Protein AF-A0A1V6DDC6-F1 (afdb_monomer_lite)

Sequence (654 aa):
MRRQYVVGLVVLAVAAALGADTIYTSDGVFEGTCTEQGDTVRIQTTGGQTVEMPKSKVLHVVRSSPAEPAKPEPPQKPATLPNRPTIFDHPTKPTTPTPQTAPATPATPSTPVVPATPATPAAPATPPKPAPATPAASAPLPQVELPLTIVPRAFTIESADVPEAVVFFLMRGISGQSADLVSMRQQLQVFLGYCHDQKRRSGTQWIGPADFVRHRQKFTEMLDEAKRAEQEARQLLTMPQYETRRVRDPRTGRYYNQRVQVTRRPSKQEEERLPAAAAAKLQQAAKTWPDPTLRSFLMGLSEYKAHNWGTAEECLRRACTDAPRVAGFWQAYGLVLLETKGYERAMQAFMQALRLQPDSTDAAAVFDDAYKKIPGSLVTQPTFEPARQMRQQYANVPKGYAGSGRNTSTTWLMPGRSWRVQDNTLPVPSFDRLTFRQAVGVPVGQHTLLVDESILKDAAEIFVKVGENVYLPAVGRPSTSYGGKSLGLAPIAVQEALFKPVVPDEPQAAGYYGQPKPQAAKELVKGAGVTVLAANFLEIMGSQVREVRGYVDSVDASGVPALNVNLMPGESASPVLDDKGQLAGFLAGRTNVTLENGGPGGFIPMRDLSSFLDQARRSAGSVSVYSRVKRDVPPVAAPATHFIVVATIPETFK

Radius of gyration: 36.91 Å; chains: 1; bounding box: 121×92×127 Å

pLDDT: mean 76.49, std 22.46, range [21.91, 97.75]

Foldseek 3Di:
DDDDDDDDDDDDDDPPDFFWKWWQFQVGIATADWDDDPQKIWGQGPVRDIDIDGPVGTPDIHGDDDDDDDDDDDDDDDDDDDDDDDDDDDDDDDDDDDDDDDDDDDDDDDDDDDDDDDDDDDDDDDDDDDDDDDPDDDDDDPDDDQPLFQDWDAFDPLLAFQLLLVLLVLLLCCVVPHPCNPVSVVVNVVSLVLVVQRWTDFNHDTDGLVLLVVLLVLLVVLQVVLVVLLVVLVVVQQDWDWDWDWDQDPPPRDTDTDIDTDNDHDDPVSVLVSLQSSLVSQCVSLCSQRAQLSSLQSNLLSCVSNVVLVSNLVSLSVSCNVPVLWLLSLLSNLVSCLVVVVLLSSLVSLVSSCQSVVLDLLSLLSLVVSVVSHDPVVCPDPSNPVSVVVNVLQVQWPNPPPDPPPAQWDWGRGFQDTFIDGSSGGTSDPFRYKFKFKWKWFALDQFKTKTQLVQVVQFRWKWWCLDSSDTGTKDWDHPVVVVDDDPRMTMIGGPQEGEDHQAPDQPPPDDPPDDDDGDPDDAFAFFFKKWKFKAFGGCSNPGDTDIDIWGFHHADPVRFTDIPDFDAQRIAWIFMAGPVLHTQWIFHDLRQSVDNRSDDRGTGGVVNCVVNSVVRVVCVVVSVPPRPTDGDHHHDYRYDRIIMMMTIHRHHRD

Secondary structure (DSSP, 8-state):
------------------PPEEEEETTEEEEEEEEEETTEEEEEETTS-EEEEEGGGEEEEEPPPPPPPPPPPPPPPPP----------------------------------------------PPPPPPPPPPPPPPPPP------S---PPP-TTT--SHHHHHHHHHHHHHTT-TTHHHHHHHHHHHHHHHHTT-EEETTEEE-HHHHHHHHHHHHHHHHHHHHHHHHHHHHHHSPEEEEEEEE-TTT--EEEEEEEE-PPPPHHHHHHHHHHHHHHHHHHHHH-SSHHHHHHHHHHHHHHTT-HHHHHHHHHHHHHH-TT-HHHHHHHHHHHHHTT-HHHHHHHHHHHHHHSTT-HHHHHHHHHHHHTS-HHHHTSGGGHHHHHHHHHTTTS-------SS--EEEE--SSS-EEEETTS----SSSEEEEEEEEEEEEETTEEEEEGGGTTT-SEEEEEEETTEEEEEEE--GGGGTSPP-SEEEEE-TTEEE---SPPPP----TTS---PPPP-PPPTT-EEEEEE-BSBGGG----EEEEEEEEEE-TTSPEEES--PPTTBPPEEEEETTS-EEEEEPP---TTSGGGS---EEEHHHHHHHHHHHHHHHT-GGGT-SS----PPEEE--S-EEEEEEEEE---

Structure (mmCIF, N/CA/C/O backbone):
data_AF-A0A1V6DDC6-F1
#
_entry.id   AF-A0A1V6DDC6-F1
#
loop_
_atom_site.group_PDB
_atom_site.id
_atom_site.type_symbol
_atom_site.label_atom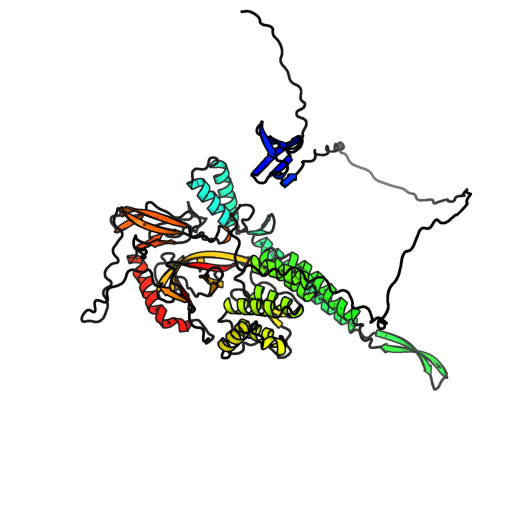_id
_atom_site.label_alt_id
_atom_site.label_comp_id
_atom_site.label_asym_id
_atom_site.label_entity_id
_atom_site.label_seq_id
_atom_site.pdbx_PDB_ins_code
_atom_site.Cartn_x
_atom_site.Cartn_y
_atom_site.Cartn_z
_atom_site.occupancy
_atom_site.B_iso_or_equiv
_atom_site.auth_seq_id
_atom_site.auth_comp_id
_atom_site.auth_asym_id
_atom_site.auth_atom_id
_atom_site.pdbx_PDB_model_num
ATOM 1 N N . MET A 1 1 ? -72.620 34.929 -12.656 1.00 33.84 1 MET A N 1
ATOM 2 C CA . MET A 1 1 ? -73.272 35.184 -13.966 1.00 33.84 1 MET A CA 1
ATOM 3 C C . MET A 1 1 ? -72.995 34.003 -14.903 1.00 33.84 1 MET A C 1
ATOM 5 O O . MET A 1 1 ? -72.013 33.312 -14.679 1.00 33.84 1 MET A O 1
ATOM 9 N N . ARG A 1 2 ? -73.867 33.740 -15.894 1.00 28.34 2 ARG A N 1
ATOM 10 C CA . ARG A 1 2 ? -73.693 32.718 -16.968 1.00 28.34 2 ARG A CA 1
ATOM 11 C C . ARG A 1 2 ? -72.508 33.120 -17.889 1.00 28.34 2 ARG A C 1
ATOM 13 O O . ARG A 1 2 ? -72.160 34.293 -17.858 1.00 28.34 2 ARG A O 1
ATOM 20 N N . ARG A 1 3 ? -71.864 32.308 -18.747 1.00 28.36 3 ARG A N 1
ATOM 21 C CA . ARG A 1 3 ? -72.104 31.002 -19.432 1.00 28.36 3 ARG A CA 1
ATOM 22 C C . ARG A 1 3 ? -70.728 30.274 -19.535 1.00 28.36 3 ARG A C 1
ATOM 24 O O . ARG A 1 3 ? -69.728 30.977 -19.532 1.00 28.36 3 ARG A O 1
ATOM 31 N N . GLN A 1 4 ? -70.524 28.949 -19.522 1.00 32.56 4 GLN A N 1
ATOM 32 C CA . GLN A 1 4 ? -71.002 27.845 -20.386 1.00 32.56 4 GLN A CA 1
ATOM 33 C C . GLN A 1 4 ? -70.753 28.002 -21.906 1.00 32.56 4 GLN A C 1
ATOM 35 O O . GLN A 1 4 ? -71.508 28.697 -22.575 1.00 32.56 4 GLN A O 1
ATOM 40 N N . TYR A 1 5 ? -69.758 27.285 -22.449 1.00 27.83 5 TYR A N 1
ATOM 41 C CA . TYR A 1 5 ? -69.939 26.303 -23.539 1.00 27.83 5 TYR A CA 1
ATOM 42 C C . TYR A 1 5 ? -68.770 25.286 -23.553 1.00 27.83 5 TYR A C 1
ATOM 44 O O . TYR A 1 5 ? -67.988 25.280 -22.604 1.00 27.83 5 TYR A O 1
ATOM 52 N N . VAL A 1 6 ? -68.782 24.303 -24.467 1.00 26.25 6 VAL A N 1
ATOM 53 C CA . VAL A 1 6 ? -68.498 22.889 -24.122 1.00 26.25 6 VAL A CA 1
ATOM 54 C C . VAL A 1 6 ? -68.025 22.042 -25.334 1.00 26.25 6 VAL A C 1
ATOM 56 O O . VAL A 1 6 ? -68.401 22.362 -26.456 1.00 26.25 6 VAL A O 1
ATOM 59 N N . VAL A 1 7 ? -67.293 20.932 -25.076 1.00 24.16 7 VAL A N 1
ATOM 60 C CA . VAL A 1 7 ? -66.665 19.944 -26.020 1.00 24.16 7 VAL A CA 1
ATOM 61 C C . VAL A 1 7 ? -65.301 20.397 -26.613 1.00 24.16 7 VAL A C 1
ATOM 63 O O . VAL A 1 7 ? -65.138 21.568 -26.922 1.00 24.16 7 VAL A O 1
ATOM 66 N N . GLY A 1 8 ? -64.265 19.549 -26.771 1.00 22.67 8 GLY A N 1
ATOM 67 C CA . GLY A 1 8 ? -64.208 18.080 -26.641 1.00 22.67 8 GLY A CA 1
ATOM 68 C C . GLY A 1 8 ? -62.820 17.461 -26.405 1.00 22.67 8 GLY A C 1
ATOM 69 O O . GLY A 1 8 ? -61.838 18.150 -26.152 1.00 22.67 8 GLY A O 1
ATOM 70 N N . LEU A 1 9 ? -62.793 16.125 -26.445 1.00 26.50 9 LEU A N 1
ATOM 71 C CA . LEU A 1 9 ? -61.711 15.227 -26.012 1.00 26.50 9 LEU A CA 1
ATOM 72 C C . LEU A 1 9 ? -60.993 14.595 -27.233 1.00 26.50 9 LEU A C 1
ATOM 74 O O . LEU A 1 9 ? -61.535 14.626 -28.332 1.00 26.50 9 LEU A O 1
ATOM 78 N N . VAL A 1 10 ? -59.851 13.932 -26.989 1.00 21.98 10 VAL A N 1
ATOM 79 C CA . VAL A 1 10 ? -59.063 13.050 -27.897 1.00 21.98 10 VAL A CA 1
ATOM 80 C C . VAL A 1 10 ? -57.868 13.699 -28.630 1.00 21.98 10 VAL A C 1
ATOM 82 O O . VAL A 1 10 ? -57.966 14.179 -29.750 1.00 21.98 10 VAL A O 1
ATOM 85 N N . VAL A 1 11 ? -56.709 13.622 -27.961 1.00 27.62 11 VAL A N 1
ATOM 86 C CA . VAL A 1 11 ? -55.426 13.044 -28.438 1.00 27.62 11 VAL A CA 1
ATOM 87 C C . VAL A 1 11 ? -55.069 13.172 -29.935 1.00 27.62 11 VAL A C 1
ATOM 89 O O . VAL A 1 11 ? -55.633 12.454 -30.752 1.00 27.62 11 VAL A O 1
ATOM 92 N N . LEU A 1 12 ? -53.962 13.869 -30.251 1.00 21.91 12 LEU A N 1
ATOM 93 C CA . LEU A 1 12 ? -52.799 13.223 -30.895 1.00 21.91 12 LEU A CA 1
ATOM 94 C C . LEU A 1 12 ? -51.481 14.009 -30.721 1.00 21.91 12 LEU A C 1
ATOM 96 O O . LEU A 1 12 ? -51.457 15.224 -30.566 1.00 21.91 12 LEU A O 1
ATOM 100 N N . ALA A 1 13 ? -50.386 13.256 -30.717 1.00 27.78 13 ALA A N 1
ATOM 101 C CA . ALA A 1 13 ? -49.034 13.621 -30.314 1.00 27.78 13 ALA A CA 1
ATOM 102 C C . ALA A 1 13 ? -48.294 14.674 -31.167 1.00 27.78 13 ALA A C 1
ATOM 104 O O . ALA A 1 13 ? -48.241 14.548 -32.385 1.00 27.78 13 ALA A O 1
ATOM 105 N N . VAL A 1 14 ? -47.528 15.547 -30.490 1.00 28.31 14 VAL A N 1
ATOM 106 C CA . VAL A 1 14 ? -46.114 15.835 -30.838 1.00 28.31 14 VAL A CA 1
ATOM 107 C C . VAL A 1 14 ? -45.264 15.919 -29.556 1.00 28.31 14 VAL A C 1
ATOM 109 O O . VAL A 1 14 ? -44.591 16.907 -29.284 1.00 28.31 14 VAL A O 1
ATOM 112 N N . ALA A 1 15 ? -45.262 14.849 -28.756 1.00 31.17 15 ALA A N 1
ATOM 113 C CA . ALA A 1 15 ? -44.123 14.551 -27.881 1.00 31.17 15 ALA A CA 1
ATOM 114 C C . ALA A 1 15 ? -43.091 13.762 -28.707 1.00 31.17 15 ALA A C 1
ATOM 116 O O . ALA A 1 15 ? -42.852 12.578 -28.476 1.00 31.17 15 ALA A O 1
ATOM 117 N N . ALA A 1 16 ? -42.574 14.396 -29.764 1.00 27.59 16 ALA A N 1
ATOM 118 C CA . ALA A 1 16 ? -41.524 13.813 -30.588 1.00 27.59 16 ALA A CA 1
ATOM 119 C C . ALA A 1 16 ? -40.220 13.794 -29.782 1.00 27.59 16 ALA A C 1
ATOM 121 O O . ALA A 1 16 ? -39.897 14.774 -29.114 1.00 27.59 16 ALA A O 1
ATOM 122 N N . ALA A 1 17 ? -39.498 12.674 -29.837 1.00 36.59 17 ALA A N 1
ATOM 123 C CA . ALA A 1 17 ? -38.305 12.436 -29.035 1.00 36.59 17 ALA A CA 1
ATOM 124 C C . ALA A 1 17 ? -37.215 13.496 -29.282 1.00 36.59 17 ALA A C 1
ATOM 126 O O . ALA A 1 17 ? -36.451 13.419 -30.243 1.00 36.59 17 ALA A O 1
ATOM 127 N N . LEU A 1 18 ? -37.130 14.456 -28.366 1.00 42.66 18 LEU A N 1
ATOM 128 C CA . LEU A 1 18 ? -35.963 15.291 -28.130 1.00 42.66 18 LEU A CA 1
ATOM 129 C C . LEU A 1 18 ? -35.374 14.798 -26.812 1.00 42.66 18 LEU A C 1
ATOM 131 O O . LEU A 1 18 ? -36.077 14.766 -25.801 1.00 42.66 18 LEU A O 1
ATOM 135 N N . GLY A 1 19 ? -34.125 14.336 -26.836 1.00 54.91 19 GLY A N 1
ATOM 136 C CA . GLY A 1 19 ? -33.462 13.944 -25.600 1.00 54.91 19 GLY A CA 1
ATOM 137 C C . GLY A 1 19 ? -33.263 15.166 -24.701 1.00 54.91 19 GLY A C 1
ATOM 138 O O . GLY A 1 19 ? -33.161 16.299 -25.175 1.00 54.91 19 GLY A O 1
ATOM 139 N N . ALA A 1 20 ? -33.234 14.938 -23.391 1.00 62.16 20 ALA A N 1
ATOM 140 C CA . ALA A 1 20 ? -32.824 15.972 -22.455 1.00 62.16 20 ALA A CA 1
ATOM 141 C C . ALA A 1 20 ? -31.316 16.217 -22.615 1.00 62.16 20 ALA A C 1
ATOM 143 O O . ALA A 1 20 ? -30.533 15.265 -22.654 1.00 62.16 20 ALA A O 1
ATOM 144 N N . ASP A 1 21 ? -30.907 17.481 -22.693 1.00 78.56 21 ASP A N 1
ATOM 145 C CA . ASP A 1 21 ? -29.495 17.843 -22.644 1.00 78.56 21 ASP A CA 1
ATOM 146 C C . ASP A 1 21 ? -29.019 17.807 -21.185 1.00 78.56 21 ASP A C 1
ATOM 148 O O . ASP A 1 21 ? -29.758 18.169 -20.263 1.00 78.56 21 ASP A O 1
ATOM 152 N N . THR A 1 22 ? -27.767 17.404 -20.964 1.00 79.25 22 THR A N 1
ATOM 153 C CA . THR A 1 22 ? -27.135 17.472 -19.638 1.00 79.25 22 THR A CA 1
ATOM 154 C C . THR A 1 22 ? -26.325 18.759 -19.536 1.00 79.25 22 THR A C 1
ATOM 156 O O . THR A 1 22 ? -25.344 18.965 -20.259 1.00 79.25 22 THR A O 1
ATOM 159 N N . ILE A 1 23 ? -26.744 19.648 -18.642 1.00 82.25 23 ILE A N 1
ATOM 160 C CA . ILE A 1 23 ? -26.258 21.023 -18.529 1.00 82.25 23 ILE A CA 1
ATOM 161 C C . ILE A 1 23 ? -25.473 21.154 -17.224 1.00 82.25 23 ILE A C 1
ATOM 163 O O . ILE A 1 23 ? -26.035 21.098 -16.131 1.00 82.25 23 ILE A O 1
ATOM 167 N N . TYR A 1 24 ? -24.161 21.326 -17.348 1.00 76.56 24 TYR A N 1
ATOM 168 C CA . TYR A 1 24 ? -23.231 21.480 -16.235 1.00 76.56 24 TYR A CA 1
ATOM 169 C C . TYR A 1 24 ? -23.043 22.962 -15.929 1.00 76.56 24 TYR A C 1
ATOM 171 O O . TYR A 1 24 ? -22.653 23.740 -16.806 1.00 76.56 24 TYR A O 1
ATOM 179 N N . THR A 1 25 ? -23.283 23.354 -14.682 1.00 81.62 25 THR A N 1
ATOM 180 C CA . THR A 1 25 ? -23.147 24.737 -14.216 1.00 81.62 25 THR A CA 1
ATOM 181 C C . THR A 1 25 ? -22.265 24.791 -12.969 1.00 81.62 25 THR A C 1
ATOM 183 O O . THR A 1 25 ? -21.962 23.760 -12.368 1.00 81.62 25 THR A O 1
ATOM 186 N N . SER A 1 26 ? -21.838 25.987 -12.556 1.00 74.00 26 SER A N 1
ATOM 187 C CA . SER A 1 26 ? -21.094 26.167 -11.297 1.00 74.00 26 SER A CA 1
ATOM 188 C C . SER A 1 26 ? -21.877 25.740 -10.051 1.00 74.00 26 SER A C 1
ATOM 190 O O . SER A 1 26 ? -21.277 25.509 -9.005 1.00 74.00 26 SER A O 1
ATOM 192 N N . ASP A 1 27 ? -23.206 25.665 -10.160 1.00 72.00 27 ASP A N 1
ATOM 193 C CA . ASP A 1 27 ? -24.126 25.493 -9.035 1.00 72.00 27 ASP A CA 1
ATOM 194 C C . ASP A 1 27 ? -24.753 24.082 -9.007 1.00 72.00 27 ASP A C 1
ATOM 196 O O . ASP A 1 27 ? -25.433 23.732 -8.044 1.00 72.00 27 ASP A O 1
ATOM 200 N N . GLY A 1 28 ? -24.541 23.264 -10.048 1.00 72.56 28 GLY A N 1
ATOM 201 C CA . GLY A 1 28 ? -25.071 21.903 -10.140 1.00 72.56 28 GLY A CA 1
ATOM 202 C C . GLY A 1 28 ? -25.127 21.348 -11.567 1.00 72.56 28 GLY A C 1
ATOM 203 O O . GLY A 1 28 ? -24.602 21.935 -12.514 1.00 72.56 28 GLY A O 1
ATOM 204 N N . VAL A 1 29 ? -25.786 20.199 -11.720 1.00 82.31 29 VAL A N 1
ATOM 205 C CA . VAL A 1 29 ? -26.083 19.585 -13.024 1.00 82.31 29 VAL A CA 1
ATOM 206 C C . VAL A 1 29 ? -27.594 19.544 -13.208 1.00 82.31 29 VAL A C 1
ATOM 208 O O . VAL A 1 29 ? -28.315 19.115 -12.309 1.00 82.31 29 VAL A O 1
ATOM 211 N N . PHE A 1 30 ? -28.065 19.983 -14.372 1.00 79.56 30 PHE A N 1
ATOM 212 C CA . PHE A 1 30 ? -29.478 19.988 -14.740 1.00 79.56 30 PHE A CA 1
ATOM 213 C C . PHE A 1 30 ? -29.698 19.116 -15.977 1.00 79.56 30 PHE A C 1
ATOM 215 O O . PHE A 1 30 ? -28.930 19.193 -16.933 1.00 79.56 30 PHE A O 1
ATOM 222 N N . GLU A 1 31 ? -30.768 18.325 -15.981 1.00 78.94 31 GLU A N 1
ATOM 223 C CA . GLU A 1 31 ? -31.239 17.610 -17.170 1.00 78.94 31 GLU A CA 1
ATOM 224 C C . GLU A 1 31 ? -32.480 18.305 -17.720 1.00 78.94 31 GLU A C 1
ATOM 226 O O . GLU A 1 31 ? -33.442 18.526 -16.976 1.00 78.94 31 GLU A O 1
ATOM 231 N N . GLY A 1 32 ? -32.460 18.665 -19.002 1.00 81.12 32 GLY A N 1
ATOM 232 C CA . GLY A 1 32 ? -33.574 19.352 -19.650 1.00 81.12 32 GLY A CA 1
ATOM 233 C C . GLY A 1 32 ? -33.171 20.107 -20.912 1.00 81.12 32 GLY A C 1
ATOM 234 O O . GLY A 1 32 ? -32.123 19.846 -21.493 1.00 81.12 32 GLY A O 1
ATOM 235 N N . THR A 1 33 ? -33.993 21.057 -21.355 1.00 80.00 33 THR A N 1
ATOM 236 C CA . THR A 1 33 ? -33.693 21.886 -22.531 1.00 80.00 33 THR A CA 1
ATOM 237 C C . THR A 1 33 ? -33.053 23.213 -22.126 1.00 80.00 33 THR A C 1
ATOM 239 O O . THR A 1 33 ? -33.523 23.919 -21.232 1.00 80.00 33 THR A O 1
ATOM 242 N N . CYS A 1 34 ? -31.954 23.560 -22.798 1.00 79.56 34 CYS A N 1
ATOM 243 C CA . CYS A 1 34 ? -31.195 24.786 -22.569 1.00 79.56 34 CYS A CA 1
ATOM 244 C C . CYS A 1 34 ? -31.519 25.833 -23.644 1.00 79.56 34 CYS A C 1
ATOM 246 O O . CYS A 1 34 ? -31.346 25.574 -24.835 1.00 79.56 34 CYS A O 1
ATOM 248 N N . THR A 1 35 ? -31.949 27.027 -23.234 1.00 82.38 35 THR A N 1
ATOM 249 C CA . THR A 1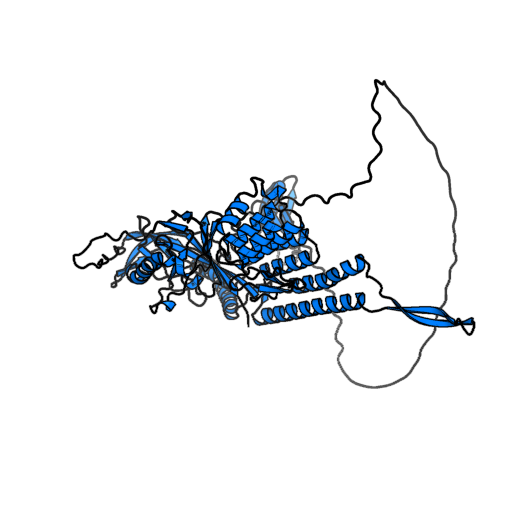 35 ? -32.231 28.157 -24.136 1.00 82.38 35 THR A CA 1
ATOM 250 C C . THR A 1 35 ? -31.491 29.412 -23.691 1.00 82.38 35 THR A C 1
ATOM 252 O O . THR A 1 35 ? -31.659 29.879 -22.567 1.00 82.38 35 THR A O 1
ATOM 255 N N . GLU A 1 36 ? -30.668 29.975 -24.574 1.00 81.88 36 GLU A N 1
ATOM 256 C CA . GLU A 1 36 ? -29.960 31.235 -24.321 1.00 81.88 36 GLU A CA 1
ATOM 257 C C . GLU A 1 36 ? -30.862 32.437 -24.647 1.00 81.88 36 GLU A C 1
ATOM 259 O O . GLU A 1 36 ? -31.522 32.458 -25.687 1.00 81.88 36 GLU A O 1
ATOM 264 N N . GLN A 1 37 ? -30.880 33.447 -23.774 1.00 74.69 37 GLN A N 1
ATOM 265 C CA . GLN A 1 37 ? -31.618 34.700 -23.954 1.00 74.69 37 GLN A CA 1
ATOM 266 C C . GLN A 1 37 ? -30.714 35.888 -23.597 1.00 74.69 37 GLN A C 1
ATOM 268 O O . GLN A 1 37 ? -30.747 36.428 -22.494 1.00 74.69 37 GLN A O 1
ATOM 273 N N . GLY A 1 38 ? -29.873 36.301 -24.548 1.00 76.75 38 GLY A N 1
ATOM 274 C CA . GLY A 1 38 ? -28.871 37.341 -24.312 1.00 76.75 38 GLY A CA 1
ATOM 275 C C . GLY A 1 38 ? -27.748 36.832 -23.407 1.00 76.75 38 GLY A C 1
ATOM 276 O O . GLY A 1 38 ? -27.081 35.860 -23.756 1.00 76.75 38 GLY A O 1
ATOM 277 N N . ASP A 1 39 ? -27.537 37.491 -22.266 1.00 78.25 39 ASP A N 1
ATOM 278 C CA . ASP A 1 39 ? -26.483 37.138 -21.297 1.00 78.25 39 ASP A CA 1
ATOM 279 C C . ASP A 1 39 ? -26.967 36.180 -20.185 1.00 78.25 39 ASP A C 1
ATOM 281 O O . ASP A 1 39 ? -26.204 35.778 -19.303 1.00 78.25 39 ASP A O 1
ATOM 285 N N . THR A 1 40 ? -28.240 35.768 -20.229 1.00 77.62 40 THR A N 1
ATOM 286 C CA . THR A 1 40 ? -28.803 34.733 -19.354 1.00 77.62 40 THR A CA 1
ATOM 287 C C . THR A 1 40 ? -29.168 33.469 -20.128 1.00 77.62 40 THR A C 1
ATOM 289 O O . THR A 1 40 ? -29.396 33.464 -21.339 1.00 77.62 40 THR A O 1
ATOM 292 N N . VAL A 1 41 ? -29.200 32.358 -19.401 1.00 84.19 41 VAL A N 1
ATOM 293 C CA . VAL A 1 41 ? -29.555 31.029 -19.886 1.00 84.19 41 VAL A CA 1
ATOM 294 C C . VAL A 1 41 ? -30.731 30.526 -19.063 1.00 84.19 41 VAL A C 1
ATOM 296 O O . VAL A 1 41 ? -30.666 30.487 -17.832 1.00 84.19 41 VAL A O 1
ATOM 299 N N . ARG A 1 42 ? -31.802 30.135 -19.754 1.00 84.00 42 ARG A N 1
ATOM 300 C CA . ARG A 1 42 ? -32.989 29.502 -19.185 1.00 84.00 42 ARG A CA 1
ATOM 301 C C . ARG A 1 42 ? -32.928 28.000 -19.450 1.00 84.00 42 ARG A C 1
ATOM 303 O O . ARG A 1 42 ? -32.927 27.565 -20.603 1.00 84.00 42 ARG A O 1
ATOM 310 N N . ILE A 1 43 ? -32.917 27.225 -18.373 1.00 86.12 43 ILE A N 1
ATOM 311 C CA . ILE A 1 43 ? -32.961 25.764 -18.366 1.00 86.12 43 ILE A CA 1
ATOM 312 C C . ILE A 1 43 ? -34.376 25.333 -17.975 1.00 86.12 43 ILE A C 1
ATOM 314 O O . ILE A 1 43 ? -34.835 25.667 -16.884 1.00 86.12 43 ILE A O 1
ATOM 318 N N . GLN A 1 44 ? -35.065 24.582 -18.832 1.00 83.00 44 GLN A N 1
ATOM 319 C CA . GLN A 1 44 ? -36.310 23.898 -18.469 1.00 83.00 44 GLN A CA 1
ATOM 320 C C . GLN A 1 44 ? -35.995 22.439 -18.167 1.00 83.00 44 GLN A C 1
ATOM 322 O O . GLN A 1 44 ? -35.659 21.682 -19.074 1.00 83.00 44 GLN A O 1
ATOM 327 N N . THR A 1 45 ? -36.062 22.048 -16.895 1.00 78.62 45 THR A N 1
ATOM 328 C CA . THR A 1 45 ? -35.706 20.692 -16.471 1.00 78.62 45 THR A CA 1
ATOM 329 C C . THR A 1 45 ? -36.753 19.669 -16.901 1.00 78.62 45 THR A C 1
ATOM 331 O O . THR A 1 45 ? -37.936 19.988 -17.036 1.00 78.62 45 THR A O 1
ATOM 334 N N . THR A 1 46 ? -36.349 18.405 -17.031 1.00 69.38 46 THR A N 1
ATOM 335 C CA . THR A 1 46 ? -37.256 17.277 -17.318 1.00 69.38 46 THR A CA 1
ATOM 336 C C . THR A 1 46 ? -38.369 17.130 -16.261 1.00 69.38 46 THR A C 1
ATOM 338 O O . THR A 1 46 ? -39.440 16.607 -16.554 1.00 69.38 46 THR A O 1
ATOM 341 N N . GLY A 1 47 ? -38.154 17.647 -15.043 1.00 67.69 47 GLY A N 1
ATOM 342 C CA . GLY A 1 47 ? -39.157 17.742 -13.974 1.00 67.69 47 GLY A CA 1
ATOM 343 C C . GLY A 1 47 ? -40.108 18.949 -14.069 1.00 67.69 47 GLY A C 1
ATOM 344 O O . GLY A 1 47 ? -40.867 19.193 -13.134 1.00 67.69 47 GLY A O 1
ATOM 345 N N . GLY A 1 48 ? -40.059 19.731 -15.152 1.00 70.62 48 GLY A N 1
ATOM 346 C CA . GLY A 1 48 ? -40.941 20.878 -15.400 1.00 70.62 48 GLY A CA 1
ATOM 347 C C . GLY A 1 48 ? -40.560 22.174 -14.673 1.00 70.62 48 GLY A C 1
ATOM 348 O O . GLY A 1 48 ? -41.296 23.157 -14.761 1.00 70.62 48 GLY A O 1
ATOM 349 N N . GLN A 1 49 ? -39.427 22.216 -13.965 1.00 72.81 49 GLN A N 1
ATOM 350 C CA . GLN A 1 49 ? -38.947 23.438 -13.313 1.00 72.81 49 GLN A CA 1
ATOM 351 C C . GLN A 1 49 ? -38.145 24.293 -14.298 1.00 72.81 49 GLN A C 1
ATOM 353 O O . GLN A 1 49 ? -37.354 23.777 -15.081 1.00 72.81 49 GLN A O 1
ATOM 358 N N . THR A 1 50 ? -38.325 25.613 -14.250 1.00 83.56 50 THR A N 1
ATOM 359 C CA . THR A 1 50 ? -37.536 26.559 -15.054 1.00 83.56 50 THR A CA 1
ATOM 360 C C . THR A 1 50 ? -36.519 27.261 -14.160 1.00 83.56 50 THR A C 1
ATOM 362 O O . THR A 1 50 ? -36.902 27.859 -13.157 1.00 83.56 50 THR A O 1
ATOM 365 N N . VAL A 1 51 ? -35.239 27.191 -14.523 1.00 79.44 51 VAL A N 1
ATOM 366 C CA . VAL A 1 51 ? -34.117 27.803 -13.797 1.00 79.44 51 VAL A CA 1
ATOM 367 C C . VAL A 1 51 ? -33.417 28.793 -14.723 1.00 79.44 51 VAL A C 1
ATOM 369 O O . VAL A 1 51 ? -33.056 28.443 -15.844 1.00 79.44 51 VAL A O 1
ATOM 372 N N . GLU A 1 52 ? -33.219 30.026 -14.265 1.00 87.31 52 GLU A N 1
ATOM 373 C CA . GLU A 1 52 ? -32.517 31.077 -15.009 1.00 87.31 52 GLU A CA 1
ATOM 374 C C . GLU A 1 52 ? -31.211 31.445 -14.310 1.00 87.31 52 GLU A C 1
ATOM 376 O O . GLU A 1 52 ? -31.171 31.585 -13.088 1.00 87.31 52 GLU A O 1
ATOM 381 N N . MET A 1 53 ? -30.135 31.602 -15.081 1.00 83.25 53 MET A N 1
ATOM 382 C CA . MET A 1 53 ? -28.816 31.970 -14.558 1.00 83.25 53 MET A CA 1
ATOM 383 C C . MET A 1 53 ? -27.965 32.713 -15.600 1.00 83.25 53 MET A C 1
ATOM 385 O O . MET A 1 53 ? -28.246 32.612 -16.794 1.00 83.25 53 MET A O 1
ATOM 389 N N . PRO A 1 54 ? -26.914 33.452 -15.195 1.00 83.62 54 PRO A N 1
ATOM 390 C CA . PRO A 1 54 ? -25.993 34.096 -16.133 1.00 83.62 54 PRO A CA 1
ATOM 391 C C . PRO A 1 54 ? -25.256 33.070 -16.998 1.00 83.62 54 PRO A C 1
ATOM 393 O O . PRO A 1 54 ? -24.864 32.009 -16.504 1.00 83.62 54 PRO A O 1
ATOM 396 N N . LYS A 1 55 ? -24.985 33.399 -18.265 1.00 82.56 55 LYS A N 1
ATOM 397 C CA . LYS A 1 55 ? -24.283 32.500 -19.196 1.00 82.56 55 LYS A CA 1
ATOM 398 C C . LYS A 1 55 ? -22.886 32.101 -18.704 1.00 82.56 55 LYS A C 1
ATOM 400 O O . LYS A 1 55 ? -22.466 30.969 -18.916 1.00 82.56 55 LYS A O 1
ATOM 405 N N . SER A 1 56 ? -22.214 32.979 -17.959 1.00 80.69 56 SER A N 1
ATOM 406 C CA . SER A 1 56 ? -20.921 32.715 -17.309 1.00 80.69 56 SER A CA 1
ATOM 407 C C . SER A 1 56 ? -20.936 31.586 -16.268 1.00 80.69 56 SER A C 1
ATOM 409 O O . SER A 1 56 ? -19.872 31.066 -15.938 1.00 80.69 56 SER A O 1
ATOM 411 N N . LYS A 1 57 ? -22.110 31.178 -15.761 1.00 77.94 57 LYS A N 1
ATOM 412 C CA . LYS A 1 57 ? -22.250 30.018 -14.865 1.00 77.94 57 LYS A CA 1
ATOM 413 C C . LYS A 1 57 ? -22.393 28.684 -15.594 1.00 77.94 57 LYS A C 1
ATOM 415 O O . LYS A 1 57 ? -22.258 27.646 -14.949 1.00 77.94 57 LYS A O 1
ATOM 420 N N . VAL A 1 58 ? -22.670 28.677 -16.899 1.00 78.12 58 VAL A N 1
ATOM 421 C CA . VAL A 1 58 ? -22.824 27.445 -17.684 1.00 78.12 58 VAL A CA 1
ATOM 422 C C . VAL A 1 58 ? -21.449 26.992 -18.166 1.00 78.12 58 VAL A C 1
ATOM 424 O O . VAL A 1 58 ? -20.828 27.633 -19.008 1.00 78.12 58 VAL A O 1
ATOM 427 N N . LEU A 1 59 ? -20.967 25.881 -17.611 1.00 76.75 59 LEU A N 1
ATOM 428 C CA . LEU A 1 59 ? -19.627 25.352 -17.868 1.00 76.75 59 LEU A CA 1
ATOM 429 C C . LEU A 1 59 ? -19.596 24.482 -19.128 1.00 76.75 59 LEU A C 1
ATOM 431 O O . LEU A 1 59 ? -18.637 24.533 -19.895 1.00 76.75 59 LEU A O 1
ATOM 435 N N . HIS A 1 60 ? -20.633 23.664 -19.336 1.00 72.38 60 HIS A N 1
ATOM 436 C CA . HIS A 1 60 ? -20.730 22.766 -20.485 1.00 72.38 60 HIS A CA 1
ATOM 437 C C . HIS A 1 60 ? -22.180 22.323 -20.731 1.00 72.38 60 HIS A C 1
ATOM 439 O O . HIS A 1 60 ? -22.912 22.048 -19.783 1.00 72.38 60 HIS A O 1
ATOM 445 N N . VAL A 1 61 ? -22.584 22.178 -21.996 1.00 79.69 61 VAL A N 1
ATOM 446 C CA . VAL A 1 61 ? -23.877 21.581 -22.378 1.00 79.69 61 VAL A CA 1
ATOM 447 C C . VAL A 1 61 ? -23.607 20.355 -23.242 1.00 79.69 61 VAL A C 1
ATOM 449 O O . VAL A 1 61 ? -23.124 20.477 -24.367 1.00 79.69 61 VAL A O 1
ATOM 452 N N . VAL A 1 62 ? -23.912 19.167 -22.721 1.00 76.06 62 VAL A N 1
ATOM 453 C CA . VAL A 1 62 ? -23.892 17.923 -23.497 1.00 76.06 62 VAL A CA 1
ATOM 454 C C . VAL A 1 62 ? -25.233 17.813 -24.208 1.00 76.06 62 VAL A C 1
ATOM 456 O O . VAL A 1 62 ? -26.238 17.476 -23.583 1.00 76.06 62 VAL A O 1
ATOM 459 N N . ARG A 1 63 ? -25.248 18.125 -25.507 1.00 75.94 63 ARG A N 1
ATOM 460 C CA . ARG A 1 63 ? -26.460 17.993 -26.316 1.00 75.94 63 ARG A CA 1
ATOM 461 C C . ARG A 1 63 ? -26.720 16.547 -26.698 1.00 75.94 63 ARG A C 1
ATOM 463 O O . ARG A 1 63 ? -25.812 15.858 -27.166 1.00 75.94 63 ARG A O 1
ATOM 470 N N . SER A 1 64 ? -27.960 16.110 -26.541 1.00 56.41 64 SER A N 1
ATOM 471 C CA . SER A 1 64 ? -28.389 14.788 -26.988 1.00 56.41 64 SER A CA 1
ATOM 472 C C . SER A 1 64 ? -28.759 14.816 -28.479 1.00 56.41 64 SER A C 1
ATOM 474 O O . SER A 1 64 ? -29.551 15.642 -28.934 1.00 56.41 64 SER A O 1
ATOM 476 N N . SER A 1 65 ? -28.171 13.920 -29.275 1.00 40.56 65 SER A N 1
ATOM 477 C CA . SER A 1 65 ? -28.574 13.741 -30.677 1.00 40.56 65 SER A CA 1
ATOM 478 C C . SER A 1 65 ? -29.789 12.810 -30.762 1.00 40.56 65 SER A C 1
ATOM 480 O O . SER A 1 65 ? -29.788 11.773 -30.093 1.00 40.56 65 SER A O 1
ATOM 482 N N . PRO A 1 66 ? -30.804 13.112 -31.594 1.00 40.41 66 PRO A N 1
ATOM 483 C CA . PRO A 1 66 ? -31.918 12.197 -31.816 1.00 40.41 66 PRO A CA 1
ATOM 484 C C . PRO A 1 66 ? -31.433 10.909 -32.497 1.00 40.41 66 PRO A C 1
ATOM 486 O O . PRO A 1 66 ? -30.560 10.941 -33.366 1.00 40.41 66 PRO A O 1
ATOM 489 N N . ALA A 1 67 ? -32.006 9.773 -32.099 1.00 31.33 67 ALA A N 1
ATOM 490 C CA . ALA A 1 67 ? -31.639 8.466 -32.635 1.00 31.33 67 ALA A CA 1
ATOM 491 C C . ALA A 1 67 ? -32.047 8.319 -34.113 1.00 31.33 67 ALA A C 1
ATOM 493 O O . ALA A 1 67 ? -33.178 8.629 -34.493 1.00 31.33 67 ALA A O 1
ATOM 494 N N . GLU A 1 68 ? -31.134 7.802 -34.936 1.00 28.91 68 GLU A N 1
ATOM 495 C CA . GLU A 1 68 ? -31.398 7.480 -36.340 1.00 28.91 68 GLU A CA 1
ATOM 496 C C . GLU A 1 68 ? -32.357 6.268 -36.432 1.00 28.91 68 GLU A C 1
ATOM 498 O O . GLU A 1 68 ? -32.127 5.258 -35.759 1.00 28.91 68 GLU A O 1
ATOM 503 N N . PRO A 1 69 ? -33.455 6.337 -37.212 1.00 31.83 69 PRO A N 1
ATOM 504 C CA . PRO A 1 69 ? -34.467 5.284 -37.225 1.00 31.83 69 PRO A CA 1
ATOM 505 C C . PRO A 1 69 ? -33.959 3.995 -37.889 1.00 31.83 69 PRO A C 1
ATOM 507 O O . PRO A 1 69 ? -33.395 4.008 -38.984 1.00 31.83 69 PRO A O 1
ATOM 510 N N . ALA A 1 70 ? -34.208 2.860 -37.231 1.00 30.88 70 ALA A N 1
ATOM 511 C CA . ALA A 1 70 ? -33.750 1.548 -37.675 1.00 30.88 70 ALA A CA 1
ATOM 512 C C . ALA A 1 70 ? -34.332 1.136 -39.043 1.00 30.88 70 ALA A C 1
ATOM 514 O O . ALA A 1 70 ? -35.527 1.284 -39.311 1.00 30.88 70 ALA A O 1
ATOM 515 N N . LYS A 1 71 ? -33.481 0.556 -39.898 1.00 27.06 71 LYS A N 1
ATOM 516 C CA . LYS A 1 71 ? -33.879 -0.025 -41.190 1.00 27.06 71 LYS A CA 1
ATOM 517 C C . LYS A 1 71 ? -34.705 -1.308 -40.981 1.00 27.06 71 LYS A C 1
ATOM 519 O O . LYS A 1 71 ? -34.299 -2.133 -40.165 1.00 27.06 71 LYS A O 1
ATOM 524 N N . PRO A 1 72 ? -35.807 -1.519 -41.727 1.00 29.70 72 PRO A N 1
ATOM 525 C CA . PRO A 1 72 ? -36.628 -2.718 -41.591 1.00 29.70 72 PRO A CA 1
ATOM 526 C C . PRO A 1 72 ? -35.928 -3.976 -42.128 1.00 29.70 72 PRO A C 1
ATOM 528 O O . PRO A 1 72 ? -35.221 -3.943 -43.137 1.00 29.70 72 PRO A O 1
ATOM 531 N N . GLU A 1 73 ? -36.163 -5.087 -41.438 1.00 30.48 73 GLU A N 1
ATOM 532 C CA . GLU A 1 73 ? -35.599 -6.414 -41.699 1.00 30.48 73 GLU A CA 1
ATOM 533 C C . GLU A 1 73 ? -36.331 -7.123 -42.867 1.00 30.48 73 GLU A C 1
ATOM 535 O O . GLU A 1 73 ? -37.552 -6.986 -42.994 1.00 30.48 73 GLU A O 1
ATOM 540 N N . PRO 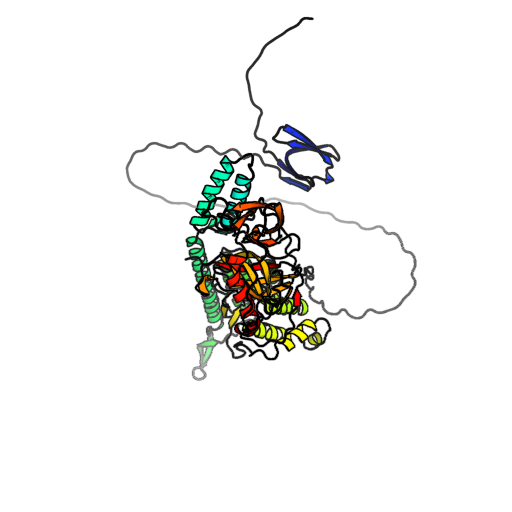A 1 74 ? -35.636 -7.862 -43.758 1.00 29.36 74 PRO A N 1
ATOM 541 C CA . PRO A 1 74 ? -36.273 -8.533 -44.893 1.00 29.36 74 PRO A CA 1
ATOM 542 C C . PRO A 1 74 ? -37.006 -9.830 -44.479 1.00 29.36 74 PRO A C 1
ATOM 544 O O . PRO A 1 74 ? -36.566 -10.527 -43.564 1.00 29.36 74 PRO A O 1
ATOM 547 N N . PRO A 1 75 ? -38.104 -10.207 -45.165 1.00 30.42 75 PRO A N 1
ATOM 548 C CA . PRO A 1 75 ? -38.981 -11.292 -44.725 1.00 30.42 75 PRO A CA 1
ATOM 549 C C . PRO A 1 75 ? -38.392 -12.696 -44.937 1.00 30.42 75 PRO A C 1
ATOM 551 O O . PRO A 1 75 ? -37.767 -12.992 -45.958 1.00 30.42 75 PRO A O 1
ATOM 554 N N . GLN A 1 76 ? -38.678 -13.595 -43.992 1.00 31.53 76 GLN A N 1
ATOM 555 C CA . GLN A 1 76 ? -38.328 -15.016 -44.064 1.00 31.53 76 GLN A CA 1
ATOM 556 C C . GLN A 1 76 ? -39.106 -15.748 -45.177 1.00 31.53 76 GLN A C 1
ATOM 558 O O . GLN A 1 76 ? -40.293 -15.500 -45.390 1.00 31.53 76 GLN A O 1
ATOM 563 N N . LYS A 1 77 ? -38.452 -16.705 -45.853 1.00 27.69 77 LYS A N 1
ATOM 564 C CA . LYS A 1 77 ? -39.089 -17.653 -46.788 1.00 27.69 77 LYS A CA 1
ATOM 565 C C . LYS A 1 77 ? -39.272 -19.038 -46.140 1.00 27.69 77 LYS A C 1
ATOM 567 O O . LYS A 1 77 ? -38.361 -19.483 -45.444 1.00 27.69 77 LYS A O 1
ATOM 572 N N . PRO A 1 78 ? -40.391 -19.743 -46.400 1.00 30.23 78 PRO A N 1
ATOM 573 C CA . PRO A 1 78 ? -40.625 -21.100 -45.907 1.00 30.23 78 PRO A CA 1
ATOM 574 C C . PRO A 1 78 ? -39.866 -22.171 -46.715 1.00 30.23 78 PRO A C 1
ATOM 576 O O . PRO A 1 78 ? -39.358 -21.918 -47.807 1.00 30.23 78 PRO A O 1
ATOM 579 N N . ALA A 1 79 ? -39.778 -23.377 -46.149 1.00 29.38 79 ALA A N 1
ATOM 580 C CA . ALA A 1 79 ? -38.871 -24.445 -46.574 1.00 29.38 79 ALA A CA 1
ATOM 581 C C . ALA A 1 79 ? -39.408 -25.361 -47.690 1.00 29.38 79 ALA A C 1
ATOM 583 O O . ALA A 1 79 ? -40.600 -25.651 -47.715 1.00 29.38 79 ALA A O 1
ATOM 584 N N . THR A 1 80 ? -38.513 -25.924 -48.522 1.00 27.56 80 THR A N 1
ATOM 585 C CA . THR A 1 80 ? -38.330 -27.389 -48.744 1.00 27.56 80 THR A CA 1
ATOM 586 C C . THR A 1 80 ? -37.170 -27.710 -49.720 1.00 27.56 80 THR A C 1
ATOM 588 O O . THR A 1 80 ? -36.710 -26.852 -50.468 1.00 27.56 80 THR A O 1
ATOM 591 N N . LEU A 1 81 ? -36.658 -28.948 -49.643 1.00 26.48 81 LEU A N 1
ATOM 592 C CA . LEU A 1 81 ? -35.572 -29.579 -50.434 1.00 26.48 81 LEU A CA 1
ATOM 593 C C . LEU A 1 81 ? -36.112 -30.217 -51.751 1.00 26.48 81 LEU A C 1
ATOM 595 O O . LEU A 1 81 ? -37.329 -30.250 -51.917 1.00 26.48 81 LEU A O 1
ATOM 599 N N . PRO A 1 82 ? -35.311 -30.934 -52.579 1.00 49.94 82 PRO A N 1
ATOM 600 C CA . PRO A 1 82 ? -33.966 -30.656 -53.128 1.00 49.94 82 PRO A CA 1
ATOM 601 C C . PRO A 1 82 ? -33.871 -30.917 -54.664 1.00 49.94 82 PRO A C 1
ATOM 603 O O . PRO A 1 82 ? -34.650 -31.706 -55.189 1.00 49.94 82 PRO A O 1
ATOM 606 N N . ASN A 1 83 ? -32.846 -30.400 -55.371 1.00 30.52 83 ASN A N 1
ATOM 607 C CA . ASN A 1 83 ? -32.084 -31.197 -56.367 1.00 30.52 83 ASN A CA 1
ATOM 608 C C . ASN A 1 83 ? -30.842 -30.504 -56.980 1.00 30.52 83 ASN A C 1
ATOM 610 O O . ASN A 1 83 ? -30.737 -29.284 -57.045 1.00 30.52 83 ASN A O 1
ATOM 614 N N . ARG A 1 84 ? -29.904 -31.350 -57.431 1.00 23.47 84 ARG A N 1
ATOM 615 C CA . ARG A 1 84 ? -28.689 -31.092 -58.250 1.00 23.47 84 ARG A CA 1
ATOM 616 C C . ARG A 1 84 ? -29.051 -31.207 -59.762 1.00 23.47 84 ARG A C 1
ATOM 618 O O . ARG A 1 84 ? -30.169 -31.642 -60.028 1.00 23.47 84 ARG A O 1
ATOM 625 N N . PRO A 1 85 ? -28.131 -31.043 -60.750 1.00 44.09 85 PRO A N 1
ATOM 626 C CA . PRO A 1 85 ? -26.793 -30.415 -60.772 1.00 44.09 85 PRO A CA 1
ATOM 627 C C . PRO A 1 85 ? -26.563 -29.486 -62.014 1.00 44.09 85 PRO A C 1
ATOM 629 O O . PRO A 1 85 ? -27.488 -29.254 -62.784 1.00 44.09 85 PRO A O 1
ATOM 632 N N . THR A 1 86 ? -25.292 -29.109 -62.289 1.00 28.27 86 THR A N 1
ATOM 633 C CA . THR A 1 86 ? -24.709 -28.782 -63.635 1.00 28.27 86 THR A CA 1
ATOM 634 C C . THR A 1 86 ? -25.192 -27.494 -64.362 1.00 28.27 86 THR A C 1
ATOM 636 O O . THR A 1 86 ? -26.287 -27.033 -64.093 1.00 28.27 86 THR A O 1
ATOM 639 N N . ILE A 1 87 ? -24.464 -26.817 -65.277 1.00 28.06 87 ILE A N 1
ATOM 640 C CA . ILE A 1 87 ? -23.129 -26.956 -65.928 1.00 28.06 87 ILE A CA 1
ATOM 641 C C . ILE A 1 87 ? -22.724 -25.553 -66.484 1.00 28.06 87 ILE A C 1
ATOM 643 O O . ILE A 1 87 ? -23.609 -24.915 -67.037 1.00 28.06 87 ILE A O 1
ATOM 647 N N . PHE A 1 88 ? -21.442 -25.131 -66.378 1.00 28.50 88 PHE A N 1
ATOM 648 C CA . PHE A 1 88 ? -20.688 -24.151 -67.226 1.00 28.50 88 PHE A CA 1
ATOM 649 C C . PHE A 1 88 ? -21.321 -22.727 -67.454 1.00 28.50 88 PHE A C 1
ATOM 651 O O . PHE A 1 88 ? -22.472 -22.487 -67.130 1.00 28.50 88 PHE A O 1
ATOM 658 N N . ASP A 1 89 ? -20.653 -21.655 -67.905 1.00 28.05 89 ASP A N 1
ATOM 659 C CA . ASP A 1 89 ? -19.295 -21.451 -68.433 1.00 28.05 89 ASP A CA 1
ATOM 660 C C . ASP A 1 89 ? -18.758 -20.020 -68.141 1.00 28.05 89 ASP A C 1
ATOM 662 O O . ASP A 1 89 ? -19.510 -19.099 -67.814 1.00 28.05 89 ASP A O 1
ATOM 666 N N . HIS A 1 90 ? -17.449 -19.822 -68.308 1.00 30.80 90 HIS A N 1
ATOM 667 C CA . HIS A 1 90 ? -16.768 -18.512 -68.429 1.00 30.80 90 HIS A CA 1
ATOM 668 C C . HIS A 1 90 ? -16.503 -18.216 -69.936 1.00 30.80 90 HIS A C 1
ATOM 670 O O . HIS A 1 90 ? -16.822 -19.063 -70.764 1.00 30.80 90 HIS A O 1
ATOM 676 N N . PRO A 1 91 ? -15.783 -17.149 -70.361 1.00 55.97 91 PRO A N 1
ATOM 677 C CA . PRO A 1 91 ? -15.657 -15.750 -69.908 1.00 55.97 91 PRO A CA 1
ATOM 678 C C . PRO A 1 91 ? -15.920 -14.756 -71.085 1.00 55.97 91 PRO A C 1
ATOM 680 O O . PRO A 1 91 ? -16.302 -15.175 -72.171 1.00 55.97 91 PRO A O 1
ATOM 683 N N . THR A 1 92 ? -15.626 -13.449 -70.945 1.00 27.73 92 THR A N 1
ATOM 684 C CA . THR A 1 92 ? -14.755 -12.674 -71.887 1.00 27.73 92 THR A CA 1
ATOM 685 C C . THR A 1 92 ? -14.496 -11.227 -71.413 1.00 27.73 92 THR A C 1
ATOM 687 O O . THR A 1 92 ? -15.015 -10.803 -70.384 1.00 27.73 92 THR A O 1
ATOM 690 N N . LYS A 1 93 ? -13.565 -10.525 -72.085 1.00 29.16 93 LYS A N 1
ATOM 691 C CA . LYS A 1 93 ? -12.805 -9.344 -71.604 1.00 29.16 93 LYS A CA 1
ATOM 692 C C . LYS A 1 93 ? -12.959 -8.133 -72.598 1.00 29.16 93 LYS A C 1
ATOM 694 O O . LYS A 1 93 ? -14.006 -8.072 -73.228 1.00 29.16 93 LYS A O 1
ATOM 699 N N . PRO A 1 94 ? -12.064 -7.119 -72.714 1.00 51.41 94 PRO A N 1
ATOM 700 C CA . PRO A 1 94 ? -12.382 -5.697 -72.464 1.00 51.41 94 PRO A CA 1
ATOM 701 C C . PRO A 1 94 ? -12.216 -4.745 -73.680 1.00 51.41 94 PRO A C 1
ATOM 703 O O . PRO A 1 94 ? -11.631 -5.142 -74.681 1.00 51.41 94 PRO A O 1
ATOM 706 N N . THR A 1 95 ? -12.529 -3.444 -73.526 1.00 28.27 95 THR A N 1
ATOM 707 C CA . THR A 1 95 ? -11.949 -2.357 -74.365 1.00 28.27 95 THR A CA 1
ATOM 708 C C . THR A 1 95 ? -11.958 -0.960 -73.705 1.00 28.27 95 THR A C 1
ATOM 710 O O . THR A 1 95 ? -12.864 -0.620 -72.951 1.00 28.27 95 THR A O 1
ATOM 713 N N . THR A 1 96 ? -10.958 -0.151 -74.074 1.00 32.44 96 THR A N 1
ATOM 714 C CA . THR A 1 96 ? -10.695 1.303 -73.850 1.00 32.44 96 THR A CA 1
ATOM 715 C C . THR A 1 96 ? -10.163 1.864 -75.211 1.00 32.44 96 THR A C 1
ATOM 717 O O . THR A 1 96 ? -9.930 1.009 -76.073 1.00 32.44 96 THR A O 1
ATOM 720 N N . PRO A 1 97 ? -9.882 3.175 -75.493 1.00 50.56 97 PRO A N 1
ATOM 721 C CA . PRO A 1 97 ? -9.868 4.409 -74.675 1.00 50.56 97 PRO A CA 1
ATOM 722 C C . PRO A 1 97 ? -10.462 5.706 -75.354 1.00 50.56 97 PRO A C 1
ATOM 724 O O . PRO A 1 97 ? -11.315 5.633 -76.230 1.00 50.56 97 PRO A O 1
ATOM 727 N N . THR A 1 98 ? -10.007 6.882 -74.876 1.00 36.03 98 THR A N 1
ATOM 728 C CA . THR A 1 98 ? -10.377 8.324 -75.033 1.00 36.03 98 THR A CA 1
ATOM 729 C C . THR A 1 98 ? -10.199 9.000 -76.423 1.00 36.03 98 THR A C 1
ATOM 731 O O . THR A 1 98 ? -9.606 8.387 -77.309 1.00 36.03 98 THR A O 1
ATOM 734 N N . PRO A 1 99 ? -10.646 10.277 -76.630 1.00 46.44 99 PRO A N 1
ATOM 735 C CA . PRO A 1 99 ? -9.714 11.442 -76.580 1.00 46.44 99 PRO A CA 1
ATOM 736 C C . PRO A 1 99 ? -10.285 12.803 -76.043 1.00 46.44 99 PRO A C 1
ATOM 738 O O . PRO A 1 99 ? -11.346 12.849 -75.430 1.00 46.44 99 PRO A O 1
ATOM 741 N N . GLN A 1 100 ? -9.508 13.895 -76.193 1.00 33.78 100 GLN A N 1
ATOM 742 C CA . GLN A 1 100 ? -9.504 15.173 -75.429 1.00 33.78 100 GLN A CA 1
ATOM 743 C C . GLN A 1 100 ? -10.122 16.400 -76.154 1.00 33.78 100 GLN A C 1
ATOM 745 O O . GLN A 1 100 ? -10.250 16.364 -77.371 1.00 33.78 100 GLN A O 1
ATOM 750 N N . THR A 1 101 ? -10.301 17.542 -75.446 1.00 30.41 101 THR A N 1
ATOM 751 C CA . THR A 1 101 ? -10.037 18.906 -76.002 1.00 30.41 101 THR A CA 1
ATOM 752 C C . THR A 1 101 ? -9.814 20.011 -74.938 1.00 30.41 101 THR A C 1
ATOM 754 O O . THR A 1 101 ? -10.420 19.986 -73.872 1.00 30.41 101 THR A O 1
ATOM 757 N N . ALA A 1 102 ? -8.967 20.993 -75.278 1.00 34.75 102 ALA A N 1
ATOM 758 C CA . ALA A 1 102 ? -8.717 22.336 -74.693 1.00 34.75 102 ALA A CA 1
ATOM 759 C C . ALA A 1 102 ? -8.202 23.239 -75.869 1.00 34.75 102 ALA A C 1
ATOM 761 O O . ALA A 1 102 ? -7.917 22.620 -76.903 1.00 34.75 102 ALA A O 1
ATOM 762 N N . PRO A 1 103 ? -8.057 24.602 -75.837 1.00 52.03 103 PRO A N 1
ATOM 763 C CA . PRO A 1 103 ? -7.297 25.393 -74.829 1.00 52.03 103 PRO A CA 1
ATOM 764 C C . PRO A 1 103 ? -7.724 26.890 -74.615 1.00 52.03 103 PRO A C 1
ATOM 766 O O . PRO A 1 103 ? -8.667 27.353 -75.247 1.00 52.03 103 PRO A O 1
ATOM 769 N N . ALA A 1 104 ? -6.998 27.658 -73.765 1.00 29.17 104 ALA A N 1
ATOM 770 C CA . ALA A 1 104 ? -6.398 29.001 -74.047 1.00 29.17 104 ALA A CA 1
ATOM 771 C C . ALA A 1 104 ? -6.086 29.878 -72.789 1.00 29.17 104 ALA A C 1
ATOM 773 O O . ALA A 1 104 ? -6.801 29.844 -71.791 1.00 29.17 104 ALA A O 1
ATOM 774 N N . THR A 1 105 ? -5.029 30.701 -72.884 1.00 33.31 105 THR A N 1
ATOM 775 C CA . THR A 1 105 ? -4.440 31.671 -71.904 1.00 33.31 105 THR A CA 1
ATOM 776 C C . THR A 1 105 ? -3.727 32.790 -72.730 1.00 33.31 105 THR A C 1
ATOM 778 O O . THR A 1 105 ? -3.798 32.675 -73.957 1.00 33.31 105 THR A O 1
ATOM 781 N N . PRO A 1 106 ? -2.942 33.789 -72.223 1.00 55.91 106 PRO A N 1
ATOM 782 C CA . PRO A 1 106 ? -2.779 34.450 -70.898 1.00 55.91 106 PRO A CA 1
ATOM 783 C C . PRO A 1 106 ? -2.659 36.018 -70.960 1.00 55.91 106 PRO A C 1
ATOM 785 O O . PRO A 1 106 ? -2.652 36.584 -72.047 1.00 55.91 106 PRO A O 1
ATOM 788 N N . ALA A 1 107 ? -2.442 36.718 -69.820 1.00 28.05 107 ALA A N 1
ATOM 789 C CA . ALA A 1 107 ? -1.690 38.003 -69.734 1.00 28.05 107 ALA A CA 1
ATOM 790 C C . ALA A 1 107 ? -1.291 38.411 -68.280 1.00 28.05 107 ALA A C 1
ATOM 792 O O . ALA A 1 107 ? -1.979 38.063 -67.323 1.00 28.05 107 ALA A O 1
ATOM 793 N N . THR A 1 108 ? -0.202 39.181 -68.132 1.00 32.84 108 THR A N 1
ATOM 794 C CA . THR A 1 108 ? 0.421 39.763 -66.902 1.00 32.84 108 THR A CA 1
ATOM 795 C C . THR A 1 108 ? 1.067 41.132 -67.266 1.00 32.84 108 THR A C 1
ATOM 797 O O . THR A 1 108 ? 1.012 41.486 -68.443 1.00 32.84 108 THR A O 1
ATOM 800 N N . PRO A 1 109 ? 1.821 41.859 -66.402 1.00 50.88 109 PRO A N 1
ATOM 801 C CA . PRO A 1 109 ? 1.573 42.387 -65.039 1.00 50.88 109 PRO A CA 1
ATOM 802 C C . PRO A 1 109 ? 1.881 43.922 -64.921 1.00 50.88 109 PRO A C 1
ATOM 804 O O . PRO A 1 109 ? 2.337 44.530 -65.885 1.00 50.88 109 PRO A O 1
ATOM 807 N N . SER A 1 110 ? 1.762 44.551 -63.732 1.00 30.70 110 SER A N 1
ATOM 808 C CA . SER A 1 110 ? 2.378 45.883 -63.460 1.00 30.70 110 SER A CA 1
ATOM 809 C C . SER A 1 110 ? 2.570 46.242 -61.965 1.00 30.70 110 SER A C 1
ATOM 811 O O . SER A 1 110 ? 1.692 45.990 -61.143 1.00 30.70 110 SER A O 1
ATOM 813 N N . THR A 1 111 ? 3.692 46.898 -61.643 1.00 32.41 111 THR A N 1
ATOM 814 C CA . THR A 1 111 ? 4.143 47.483 -60.344 1.00 32.41 111 THR A CA 1
ATOM 815 C C . THR A 1 111 ? 4.419 49.000 -60.518 1.00 32.41 111 THR A C 1
ATOM 817 O O . THR A 1 111 ? 4.367 49.457 -61.659 1.00 32.41 111 THR A O 1
ATOM 820 N N . PRO A 1 112 ? 4.889 49.787 -59.515 1.00 47.47 112 PRO A N 1
ATOM 821 C CA . PRO A 1 112 ? 4.535 49.939 -58.086 1.00 47.47 112 PRO A CA 1
ATOM 822 C C . PRO A 1 112 ? 4.246 51.434 -57.711 1.00 47.47 112 PRO A C 1
ATOM 824 O O . PRO A 1 112 ? 4.296 52.303 -58.576 1.00 47.47 112 PRO A O 1
ATOM 827 N N . VAL A 1 113 ? 4.028 51.783 -56.426 1.00 33.84 113 VAL A N 1
ATOM 828 C CA . VAL A 1 113 ? 4.026 53.192 -55.927 1.00 33.84 113 VAL A CA 1
ATOM 829 C C . VAL A 1 113 ? 4.769 53.320 -54.578 1.00 33.84 113 VAL A C 1
ATOM 831 O O . VAL A 1 113 ? 4.742 52.396 -53.770 1.00 33.84 113 VAL A O 1
ATOM 834 N N . VAL A 1 114 ? 5.436 54.464 -54.354 1.00 39.44 114 VAL A N 1
ATOM 835 C CA . VAL A 1 114 ? 6.323 54.810 -53.213 1.00 39.44 114 VAL A CA 1
ATOM 836 C C . VAL A 1 114 ? 5.781 56.044 -52.464 1.00 39.44 114 VAL A C 1
ATOM 838 O O . VAL A 1 114 ? 5.313 56.971 -53.124 1.00 39.44 114 VAL A O 1
ATOM 841 N N . PRO A 1 115 ? 5.787 56.064 -51.114 1.00 40.41 115 PRO A N 1
ATOM 842 C CA . PRO A 1 115 ? 6.535 57.088 -50.335 1.00 40.41 115 PRO A CA 1
ATOM 843 C C . PRO A 1 115 ? 7.054 56.549 -48.968 1.00 40.41 115 PRO A C 1
ATOM 845 O O . PRO A 1 115 ? 6.642 55.476 -48.544 1.00 40.41 115 PRO A O 1
ATOM 848 N N . ALA A 1 116 ? 7.884 57.213 -48.150 1.00 32.31 116 ALA A N 1
ATOM 849 C CA . ALA A 1 116 ? 8.936 58.231 -48.316 1.00 32.31 116 ALA A CA 1
ATOM 850 C C . ALA A 1 116 ? 9.818 58.216 -47.030 1.00 32.31 116 ALA A C 1
ATOM 852 O O . ALA A 1 116 ? 9.348 57.815 -45.966 1.00 32.31 116 ALA A O 1
ATOM 853 N N . THR A 1 117 ? 11.088 58.631 -47.104 1.00 38.03 117 THR A N 1
ATOM 854 C CA . THR A 1 117 ? 12.068 58.575 -45.988 1.00 38.03 117 THR A CA 1
ATOM 855 C C . THR A 1 117 ? 11.919 59.737 -44.990 1.00 38.03 117 THR A C 1
ATOM 857 O O . THR A 1 117 ? 11.543 60.835 -45.403 1.00 38.03 117 THR A O 1
ATOM 860 N N . PRO A 1 118 ? 12.337 59.567 -43.717 1.00 36.09 118 PRO A N 1
ATOM 861 C CA . PRO A 1 118 ? 13.307 60.535 -43.175 1.00 36.09 118 PRO A CA 1
ATOM 862 C C . PRO A 1 118 ? 14.425 59.976 -42.254 1.00 36.09 118 PRO A C 1
ATOM 864 O O . PRO A 1 118 ? 14.179 59.172 -41.365 1.00 36.09 118 PRO A O 1
ATOM 867 N N . ALA A 1 119 ? 15.624 60.547 -42.453 1.00 32.22 119 ALA A N 1
ATOM 868 C CA . ALA A 1 119 ? 16.744 60.806 -41.521 1.00 32.22 119 ALA A CA 1
ATOM 869 C C . ALA A 1 119 ? 17.472 59.680 -40.729 1.00 32.22 119 ALA A C 1
ATOM 871 O O . ALA A 1 119 ? 16.896 58.937 -39.942 1.00 32.22 119 ALA A O 1
ATOM 872 N N . THR A 1 120 ? 18.811 59.703 -40.835 1.00 39.44 120 THR A N 1
ATOM 873 C CA . THR A 1 120 ? 19.810 58.890 -40.101 1.00 39.44 120 THR A CA 1
ATOM 874 C C . THR A 1 120 ? 20.610 59.777 -39.131 1.00 39.44 120 THR A C 1
ATOM 876 O O . THR A 1 120 ? 20.980 60.886 -39.519 1.00 39.44 120 THR A O 1
ATOM 879 N N . PRO A 1 121 ? 20.889 59.337 -37.887 1.00 38.41 121 PRO A N 1
ATOM 880 C CA . PRO A 1 121 ? 22.279 59.045 -37.449 1.00 38.41 121 PRO A CA 1
ATOM 881 C C . PRO A 1 121 ? 22.348 57.840 -36.464 1.00 38.41 121 PRO A C 1
ATOM 883 O O . PRO A 1 121 ? 21.344 57.508 -35.849 1.00 38.41 121 PRO A O 1
ATOM 886 N N . ALA A 1 122 ? 23.450 57.126 -36.192 1.00 29.30 122 ALA A N 1
ATOM 887 C CA . ALA A 1 122 ? 24.813 57.034 -36.738 1.00 29.30 122 ALA A CA 1
ATOM 888 C C . ALA A 1 122 ? 25.362 55.595 -36.478 1.00 29.30 122 ALA A C 1
ATOM 890 O O . ALA A 1 122 ? 24.759 54.824 -35.735 1.00 29.30 122 ALA A O 1
ATOM 891 N N . ALA A 1 123 ? 26.495 55.219 -37.086 1.00 36.28 123 ALA A N 1
ATOM 892 C CA . ALA A 1 123 ? 27.191 53.928 -36.876 1.00 36.28 123 ALA A CA 1
ATOM 893 C C . ALA A 1 123 ? 28.049 53.932 -35.570 1.00 36.28 123 ALA A C 1
ATOM 895 O O . ALA A 1 123 ? 28.186 55.020 -35.006 1.00 36.28 123 ALA A O 1
ATOM 896 N N . PRO A 1 124 ? 28.699 52.824 -35.102 1.00 42.31 124 PRO A N 1
ATOM 897 C CA . PRO A 1 124 ? 28.905 51.510 -35.752 1.00 42.31 124 PRO A CA 1
ATOM 898 C C . PRO A 1 124 ? 28.836 50.240 -34.849 1.00 42.31 124 PRO A C 1
ATOM 900 O O . PRO A 1 124 ? 28.948 50.323 -33.632 1.00 42.31 124 PRO A O 1
ATOM 903 N N . ALA A 1 125 ? 28.796 49.046 -35.467 1.00 29.64 125 ALA A N 1
ATOM 904 C CA . ALA A 1 125 ? 29.586 47.848 -35.089 1.00 29.64 125 ALA A CA 1
ATOM 905 C C . ALA A 1 125 ? 29.317 46.674 -36.059 1.00 29.64 125 ALA A C 1
ATOM 907 O O . ALA A 1 125 ? 28.168 46.371 -36.373 1.00 29.64 125 ALA A O 1
ATOM 908 N N . THR A 1 126 ? 30.363 45.985 -36.524 1.00 39.56 126 THR A N 1
ATOM 909 C CA . THR A 1 126 ? 30.253 44.785 -37.376 1.00 39.56 126 THR A CA 1
ATOM 910 C C . THR A 1 126 ? 29.828 43.550 -36.563 1.00 39.56 126 THR A C 1
ATOM 912 O O . THR A 1 126 ? 30.520 43.203 -35.605 1.00 39.56 126 THR A O 1
ATOM 915 N N . PRO A 1 127 ? 28.749 42.831 -36.936 1.00 35.25 127 PRO A N 1
ATOM 916 C CA . PRO A 1 127 ? 28.368 41.592 -36.260 1.00 35.25 127 PRO A CA 1
ATOM 917 C C . PRO A 1 127 ? 29.267 40.410 -36.684 1.00 35.25 127 PRO A C 1
ATOM 919 O O . PRO A 1 127 ? 29.668 40.326 -37.850 1.00 35.25 127 PRO A O 1
ATOM 922 N N . PRO A 1 128 ? 29.581 39.469 -35.774 1.00 36.19 128 PRO A N 1
ATOM 923 C CA . PRO A 1 128 ? 30.387 38.296 -36.093 1.00 36.19 128 PRO A CA 1
ATOM 924 C C . PRO A 1 128 ? 29.612 37.235 -36.894 1.00 36.19 128 PRO A C 1
ATOM 926 O O . PRO A 1 128 ? 28.386 37.149 -36.871 1.00 36.19 128 PRO A O 1
ATOM 929 N N . LYS A 1 129 ? 30.383 36.396 -37.595 1.00 34.97 129 LYS A N 1
ATOM 930 C CA . LYS A 1 129 ? 29.949 35.280 -38.453 1.00 34.97 129 LYS A CA 1
ATOM 931 C C . LYS A 1 129 ? 28.957 34.329 -37.744 1.00 34.97 129 LYS A C 1
ATOM 933 O O . LYS A 1 129 ? 29.208 33.974 -36.593 1.00 34.97 129 LYS A O 1
ATOM 938 N N . PRO A 1 130 ? 27.889 33.848 -38.416 1.00 32.56 130 PRO A N 1
ATOM 939 C CA . PRO A 1 130 ? 26.896 32.974 -37.792 1.00 32.56 130 PRO A CA 1
ATOM 940 C C . PRO A 1 130 ? 27.485 31.615 -37.385 1.00 32.56 130 PRO A C 1
ATOM 942 O O . PRO A 1 130 ? 28.178 30.957 -38.166 1.00 32.56 130 PRO A O 1
ATOM 945 N N . ALA A 1 131 ? 27.170 31.194 -36.159 1.00 34.44 131 ALA A N 1
ATOM 946 C CA . ALA A 1 131 ? 27.440 29.855 -35.644 1.00 34.44 131 ALA A CA 1
ATOM 947 C C . ALA A 1 131 ? 26.415 28.834 -36.194 1.00 34.44 131 ALA A C 1
ATOM 949 O O . ALA A 1 131 ? 25.293 29.222 -36.532 1.00 34.44 131 ALA A O 1
ATOM 950 N N . PRO A 1 132 ? 26.766 27.536 -36.303 1.00 31.84 132 PRO A N 1
ATOM 951 C CA . PRO A 1 132 ? 25.848 26.510 -36.796 1.00 31.84 132 PRO A CA 1
ATOM 952 C C . PRO A 1 132 ? 24.645 26.321 -35.861 1.00 31.84 132 PRO A C 1
ATOM 954 O O . PRO A 1 132 ? 24.767 26.425 -34.642 1.00 31.84 132 PRO A O 1
ATOM 957 N N . ALA A 1 133 ? 23.483 26.022 -36.446 1.00 31.05 133 ALA A N 1
ATOM 958 C CA . ALA A 1 133 ? 22.219 25.926 -35.724 1.00 31.05 133 ALA A CA 1
ATOM 959 C C . ALA A 1 133 ? 22.210 24.787 -34.688 1.00 31.05 133 ALA A C 1
ATOM 961 O O . ALA A 1 133 ? 22.328 23.609 -35.030 1.00 31.05 133 ALA A O 1
ATOM 962 N N . THR A 1 134 ? 21.997 25.147 -33.423 1.00 28.77 134 THR A N 1
ATOM 963 C CA . THR A 1 134 ? 21.658 24.209 -32.348 1.00 28.77 134 THR A CA 1
ATOM 964 C C . THR A 1 134 ? 20.284 23.586 -32.632 1.00 28.77 134 THR A C 1
ATOM 966 O O . THR A 1 134 ? 19.349 24.334 -32.930 1.00 28.77 134 THR A O 1
ATOM 969 N N . PRO A 1 135 ? 20.102 22.254 -32.531 1.00 30.78 135 PRO A N 1
ATOM 970 C CA . PRO A 1 135 ? 18.774 21.658 -32.633 1.00 30.78 135 PRO A CA 1
ATOM 971 C C . PRO A 1 135 ? 17.886 22.167 -31.492 1.00 30.78 135 PRO A C 1
ATOM 973 O O . PRO A 1 135 ? 18.336 22.280 -30.351 1.00 30.78 135 PRO A O 1
ATOM 976 N N . ALA A 1 136 ? 16.628 22.484 -31.807 1.00 27.81 136 ALA A N 1
ATOM 977 C CA . ALA A 1 136 ? 15.682 23.027 -30.841 1.00 27.81 136 ALA A CA 1
ATOM 978 C C . ALA A 1 136 ? 15.509 22.070 -29.652 1.00 27.81 136 ALA A C 1
ATOM 980 O O . ALA A 1 136 ? 15.078 20.928 -29.818 1.00 27.81 136 ALA A O 1
ATOM 981 N N . ALA A 1 137 ? 15.835 22.546 -28.450 1.00 29.77 137 ALA A N 1
ATOM 982 C CA . ALA A 1 137 ? 15.502 21.836 -27.228 1.00 29.77 137 ALA A CA 1
ATOM 983 C C . ALA A 1 137 ? 13.976 21.817 -27.077 1.00 29.77 137 ALA A C 1
ATOM 985 O O . ALA A 1 137 ? 13.341 22.874 -27.068 1.00 29.77 137 ALA A O 1
ATOM 986 N N . SER A 1 138 ? 13.392 20.622 -26.956 1.00 36.44 138 SER A N 1
ATOM 987 C CA . SER A 1 138 ? 11.988 20.467 -26.576 1.00 36.44 138 SER A CA 1
ATOM 988 C C . SER A 1 138 ? 11.718 21.262 -25.301 1.00 36.44 138 SER A C 1
ATOM 990 O O . SER A 1 138 ? 12.498 21.176 -24.349 1.00 36.44 138 SER A O 1
ATOM 992 N N . ALA A 1 139 ? 10.628 22.033 -25.283 1.00 29.25 139 ALA A N 1
ATOM 993 C CA . ALA A 1 139 ? 10.258 22.826 -24.118 1.00 29.25 139 ALA A CA 1
ATOM 994 C C . ALA A 1 139 ? 10.184 21.927 -22.866 1.00 29.25 139 ALA A C 1
ATOM 996 O O . ALA A 1 139 ? 9.597 20.841 -22.946 1.00 29.25 139 ALA A O 1
ATOM 997 N N . PRO A 1 140 ? 10.772 22.335 -21.726 1.00 31.06 140 PRO A N 1
ATOM 998 C CA . PRO A 1 140 ? 10.667 21.560 -20.500 1.00 31.06 140 PRO A CA 1
ATOM 999 C C . PRO A 1 140 ? 9.194 21.457 -20.102 1.00 31.06 140 PRO A C 1
ATOM 1001 O O . PRO A 1 140 ? 8.487 22.464 -20.031 1.00 31.06 140 PRO A O 1
ATOM 1004 N N . LEU A 1 141 ? 8.733 20.229 -19.856 1.00 30.73 141 LEU A N 1
ATOM 1005 C CA . LEU A 1 141 ? 7.400 19.982 -19.314 1.00 30.73 141 LEU A CA 1
ATOM 1006 C C . LEU A 1 141 ? 7.247 20.731 -17.977 1.00 30.73 141 LEU A C 1
ATOM 1008 O O . LEU A 1 141 ? 8.228 20.844 -17.234 1.00 30.73 141 LEU A O 1
ATOM 1012 N N . PRO A 1 142 ? 6.047 21.258 -17.661 1.00 32.53 142 PRO A N 1
ATOM 1013 C CA . PRO A 1 142 ? 5.834 22.031 -16.444 1.00 32.53 142 PRO A CA 1
ATOM 1014 C C . PRO A 1 142 ? 6.238 21.220 -15.211 1.00 32.53 142 PRO A C 1
ATOM 1016 O O . PRO A 1 142 ? 5.886 20.046 -15.080 1.00 32.53 142 PRO A O 1
ATOM 1019 N N . GLN A 1 143 ? 6.981 21.862 -14.307 1.00 38.84 143 GLN A N 1
ATOM 1020 C CA . GLN A 1 143 ? 7.472 21.259 -13.072 1.00 38.84 143 GLN A CA 1
ATOM 1021 C C . GLN A 1 143 ? 6.310 20.983 -12.113 1.00 38.84 143 GLN A C 1
ATOM 1023 O O . GLN A 1 143 ? 6.008 21.770 -11.222 1.00 38.84 143 GLN A O 1
ATOM 1028 N N . VAL A 1 144 ? 5.663 19.833 -12.290 1.00 36.59 144 VAL A N 1
ATOM 1029 C CA . VAL A 1 144 ? 4.782 19.264 -11.274 1.00 36.59 144 VAL A CA 1
ATOM 1030 C C . VAL A 1 144 ? 5.679 18.612 -10.225 1.00 36.59 144 VAL A C 1
ATOM 1032 O O . VAL A 1 144 ? 6.156 17.480 -10.388 1.00 36.59 144 VAL A O 1
ATOM 1035 N N . GLU A 1 145 ? 5.942 19.348 -9.146 1.00 46.84 145 GLU A N 1
ATOM 1036 C CA . GLU A 1 145 ? 6.221 18.711 -7.862 1.00 46.84 145 GLU A CA 1
ATOM 1037 C C . GLU A 1 145 ? 5.028 17.813 -7.536 1.00 46.84 145 GLU A C 1
ATOM 1039 O O . GLU A 1 145 ? 3.876 18.233 -7.639 1.00 46.84 145 GLU A O 1
ATOM 1044 N N . LEU A 1 146 ? 5.294 16.547 -7.216 1.00 47.72 146 LEU A N 1
ATOM 1045 C CA . LEU A 1 146 ? 4.246 15.635 -6.780 1.00 47.72 146 LEU A CA 1
ATOM 1046 C C . LEU A 1 146 ? 3.737 16.127 -5.421 1.00 47.72 146 LEU A C 1
ATOM 1048 O O . LEU A 1 146 ? 4.510 16.057 -4.461 1.00 47.72 146 LEU A O 1
ATOM 1052 N N . PRO A 1 147 ? 2.475 16.582 -5.289 1.00 41.16 147 PRO A N 1
ATOM 1053 C CA . PRO A 1 147 ? 1.924 16.799 -3.968 1.00 41.16 147 PRO A CA 1
ATOM 1054 C C . PRO A 1 147 ? 1.859 15.431 -3.288 1.00 41.16 147 PRO A C 1
ATOM 1056 O O . PRO A 1 147 ? 1.098 14.554 -3.691 1.00 41.16 147 PRO A O 1
ATOM 1059 N N . LEU A 1 148 ? 2.665 15.249 -2.241 1.00 49.03 148 LEU A N 1
ATOM 1060 C CA . LEU A 1 148 ? 2.521 14.113 -1.324 1.00 49.03 148 LEU A CA 1
ATOM 1061 C C . LEU A 1 148 ? 1.134 14.134 -0.644 1.00 49.03 148 LEU A C 1
ATOM 1063 O O . LEU A 1 148 ? 0.639 13.100 -0.193 1.00 49.03 148 LEU A O 1
ATOM 1067 N N . THR A 1 149 ? 0.497 15.311 -0.632 1.00 42.75 149 THR A N 1
ATOM 1068 C CA . THR A 1 149 ? -0.870 15.561 -0.188 1.00 42.75 149 THR A CA 1
ATOM 1069 C C . THR A 1 149 ? -1.876 14.829 -1.082 1.00 42.75 149 THR A C 1
ATOM 1071 O O . THR A 1 149 ? -2.238 15.287 -2.167 1.00 42.75 149 THR A O 1
ATOM 1074 N N . ILE A 1 150 ? -2.379 13.697 -0.582 1.00 52.12 150 ILE A N 1
ATOM 1075 C CA . ILE A 1 150 ? -3.552 13.004 -1.126 1.00 52.12 150 ILE A CA 1
ATOM 1076 C C . ILE A 1 150 ? -4.734 13.982 -1.098 1.00 52.12 150 ILE A C 1
ATOM 1078 O O . ILE A 1 150 ? -5.222 14.333 -0.023 1.00 52.12 150 ILE A O 1
ATOM 1082 N N . VAL A 1 151 ? -5.207 14.417 -2.269 1.00 51.06 151 VAL A N 1
ATOM 1083 C CA . VAL A 1 151 ? -6.414 15.251 -2.367 1.00 51.06 151 VAL A CA 1
ATOM 1084 C C . VAL A 1 151 ? -7.619 14.394 -1.960 1.00 51.06 151 VAL A C 1
ATOM 1086 O O . VAL A 1 151 ? -7.911 13.415 -2.655 1.00 51.06 151 VAL A O 1
ATOM 1089 N N . PRO A 1 152 ? -8.337 14.720 -0.868 1.00 53.84 152 PRO A N 1
ATOM 1090 C CA . PRO A 1 152 ? -9.469 13.921 -0.427 1.00 53.84 152 PRO A CA 1
ATOM 1091 C C . PRO A 1 152 ? -10.597 14.021 -1.458 1.00 53.84 152 PRO A C 1
ATOM 1093 O O . PRO A 1 152 ? -11.191 15.081 -1.652 1.00 53.84 152 PRO A O 1
ATOM 1096 N N . ARG A 1 153 ? -10.901 12.905 -2.121 1.00 58.09 153 ARG A N 1
ATOM 1097 C CA . ARG A 1 153 ? -12.099 12.765 -2.954 1.00 58.09 153 ARG A CA 1
ATOM 1098 C C . ARG A 1 153 ? -13.219 12.161 -2.118 1.00 58.09 153 ARG A C 1
ATOM 1100 O O . ARG A 1 153 ? -12.983 11.237 -1.344 1.00 58.09 153 ARG A O 1
ATOM 1107 N N . ALA A 1 154 ? -14.434 12.674 -2.290 1.00 70.44 154 ALA A N 1
ATOM 1108 C CA . ALA A 1 154 ? -15.618 12.008 -1.768 1.00 70.44 154 ALA A CA 1
ATOM 1109 C C . ALA A 1 154 ? -15.775 10.646 -2.464 1.00 70.44 154 ALA A C 1
ATOM 1111 O O . ALA A 1 154 ? -15.628 10.550 -3.683 1.00 70.44 154 ALA A O 1
ATOM 1112 N N . PHE A 1 155 ? -16.059 9.604 -1.686 1.00 84.31 155 PHE A N 1
ATOM 1113 C CA . PHE A 1 155 ? -16.311 8.269 -2.217 1.00 84.31 155 PHE A CA 1
ATOM 1114 C C . PHE A 1 155 ? -17.586 8.253 -3.070 1.00 84.31 155 PHE A C 1
ATO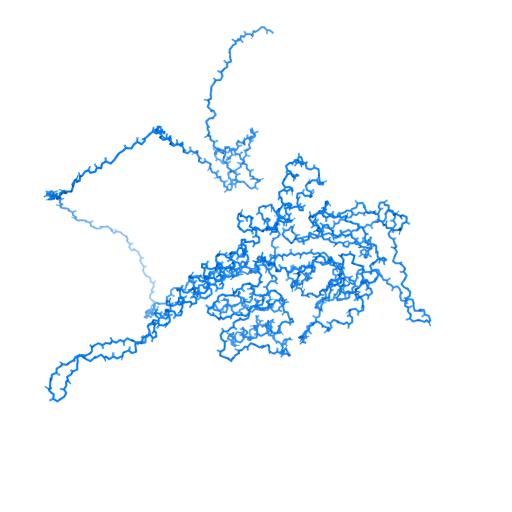M 1116 O O . PHE A 1 155 ? -18.633 8.731 -2.632 1.00 84.31 155 PHE A O 1
ATOM 1123 N N . THR A 1 156 ? -17.511 7.638 -4.250 1.00 85.62 156 THR A N 1
ATOM 1124 C CA . THR A 1 156 ? -18.681 7.310 -5.079 1.00 85.62 156 THR A CA 1
ATOM 1125 C C . THR A 1 156 ? -18.646 5.846 -5.521 1.00 85.62 156 THR A C 1
ATOM 1127 O O . THR A 1 156 ? -17.579 5.227 -5.587 1.00 85.62 156 THR A O 1
ATOM 1130 N N . ILE A 1 157 ? -19.799 5.278 -5.881 1.00 87.75 157 ILE A N 1
ATOM 1131 C CA . ILE A 1 157 ? -19.899 3.886 -6.356 1.00 87.75 157 ILE A CA 1
ATOM 1132 C C . ILE A 1 157 ? -19.147 3.703 -7.693 1.00 87.75 157 ILE A C 1
ATOM 1134 O O . ILE A 1 157 ? -18.615 2.631 -7.985 1.00 87.75 157 ILE A O 1
ATOM 1138 N N . GLU A 1 158 ? -19.008 4.759 -8.494 1.00 87.12 158 GLU A N 1
ATOM 1139 C CA . GLU A 1 158 ? -18.218 4.778 -9.731 1.00 87.12 158 GLU A CA 1
ATOM 1140 C C . GLU A 1 158 ? -16.711 4.785 -9.456 1.00 87.12 158 GLU A C 1
ATOM 1142 O O . GLU A 1 158 ? -15.955 4.222 -10.246 1.00 87.12 158 GLU A O 1
ATOM 1147 N N . SER A 1 159 ? -16.280 5.377 -8.338 1.00 85.50 159 SER A N 1
ATOM 1148 C CA . SER A 1 159 ? -14.888 5.313 -7.875 1.00 85.50 159 SER A CA 1
ATOM 1149 C C . SER A 1 159 ? -14.535 3.970 -7.230 1.00 85.50 159 SER A C 1
ATOM 1151 O O . SER A 1 159 ? -13.374 3.571 -7.260 1.00 85.50 159 SER A O 1
ATOM 1153 N N . ALA A 1 160 ? -15.529 3.264 -6.676 1.00 92.06 160 ALA A N 1
ATOM 1154 C CA . ALA A 1 160 ? -15.325 2.031 -5.931 1.00 92.06 160 ALA A CA 1
ATOM 1155 C C . ALA A 1 160 ? -14.688 0.935 -6.792 1.00 92.06 160 ALA A C 1
ATOM 1157 O O . ALA A 1 160 ? -15.184 0.588 -7.870 1.00 92.06 160 ALA A O 1
ATOM 1158 N N . ASP A 1 161 ? -13.598 0.380 -6.274 1.00 92.88 161 ASP A N 1
ATOM 1159 C CA . ASP A 1 161 ? -12.696 -0.529 -6.968 1.00 92.88 161 ASP A CA 1
ATOM 1160 C C . ASP A 1 161 ? -12.713 -1.954 -6.358 1.00 92.88 161 ASP A C 1
ATOM 1162 O O . ASP A 1 161 ? -12.444 -2.949 -7.043 1.00 92.88 161 ASP A O 1
ATOM 1166 N N . VAL A 1 162 ? -13.141 -2.036 -5.095 1.00 95.38 162 VAL A N 1
ATOM 1167 C CA . VAL A 1 162 ? -13.496 -3.223 -4.310 1.00 95.38 162 VAL A CA 1
ATOM 1168 C C . VAL A 1 162 ? -15.002 -3.185 -3.960 1.00 95.38 162 VAL A C 1
ATOM 1170 O O . VAL A 1 162 ? -15.508 -2.116 -3.595 1.00 95.38 162 VAL A O 1
ATOM 1173 N N . PRO A 1 163 ? -15.766 -4.292 -4.081 1.00 97.12 163 PRO A N 1
ATOM 1174 C CA . PRO A 1 163 ? -17.206 -4.297 -3.797 1.00 97.12 163 PRO A CA 1
ATOM 1175 C C . PRO A 1 163 ? -17.528 -4.036 -2.317 1.00 97.12 163 PRO A C 1
ATOM 1177 O O . PRO A 1 163 ? -18.582 -3.484 -2.005 1.00 97.12 163 PRO A O 1
ATOM 1180 N N . GLU A 1 164 ? -16.606 -4.359 -1.407 1.00 97.00 164 GLU A N 1
ATOM 1181 C CA . GLU A 1 164 ? -16.740 -4.192 0.040 1.00 97.00 164 GLU A CA 1
ATOM 1182 C C . GLU A 1 164 ? -17.041 -2.728 0.421 1.00 97.00 164 GLU A C 1
ATOM 1184 O O . GLU A 1 164 ? -17.890 -2.470 1.275 1.00 97.00 164 GLU A O 1
ATOM 1189 N N . ALA A 1 165 ? -16.427 -1.756 -0.266 1.00 96.50 165 ALA A N 1
ATOM 1190 C CA . ALA A 1 165 ? -16.682 -0.329 -0.046 1.00 96.50 165 ALA A CA 1
ATOM 1191 C C . ALA A 1 165 ? -18.122 0.078 -0.415 1.00 96.50 165 ALA A C 1
ATOM 1193 O O . ALA A 1 165 ? -18.752 0.867 0.293 1.00 96.50 165 ALA A O 1
ATOM 1194 N N . VAL A 1 166 ? -18.670 -0.500 -1.492 1.00 96.50 166 VAL A N 1
ATOM 1195 C CA . VAL A 1 166 ? -20.063 -0.274 -1.915 1.00 96.50 166 VAL A CA 1
ATOM 1196 C C . VAL A 1 166 ? -21.035 -0.910 -0.923 1.00 96.50 166 VAL A C 1
ATOM 1198 O O . VAL A 1 166 ? -22.016 -0.275 -0.541 1.00 96.50 166 VAL A O 1
ATOM 1201 N N . VAL A 1 167 ? -20.739 -2.124 -0.443 1.00 97.31 167 VAL A N 1
ATOM 1202 C CA . VAL A 1 167 ? -21.531 -2.798 0.600 1.00 97.31 167 VAL A CA 1
ATOM 1203 C C . VAL A 1 167 ? -21.634 -1.931 1.857 1.00 97.31 167 VAL A C 1
ATOM 1205 O O . VAL A 1 167 ? -22.743 -1.674 2.325 1.00 97.31 167 VAL A O 1
ATOM 1208 N N . PHE A 1 168 ? -20.514 -1.419 2.377 1.00 96.25 168 PHE A N 1
ATOM 1209 C CA . PHE A 1 168 ? -20.533 -0.556 3.562 1.00 96.25 168 PHE A CA 1
ATOM 1210 C C . PHE A 1 168 ? -21.291 0.757 3.332 1.00 96.25 168 PHE A C 1
ATOM 1212 O O . PHE A 1 168 ? -22.034 1.195 4.213 1.00 96.25 168 PHE A O 1
ATOM 1219 N N . PHE A 1 169 ? -21.156 1.370 2.153 1.00 94.06 169 PHE A N 1
ATOM 1220 C CA . PHE A 1 169 ? -21.912 2.570 1.786 1.00 94.06 169 PHE A CA 1
ATOM 1221 C C . PHE A 1 169 ? -23.430 2.316 1.760 1.00 94.06 169 PHE A C 1
ATOM 1223 O O . PHE A 1 169 ? -24.195 3.073 2.360 1.00 94.06 169 PHE A O 1
ATOM 1230 N N . LEU A 1 170 ? -23.871 1.215 1.143 1.00 94.12 170 LEU A N 1
ATOM 1231 C CA . LEU A 1 170 ? -25.284 0.826 1.097 1.00 94.12 170 LEU A CA 1
ATOM 1232 C C . LEU A 1 170 ? -25.833 0.482 2.489 1.00 94.12 170 LEU A C 1
ATOM 1234 O O . LEU A 1 170 ? -26.935 0.911 2.830 1.00 94.12 170 LEU A O 1
ATOM 1238 N N . MET A 1 171 ? -25.057 -0.219 3.326 1.00 94.19 171 MET A N 1
ATOM 1239 C CA . MET A 1 171 ? -25.426 -0.468 4.725 1.00 94.19 171 MET A CA 1
ATOM 1240 C C . MET A 1 171 ? -25.645 0.848 5.490 1.00 94.19 171 MET A C 1
ATOM 1242 O O . MET A 1 171 ? -26.682 0.994 6.133 1.00 94.19 171 MET A O 1
ATOM 1246 N N . ARG A 1 172 ? -24.741 1.837 5.364 1.00 92.50 172 ARG A N 1
ATOM 1247 C CA . ARG A 1 172 ? -24.905 3.174 5.979 1.00 92.50 172 ARG A CA 1
ATOM 1248 C C . ARG A 1 172 ? -26.201 3.860 5.534 1.00 92.50 172 ARG A C 1
ATOM 1250 O O . ARG A 1 172 ? -26.922 4.388 6.378 1.00 92.50 172 ARG A O 1
ATOM 1257 N N . GLY A 1 173 ? -26.514 3.822 4.236 1.00 89.12 173 GLY A N 1
ATOM 1258 C CA . GLY A 1 173 ? -27.746 4.399 3.685 1.00 89.12 173 GLY A CA 1
ATOM 1259 C C . GLY A 1 173 ? -29.024 3.742 4.221 1.00 89.12 173 GLY A C 1
ATOM 1260 O O . GLY A 1 173 ? -29.993 4.437 4.526 1.00 89.12 173 GLY A O 1
ATOM 1261 N N . ILE A 1 174 ? -29.009 2.417 4.405 1.00 88.38 174 ILE A N 1
ATOM 1262 C CA . ILE A 1 174 ? -30.136 1.659 4.970 1.00 88.38 174 ILE A CA 1
ATOM 1263 C C . ILE A 1 174 ? -30.316 1.967 6.464 1.00 88.38 174 ILE A C 1
ATOM 1265 O O . ILE A 1 174 ? -31.444 2.213 6.895 1.00 88.38 174 ILE A O 1
ATOM 1269 N N . SER A 1 175 ? -29.234 2.002 7.254 1.00 82.25 175 SER A N 1
ATOM 1270 C CA . SER A 1 175 ? -29.301 2.377 8.678 1.00 82.25 175 SER A CA 1
ATOM 1271 C C . SER A 1 175 ? -29.796 3.817 8.877 1.00 82.25 175 SER A C 1
ATOM 1273 O O . SER A 1 175 ? -30.470 4.101 9.864 1.00 82.25 175 SER A O 1
ATOM 1275 N N . GLY A 1 176 ? -29.484 4.717 7.938 1.00 78.62 176 GLY A N 1
ATOM 1276 C CA . GLY A 1 176 ? -29.882 6.128 7.953 1.00 78.62 176 GLY A CA 1
ATOM 1277 C C . GLY A 1 176 ? -31.317 6.428 7.501 1.00 78.62 176 GLY A C 1
ATOM 1278 O O . GLY A 1 176 ? -31.647 7.602 7.370 1.00 78.62 176 GLY A O 1
ATOM 1279 N N . GLN A 1 177 ? -32.157 5.413 7.253 1.00 68.44 177 GLN A N 1
ATOM 1280 C CA . GLN A 1 177 ? -33.554 5.569 6.808 1.00 68.44 177 GLN A CA 1
ATOM 1281 C C . GLN A 1 177 ? -33.708 6.413 5.523 1.00 68.44 177 GLN A C 1
ATOM 1283 O O . GLN A 1 177 ? -34.512 7.343 5.459 1.00 68.44 177 GLN A O 1
ATOM 1288 N N . SER A 1 178 ? -32.934 6.089 4.480 1.00 68.88 178 SER A N 1
ATOM 1289 C CA . SER A 1 178 ? -33.066 6.729 3.163 1.00 68.88 178 SER A CA 1
ATOM 1290 C C . SER A 1 178 ? -34.461 6.532 2.540 1.00 68.88 178 SER A C 1
ATOM 1292 O O . SER A 1 178 ? -35.188 5.598 2.872 1.00 68.88 178 SER A O 1
ATOM 1294 N N . ALA A 1 179 ? -34.837 7.389 1.585 1.00 64.81 179 ALA A N 1
ATOM 1295 C CA . ALA A 1 179 ? -36.143 7.307 0.919 1.00 64.81 179 ALA A CA 1
ATOM 1296 C C . ALA A 1 179 ? -36.315 6.071 0.004 1.00 64.81 179 ALA A C 1
ATOM 1298 O O . ALA A 1 179 ? -37.444 5.710 -0.319 1.00 64.81 179 ALA A O 1
ATOM 1299 N N . ASP A 1 180 ? -35.221 5.414 -0.401 1.00 82.00 180 ASP A N 1
ATOM 1300 C CA . ASP A 1 180 ? -35.216 4.288 -1.349 1.00 82.00 180 ASP A CA 1
ATOM 1301 C C . ASP A 1 180 ? -34.571 3.023 -0.746 1.00 82.00 180 ASP A C 1
ATOM 1303 O O . ASP A 1 180 ? -33.596 2.450 -1.244 1.00 82.00 180 ASP A O 1
ATOM 1307 N N . LEU A 1 181 ? -35.125 2.576 0.386 1.00 85.94 181 LEU A N 1
ATOM 1308 C CA . LEU A 1 181 ? -34.658 1.374 1.089 1.00 85.94 181 LEU A CA 1
ATOM 1309 C C . LEU A 1 181 ? -34.770 0.097 0.244 1.00 85.94 181 LEU A C 1
ATOM 1311 O O . LEU A 1 181 ? -34.013 -0.848 0.473 1.00 85.94 181 LEU A O 1
ATOM 1315 N N . VAL A 1 182 ? -35.712 0.031 -0.703 1.00 87.25 182 VAL A N 1
ATOM 1316 C CA . VAL A 1 182 ? -35.943 -1.172 -1.520 1.00 87.25 182 VAL A CA 1
ATOM 1317 C C . VAL A 1 182 ? -34.835 -1.331 -2.558 1.00 87.25 182 VAL A C 1
ATOM 1319 O O . VAL A 1 182 ? -34.210 -2.393 -2.597 1.00 87.25 182 VAL A O 1
ATOM 1322 N N . SER A 1 183 ? -34.527 -0.282 -3.331 1.00 89.75 183 SER A N 1
ATOM 1323 C CA . SER A 1 183 ? -33.418 -0.304 -4.293 1.00 89.75 183 SER A CA 1
ATOM 1324 C C . SER A 1 183 ? -32.082 -0.533 -3.589 1.00 89.75 183 SER A C 1
ATOM 1326 O O . SER A 1 183 ? -31.322 -1.417 -3.985 1.00 89.75 183 SER A O 1
ATOM 1328 N N . MET A 1 184 ? -31.820 0.164 -2.473 1.00 90.12 184 MET A N 1
ATOM 1329 C CA . MET A 1 184 ? -30.579 -0.029 -1.711 1.00 90.12 184 MET A CA 1
ATOM 1330 C C . MET A 1 184 ? -30.418 -1.467 -1.200 1.00 90.12 184 MET A C 1
ATOM 1332 O O . MET A 1 184 ? -29.319 -2.016 -1.270 1.00 90.12 184 MET A O 1
ATOM 1336 N N . ARG A 1 185 ? -31.496 -2.118 -0.736 1.00 92.25 185 ARG A N 1
ATOM 1337 C CA . ARG A 1 185 ? -31.456 -3.534 -0.326 1.00 92.25 185 ARG A CA 1
ATOM 1338 C C . ARG A 1 185 ? -31.216 -4.480 -1.504 1.00 92.25 185 ARG A C 1
ATOM 1340 O O . ARG A 1 185 ? -30.478 -5.447 -1.339 1.00 92.25 185 ARG A O 1
ATOM 1347 N N . GLN A 1 186 ? -31.787 -4.211 -2.679 1.00 93.62 186 GLN A N 1
ATOM 1348 C CA . GLN A 1 186 ? -31.526 -5.001 -3.890 1.00 93.62 186 GLN A CA 1
ATOM 1349 C C . GLN A 1 186 ? -30.066 -4.861 -4.345 1.00 93.62 186 GLN A C 1
ATOM 1351 O O . GLN A 1 186 ? -29.388 -5.867 -4.556 1.00 93.62 186 GLN A O 1
ATOM 1356 N N . GLN A 1 187 ? -29.548 -3.631 -4.413 1.00 94.44 187 GLN A N 1
ATOM 1357 C CA . GLN A 1 187 ? -28.142 -3.362 -4.733 1.00 94.44 187 GLN A CA 1
ATOM 1358 C C . GLN A 1 187 ? -27.196 -4.017 -3.718 1.00 94.44 187 GLN A C 1
ATOM 1360 O O . GLN A 1 187 ? -26.197 -4.618 -4.112 1.00 94.44 187 GLN A O 1
ATOM 1365 N N . LEU A 1 188 ? -27.533 -3.976 -2.423 1.00 94.88 188 LEU A N 1
ATOM 1366 C CA . LEU A 1 188 ? -26.742 -4.607 -1.366 1.00 94.88 188 LEU A CA 1
ATOM 1367 C C . LEU A 1 188 ? -26.578 -6.113 -1.614 1.00 94.88 188 LEU A C 1
ATOM 1369 O O . LEU A 1 188 ? -25.464 -6.615 -1.508 1.00 94.88 188 LEU A O 1
ATOM 1373 N N . GLN A 1 189 ? -27.640 -6.825 -2.006 1.00 95.56 189 GLN A N 1
ATOM 1374 C CA . GLN A 1 189 ? -27.548 -8.255 -2.334 1.00 95.56 189 GLN A CA 1
ATOM 1375 C C . GLN A 1 189 ? -26.642 -8.524 -3.548 1.00 95.56 189 GLN A C 1
ATOM 1377 O O . GLN A 1 189 ? -25.838 -9.455 -3.512 1.00 95.56 189 GLN A O 1
ATOM 1382 N N . VAL A 1 190 ? -26.702 -7.685 -4.590 1.00 96.69 190 VAL A N 1
ATOM 1383 C CA . VAL A 1 190 ? -25.812 -7.800 -5.763 1.00 96.69 190 VAL A CA 1
ATOM 1384 C C . VAL A 1 190 ? -24.342 -7.630 -5.361 1.00 96.69 190 VAL A C 1
ATOM 1386 O O . VAL A 1 190 ? -23.504 -8.462 -5.713 1.00 96.69 190 VAL A O 1
ATOM 1389 N N . PHE A 1 191 ? -24.019 -6.592 -4.585 1.00 97.31 191 PHE A N 1
ATOM 1390 C CA . PHE A 1 191 ? -22.640 -6.331 -4.166 1.00 97.31 191 PHE A CA 1
ATOM 1391 C C . PHE A 1 191 ? -22.127 -7.317 -3.105 1.00 97.31 191 PHE A C 1
ATOM 1393 O O . PHE A 1 191 ? -20.945 -7.651 -3.131 1.00 97.31 191 PHE A O 1
ATOM 1400 N N . LEU A 1 192 ? -22.990 -7.877 -2.248 1.00 97.38 192 LEU A N 1
ATOM 1401 C CA . LEU A 1 192 ? -22.630 -9.012 -1.386 1.00 97.38 192 LEU A CA 1
ATOM 1402 C C . LEU A 1 192 ? -22.250 -10.252 -2.211 1.00 97.38 192 LEU A C 1
ATOM 1404 O O . LEU A 1 192 ? -21.255 -10.905 -1.896 1.00 97.38 192 LEU A O 1
ATOM 1408 N N . GLY A 1 193 ? -22.966 -10.525 -3.308 1.00 97.75 193 GLY A N 1
ATOM 1409 C CA . GLY A 1 193 ? -22.568 -11.539 -4.288 1.00 97.75 193 GLY A CA 1
ATOM 1410 C C . GLY A 1 193 ? -21.199 -11.248 -4.914 1.00 97.75 193 GLY A C 1
ATOM 1411 O O . GLY A 1 193 ? -20.382 -12.149 -5.072 1.00 97.75 193 GLY A O 1
ATOM 1412 N N . TYR A 1 194 ? -20.884 -9.982 -5.203 1.00 97.75 194 TYR A N 1
ATOM 1413 C CA . TYR A 1 194 ? -19.564 -9.604 -5.726 1.00 97.75 194 TYR A CA 1
ATOM 1414 C C . TYR A 1 194 ? -18.440 -9.764 -4.690 1.00 97.75 194 TYR A C 1
ATOM 1416 O O . TYR A 1 194 ? -17.342 -10.172 -5.068 1.00 97.75 194 TYR A O 1
ATOM 1424 N N . CYS A 1 195 ? -18.703 -9.499 -3.406 1.00 96.69 195 CYS A N 1
ATOM 1425 C CA . CYS A 1 195 ? -17.772 -9.803 -2.314 1.00 96.69 195 CYS A CA 1
ATOM 1426 C C . CYS A 1 195 ? -17.532 -11.316 -2.182 1.00 96.69 195 CYS A C 1
ATOM 1428 O O . CYS A 1 195 ? -16.385 -11.745 -2.076 1.00 96.69 195 CYS A O 1
ATOM 1430 N N . HIS A 1 196 ? -18.600 -12.123 -2.225 1.00 96.19 196 HIS A N 1
ATOM 1431 C CA . HIS A 1 196 ? -18.522 -13.588 -2.196 1.00 96.19 196 HIS A CA 1
ATOM 1432 C C . HIS A 1 196 ? -17.670 -14.135 -3.352 1.00 96.19 196 HIS A C 1
ATOM 1434 O O . HIS A 1 196 ? -16.748 -14.919 -3.132 1.00 96.19 196 HIS A O 1
ATOM 1440 N N . ASP A 1 197 ? -17.922 -13.654 -4.570 1.00 96.31 197 ASP A N 1
ATOM 1441 C CA . ASP A 1 197 ? -17.200 -14.042 -5.787 1.00 96.31 197 ASP A CA 1
ATOM 1442 C C . ASP A 1 197 ? -15.781 -13.438 -5.881 1.00 96.31 197 ASP A C 1
ATOM 1444 O O . ASP A 1 197 ? -15.106 -13.614 -6.897 1.00 96.31 197 ASP A O 1
ATOM 1448 N N . GLN A 1 198 ? -15.337 -12.689 -4.860 1.00 95.19 198 GLN A N 1
ATOM 1449 C CA . GLN A 1 198 ? -14.057 -11.967 -4.808 1.00 95.19 198 GLN A CA 1
ATOM 1450 C C . GLN A 1 198 ? -13.809 -11.077 -6.036 1.00 95.19 198 GLN A C 1
ATOM 1452 O O . GLN A 1 198 ? -12.681 -10.936 -6.516 1.00 95.19 198 GLN A O 1
ATOM 1457 N N . LYS A 1 199 ? -14.874 -10.470 -6.569 1.00 96.44 199 LYS A N 1
ATOM 1458 C CA . LYS A 1 199 ? -14.771 -9.592 -7.734 1.00 96.44 199 LYS A CA 1
ATOM 1459 C C . LYS A 1 199 ? -14.023 -8.314 -7.382 1.00 96.44 199 LYS A C 1
ATOM 1461 O O . LYS A 1 199 ? -14.058 -7.816 -6.254 1.00 96.44 199 LYS A O 1
ATOM 1466 N N . ARG A 1 200 ? -13.366 -7.755 -8.392 1.00 96.19 200 ARG A N 1
ATOM 1467 C CA . ARG A 1 200 ? -12.665 -6.470 -8.329 1.00 96.19 200 ARG A CA 1
ATOM 1468 C C . ARG A 1 200 ? -12.922 -5.687 -9.603 1.00 96.19 200 ARG A C 1
ATOM 1470 O O . ARG A 1 200 ? -13.118 -6.272 -10.670 1.00 96.19 200 ARG A O 1
ATOM 1477 N N . ARG A 1 201 ? -12.910 -4.361 -9.514 1.00 94.50 201 ARG A N 1
ATOM 1478 C CA . ARG A 1 201 ? -13.116 -3.512 -10.683 1.00 94.50 201 ARG A CA 1
ATOM 1479 C C . ARG A 1 201 ? -11.830 -3.369 -11.487 1.00 94.50 201 ARG A C 1
ATOM 1481 O O . ARG A 1 201 ? -10.762 -3.097 -10.931 1.00 94.50 201 ARG A O 1
ATOM 1488 N N . SER A 1 202 ? -11.962 -3.503 -12.801 1.00 90.94 202 SER A N 1
ATOM 1489 C CA . SER A 1 202 ? -10.950 -3.178 -13.804 1.00 90.94 202 SER A CA 1
ATOM 1490 C C . SER A 1 202 ? -11.625 -2.335 -14.886 1.00 90.94 202 SER A C 1
ATOM 1492 O O . SER A 1 202 ? -12.475 -2.816 -15.636 1.00 90.94 202 SER A O 1
ATOM 1494 N N . GLY A 1 203 ? -11.315 -1.036 -14.917 1.00 86.50 203 GLY A N 1
ATOM 1495 C CA . GLY A 1 203 ? -12.030 -0.071 -15.757 1.00 86.50 203 GLY A CA 1
ATOM 1496 C C . GLY A 1 203 ? -13.523 0.006 -15.406 1.00 86.50 203 GLY A C 1
ATOM 1497 O O . GLY A 1 203 ? -13.899 0.388 -14.298 1.00 86.50 203 GLY A O 1
ATOM 1498 N N . THR A 1 204 ? -14.384 -0.352 -16.357 1.00 88.44 204 THR A N 1
ATOM 1499 C CA . THR A 1 204 ? -15.849 -0.340 -16.198 1.00 88.44 204 THR A CA 1
ATOM 1500 C C . THR A 1 204 ? -16.440 -1.676 -15.739 1.00 88.44 204 THR A C 1
ATOM 1502 O O . THR A 1 204 ? -17.635 -1.733 -15.466 1.00 88.44 204 THR A O 1
ATOM 1505 N N . GLN A 1 205 ? -15.643 -2.747 -15.645 1.00 93.50 205 GLN A N 1
ATOM 1506 C CA . GLN A 1 205 ? -16.133 -4.106 -15.392 1.00 93.50 205 GLN A CA 1
ATOM 1507 C C . GLN A 1 205 ? -15.700 -4.643 -14.024 1.00 93.50 205 GLN A C 1
ATOM 1509 O O . GLN A 1 205 ? -14.583 -4.393 -13.570 1.00 93.50 205 GLN A O 1
ATOM 1514 N N . TRP A 1 206 ? -16.580 -5.426 -13.395 1.00 96.38 206 TRP A N 1
ATOM 1515 C CA . TRP A 1 206 ? -16.270 -6.247 -12.223 1.00 96.38 206 TRP A CA 1
ATOM 1516 C C . TRP A 1 206 ? -15.849 -7.639 -12.694 1.00 96.38 206 TRP A C 1
ATOM 1518 O O . TRP A 1 206 ? -16.682 -8.409 -13.168 1.00 96.38 206 TRP A O 1
ATOM 1528 N N . ILE A 1 207 ? -14.558 -7.942 -12.578 1.00 97.12 207 ILE A N 1
ATOM 1529 C CA . ILE A 1 207 ? -13.955 -9.200 -13.033 1.00 97.12 207 ILE A CA 1
ATOM 1530 C C . ILE A 1 207 ? -13.644 -10.114 -11.842 1.00 97.12 207 ILE A C 1
ATOM 1532 O O . ILE A 1 207 ? -13.423 -9.627 -10.729 1.00 97.12 207 ILE A O 1
ATOM 1536 N N . GLY A 1 208 ? -13.671 -11.431 -12.059 1.00 97.00 208 GLY A N 1
ATOM 1537 C CA . GLY A 1 208 ? -13.471 -12.434 -11.006 1.00 97.00 208 GLY A CA 1
ATOM 1538 C C . GLY A 1 208 ? -12.040 -12.989 -10.945 1.00 97.00 208 GLY A C 1
ATOM 1539 O O . GLY A 1 208 ? -11.233 -12.714 -11.836 1.00 97.00 208 GLY A O 1
ATOM 1540 N N . PRO A 1 209 ? -11.715 -13.833 -9.946 1.00 97.25 209 PRO A N 1
ATOM 1541 C CA . PRO A 1 209 ? -10.388 -14.440 -9.787 1.00 97.25 209 PRO A CA 1
ATOM 1542 C C . PRO A 1 209 ? -9.846 -15.115 -11.059 1.00 97.25 209 PRO A C 1
ATOM 1544 O O . PRO A 1 209 ? -8.701 -14.890 -11.451 1.00 97.25 209 PRO A O 1
ATOM 1547 N N . ALA A 1 210 ? -10.698 -15.858 -11.775 1.00 96.69 210 ALA A N 1
ATOM 1548 C CA . ALA A 1 210 ? -10.335 -16.526 -13.025 1.00 96.69 210 ALA A CA 1
ATOM 1549 C C . ALA A 1 210 ? -9.932 -15.551 -14.152 1.00 96.69 210 ALA A C 1
ATOM 1551 O O . ALA A 1 210 ? -9.112 -15.900 -15.002 1.00 96.69 210 ALA A O 1
ATOM 1552 N N . ASP A 1 211 ? -10.468 -14.325 -14.167 1.00 96.31 211 ASP A N 1
ATOM 1553 C CA . ASP A 1 211 ? -10.040 -13.291 -15.113 1.00 96.31 211 ASP A CA 1
ATOM 1554 C C . ASP A 1 211 ? -8.633 -12.803 -14.785 1.00 96.31 211 ASP A C 1
ATOM 1556 O O . ASP A 1 211 ? -7.797 -12.739 -15.683 1.00 96.31 211 ASP A O 1
ATOM 1560 N N . PHE A 1 212 ? -8.330 -12.528 -13.511 1.00 95.81 212 PHE A N 1
ATOM 1561 C CA . PHE A 1 212 ? -6.977 -12.158 -13.082 1.00 95.81 212 PHE A CA 1
ATOM 1562 C C . PHE A 1 212 ? -5.947 -13.225 -13.471 1.00 95.81 212 PHE A C 1
ATOM 1564 O O . PHE A 1 212 ? -4.906 -12.889 -14.034 1.00 95.81 212 PHE A O 1
ATOM 1571 N N . VAL A 1 213 ? -6.267 -14.511 -13.282 1.00 95.75 213 VAL A N 1
ATOM 1572 C CA . VAL A 1 213 ? -5.408 -15.623 -13.723 1.00 95.75 213 VAL A CA 1
ATOM 1573 C C . VAL A 1 213 ? -5.197 -15.607 -15.244 1.00 95.75 213 VAL A C 1
ATOM 1575 O O . VAL A 1 213 ? -4.049 -15.666 -15.689 1.00 95.75 213 VAL A O 1
ATOM 1578 N N . ARG A 1 214 ? -6.261 -15.446 -16.048 1.00 96.12 214 ARG A N 1
ATOM 1579 C CA . ARG A 1 214 ? -6.160 -15.317 -17.518 1.00 96.12 214 ARG A CA 1
ATOM 1580 C C . ARG A 1 214 ? -5.323 -14.109 -17.947 1.00 96.12 214 ARG A C 1
ATOM 1582 O O . ARG A 1 214 ? -4.496 -14.218 -18.850 1.00 96.12 214 ARG A O 1
ATOM 1589 N N . HIS A 1 215 ? -5.510 -12.962 -17.297 1.00 94.88 215 HIS A N 1
ATOM 1590 C CA . HIS A 1 215 ? -4.729 -11.753 -17.550 1.00 94.88 215 HIS A CA 1
ATOM 1591 C C . HIS A 1 215 ? -3.244 -11.955 -17.206 1.00 94.88 215 HIS A C 1
ATOM 1593 O O . HIS A 1 215 ? -2.386 -11.549 -17.989 1.00 94.88 215 HIS A O 1
ATOM 1599 N N . ARG A 1 216 ? -2.929 -12.633 -16.093 1.00 95.12 216 ARG A N 1
ATOM 1600 C CA . ARG A 1 216 ? -1.551 -12.967 -15.697 1.00 95.12 216 ARG A CA 1
ATOM 1601 C C . ARG A 1 216 ? -0.884 -13.908 -16.704 1.00 95.12 216 ARG A C 1
ATOM 1603 O O . ARG A 1 216 ? 0.251 -13.653 -17.098 1.00 95.12 216 ARG A O 1
ATOM 1610 N N . GLN A 1 217 ? -1.591 -14.952 -17.148 1.00 95.31 217 GLN A N 1
ATOM 1611 C CA . GLN A 1 217 ? -1.118 -15.894 -18.174 1.00 95.31 217 GLN A CA 1
ATOM 1612 C C . GLN A 1 217 ? -0.795 -15.162 -19.480 1.00 95.31 217 GLN A C 1
ATOM 1614 O O . GLN A 1 217 ? 0.348 -15.200 -19.940 1.00 95.31 217 GLN A O 1
ATOM 1619 N N . LYS A 1 218 ? -1.753 -14.384 -19.999 1.00 95.88 218 LYS A N 1
ATOM 1620 C CA . LYS A 1 218 ? -1.572 -13.569 -21.205 1.00 95.88 218 LYS A CA 1
ATOM 1621 C C . LYS A 1 218 ? -0.407 -12.584 -21.076 1.00 95.88 218 LYS A C 1
ATOM 1623 O O . LYS A 1 218 ? 0.388 -12.445 -22.000 1.00 95.88 218 LYS A O 1
ATOM 1628 N N . PHE A 1 219 ? -0.265 -11.927 -19.924 1.00 96.12 219 PHE A N 1
ATOM 1629 C CA . PHE A 1 219 ? 0.878 -11.060 -19.645 1.00 96.12 219 PHE A CA 1
ATOM 1630 C C . PHE A 1 219 ? 2.206 -11.827 -19.761 1.00 96.12 219 PHE A C 1
ATOM 1632 O O . PHE A 1 219 ? 3.110 -11.373 -20.462 1.00 96.12 219 PHE A O 1
ATOM 1639 N N . THR A 1 220 ? 2.322 -13.006 -19.137 1.00 94.12 220 THR A N 1
ATOM 1640 C CA . THR A 1 220 ? 3.546 -13.824 -19.206 1.00 94.12 220 THR A CA 1
ATOM 1641 C C . THR A 1 220 ? 3.853 -14.343 -20.612 1.00 94.12 220 THR A C 1
ATOM 1643 O O . THR A 1 220 ? 5.007 -14.273 -21.032 1.00 94.12 220 THR A O 1
ATOM 1646 N N . GLU A 1 221 ? 2.840 -14.769 -21.371 1.00 94.62 221 GLU A N 1
ATOM 1647 C CA . GLU A 1 221 ? 2.981 -15.177 -22.776 1.00 94.62 221 GLU A CA 1
ATOM 1648 C C . GLU A 1 221 ? 3.547 -14.032 -23.626 1.00 94.62 221 GLU A C 1
ATOM 1650 O O . GLU A 1 221 ? 4.527 -14.213 -24.350 1.00 94.62 221 GLU A O 1
ATOM 1655 N N . MET A 1 222 ? 3.001 -12.822 -23.465 1.00 93.69 222 MET A N 1
ATOM 1656 C CA . MET A 1 222 ? 3.445 -11.630 -24.191 1.00 93.69 222 MET A CA 1
ATOM 1657 C C . MET A 1 222 ? 4.862 -11.177 -23.794 1.00 93.69 222 MET A C 1
ATOM 1659 O O . MET A 1 222 ? 5.592 -10.655 -24.640 1.00 93.69 222 MET A O 1
ATOM 1663 N N . LEU A 1 223 ? 5.297 -11.408 -22.546 1.00 92.50 223 LEU A N 1
ATOM 1664 C CA . LEU A 1 223 ? 6.698 -11.200 -22.153 1.00 92.50 223 LEU A CA 1
ATOM 1665 C C . LEU A 1 223 ? 7.642 -12.203 -22.825 1.00 92.50 223 LEU A C 1
ATOM 1667 O O . LEU A 1 223 ? 8.718 -11.817 -23.279 1.00 92.50 223 LEU A O 1
ATOM 1671 N N . ASP A 1 224 ? 7.270 -13.479 -22.905 1.00 90.81 224 ASP A N 1
ATOM 1672 C CA . ASP A 1 224 ? 8.104 -14.491 -23.561 1.00 90.81 224 ASP A CA 1
ATOM 1673 C C . ASP A 1 224 ? 8.151 -14.289 -25.079 1.00 90.81 224 ASP A C 1
ATOM 1675 O O . ASP A 1 224 ? 9.206 -14.428 -25.697 1.00 90.81 224 ASP A O 1
ATOM 1679 N N . GLU A 1 225 ? 7.050 -13.849 -25.676 1.00 89.31 225 GLU A N 1
ATOM 1680 C CA . GLU A 1 225 ? 6.997 -13.358 -27.048 1.00 89.31 225 GLU A CA 1
ATOM 1681 C C . GLU A 1 225 ? 7.872 -12.122 -27.315 1.00 89.31 225 GLU A C 1
ATOM 1683 O O . GLU A 1 225 ? 8.376 -11.971 -28.432 1.00 89.31 225 GLU A O 1
ATOM 1688 N N . ALA A 1 226 ? 8.029 -11.226 -26.333 1.00 88.56 226 ALA A N 1
ATOM 1689 C CA . ALA A 1 226 ? 8.932 -10.079 -26.422 1.00 88.56 226 ALA A CA 1
ATOM 1690 C C . ALA A 1 226 ? 10.399 -10.529 -26.375 1.00 88.56 226 ALA A C 1
ATOM 1692 O O . ALA A 1 226 ? 11.186 -10.128 -27.231 1.00 88.56 226 ALA A O 1
ATOM 1693 N N . LYS A 1 227 ? 10.744 -11.432 -25.446 1.00 87.12 227 LYS A N 1
ATOM 1694 C CA . LYS A 1 227 ? 12.088 -12.030 -25.341 1.00 87.12 227 LYS A CA 1
ATOM 1695 C C . LYS A 1 227 ? 12.473 -12.794 -26.609 1.00 87.12 227 LYS A C 1
ATOM 1697 O O . LYS A 1 227 ? 13.596 -12.644 -27.078 1.00 87.12 227 LYS A O 1
ATOM 1702 N N . ARG A 1 228 ? 11.560 -13.593 -27.183 1.00 85.88 228 ARG A N 1
ATOM 1703 C CA . ARG A 1 228 ? 11.801 -14.305 -28.454 1.00 85.88 228 ARG A CA 1
ATOM 1704 C C . ARG A 1 228 ? 12.062 -13.327 -29.595 1.00 85.88 228 ARG A C 1
ATOM 1706 O O . ARG A 1 228 ? 13.067 -13.476 -30.277 1.00 85.88 228 ARG A O 1
ATOM 1713 N N . ALA A 1 229 ? 11.237 -12.286 -29.738 1.00 82.25 229 ALA A N 1
ATOM 1714 C CA . ALA A 1 229 ? 11.430 -11.272 -30.775 1.00 82.25 229 ALA A CA 1
ATOM 1715 C C . ALA A 1 229 ? 12.776 -10.530 -30.630 1.00 82.25 229 ALA A C 1
ATOM 1717 O O . ALA A 1 229 ? 13.469 -10.314 -31.622 1.00 82.25 229 ALA A O 1
ATOM 1718 N N . GLU A 1 230 ? 13.185 -10.189 -29.401 1.00 82.12 230 GLU A N 1
ATOM 1719 C CA . GLU A 1 230 ? 14.504 -9.603 -29.123 1.00 82.12 230 GLU A CA 1
ATOM 1720 C C . GLU A 1 230 ? 15.645 -10.569 -29.499 1.00 82.12 230 GLU A C 1
ATOM 1722 O O . GLU A 1 230 ? 16.610 -10.172 -30.156 1.00 82.12 230 GLU A O 1
ATOM 1727 N N . GLN A 1 231 ? 15.531 -11.847 -29.121 1.00 82.31 231 GLN A N 1
ATOM 1728 C CA . GLN A 1 231 ? 16.530 -12.880 -29.413 1.00 82.31 231 GLN A CA 1
ATOM 1729 C C . GLN A 1 231 ? 16.658 -13.163 -30.912 1.00 82.31 231 GLN A C 1
ATOM 1731 O O . GLN A 1 231 ? 17.775 -13.166 -31.423 1.00 82.31 231 GLN A O 1
ATOM 1736 N N . GLU A 1 232 ? 15.547 -13.365 -31.621 1.00 81.31 232 GLU A N 1
ATOM 1737 C CA . GLU A 1 232 ? 15.503 -13.579 -33.073 1.00 81.31 232 GLU A CA 1
ATOM 1738 C C . GLU A 1 232 ? 16.126 -12.397 -33.818 1.00 81.31 232 GLU A C 1
ATOM 1740 O O . GLU A 1 232 ? 17.009 -12.570 -34.659 1.00 81.31 232 GLU A O 1
ATOM 1745 N N . ALA A 1 233 ? 15.734 -11.172 -33.467 1.00 77.44 233 ALA A N 1
ATOM 1746 C CA . ALA A 1 233 ? 16.237 -9.985 -34.137 1.00 77.44 233 ALA A CA 1
ATOM 1747 C C . ALA A 1 233 ? 17.730 -9.730 -33.815 1.00 77.44 233 ALA A C 1
ATOM 1749 O O . ALA A 1 233 ? 18.500 -9.359 -34.705 1.00 77.44 233 ALA A O 1
ATOM 1750 N N . ARG A 1 234 ? 18.196 -10.047 -32.597 1.00 78.94 234 ARG A N 1
ATOM 1751 C CA . ARG A 1 234 ? 19.630 -10.053 -32.247 1.00 78.94 234 ARG A CA 1
ATOM 1752 C C . ARG A 1 234 ? 20.415 -11.152 -32.975 1.00 78.94 234 ARG A C 1
ATOM 1754 O O . ARG A 1 234 ? 21.556 -10.912 -33.374 1.00 78.94 234 ARG A O 1
ATOM 1761 N N . GLN A 1 235 ? 19.826 -12.332 -33.182 1.00 79.56 235 GLN A N 1
ATOM 1762 C CA . GLN A 1 235 ? 20.421 -13.389 -34.005 1.00 79.56 235 GLN A CA 1
ATOM 1763 C C . GLN A 1 235 ? 20.580 -12.917 -35.451 1.00 79.56 235 GLN A C 1
ATOM 1765 O O . GLN A 1 235 ? 21.684 -13.020 -35.978 1.00 79.56 235 GLN A O 1
ATOM 1770 N N . LEU A 1 236 ? 19.547 -12.317 -36.057 1.00 75.94 236 LEU A N 1
ATOM 1771 C CA . LEU A 1 236 ? 19.599 -11.772 -37.421 1.00 75.94 236 LEU A CA 1
ATOM 1772 C C . LEU A 1 236 ? 20.720 -10.735 -37.612 1.00 75.94 236 LEU A C 1
ATOM 1774 O O . LEU A 1 236 ? 21.396 -10.767 -38.639 1.00 75.94 236 LEU A O 1
ATOM 1778 N N . LEU A 1 237 ? 20.978 -9.870 -36.621 1.00 73.12 237 LEU A N 1
ATOM 1779 C CA . LEU A 1 237 ? 22.124 -8.944 -36.651 1.00 73.12 237 LEU A CA 1
ATOM 1780 C C . LEU A 1 237 ? 23.492 -9.635 -36.522 1.00 73.12 237 LEU A C 1
ATOM 1782 O O . LEU A 1 237 ? 24.501 -9.075 -36.943 1.00 73.12 237 LEU A O 1
ATOM 1786 N N . THR A 1 238 ? 23.536 -10.831 -35.934 1.00 74.62 238 THR A N 1
ATOM 1787 C CA . THR A 1 238 ? 24.769 -11.597 -35.678 1.00 74.62 238 THR A CA 1
ATOM 1788 C C . THR A 1 238 ? 25.018 -12.679 -36.744 1.00 74.62 238 THR A C 1
ATOM 1790 O O . THR A 1 238 ? 26.095 -13.277 -36.779 1.00 74.62 238 THR A O 1
ATOM 1793 N N . MET A 1 239 ? 24.052 -12.950 -37.632 1.00 72.38 239 MET A N 1
ATOM 1794 C CA . MET A 1 239 ? 24.182 -13.988 -38.656 1.00 72.38 239 MET A CA 1
ATOM 1795 C C . MET A 1 239 ? 25.296 -13.659 -39.667 1.00 72.38 239 MET A C 1
ATOM 1797 O O . MET A 1 239 ? 25.312 -12.563 -40.236 1.00 72.38 239 MET A O 1
ATOM 1801 N N . PRO A 1 240 ? 26.200 -14.611 -39.969 1.00 69.81 240 PRO A N 1
ATOM 1802 C CA . PRO A 1 240 ? 27.212 -14.418 -40.997 1.00 69.81 240 PRO A CA 1
ATOM 1803 C C . PRO A 1 240 ? 26.554 -14.334 -42.377 1.00 69.81 240 PRO A C 1
ATOM 1805 O O . PRO A 1 240 ? 25.910 -15.281 -42.832 1.00 69.81 240 PRO A O 1
ATOM 1808 N N . GLN A 1 241 ? 26.742 -13.209 -43.065 1.00 70.81 241 GLN A N 1
ATOM 1809 C CA . GLN A 1 241 ? 26.312 -13.074 -44.454 1.00 70.81 241 GLN A CA 1
ATOM 1810 C C . GLN A 1 241 ? 27.382 -13.627 -45.399 1.00 70.81 241 GLN A C 1
ATOM 1812 O O . GLN A 1 241 ? 28.559 -13.725 -45.048 1.00 70.81 241 GLN A O 1
ATOM 1817 N N . TYR A 1 242 ? 26.971 -14.028 -46.601 1.00 77.81 242 TYR A N 1
ATOM 1818 C CA . TYR A 1 242 ? 27.863 -14.616 -47.596 1.00 77.81 242 TYR A CA 1
ATOM 1819 C C . TYR A 1 242 ? 27.749 -13.864 -48.917 1.00 77.81 242 TYR A C 1
ATOM 1821 O O . TYR A 1 242 ? 26.700 -13.881 -49.556 1.00 77.81 242 TYR A O 1
ATOM 1829 N N . GLU A 1 243 ? 28.848 -13.254 -49.346 1.00 81.62 243 GLU A N 1
ATOM 1830 C CA . GLU A 1 243 ? 28.956 -12.605 -50.650 1.00 81.62 243 GLU A CA 1
ATOM 1831 C C . GLU A 1 243 ? 29.595 -13.553 -51.666 1.00 81.62 243 GLU A C 1
ATOM 1833 O O . GLU A 1 243 ? 30.447 -14.380 -51.331 1.00 81.62 243 GLU A O 1
ATOM 1838 N N . THR A 1 244 ? 29.223 -13.404 -52.936 1.00 82.38 244 THR A N 1
ATOM 1839 C CA . THR A 1 244 ? 29.884 -14.109 -54.039 1.00 82.38 244 THR A CA 1
ATOM 1840 C C . THR A 1 244 ? 30.872 -13.165 -54.707 1.00 82.38 244 THR A C 1
ATOM 1842 O O . THR A 1 244 ? 30.469 -12.232 -55.398 1.00 82.38 244 THR A O 1
ATOM 1845 N N . ARG A 1 245 ? 32.173 -13.397 -54.516 1.00 83.56 245 ARG A N 1
ATOM 1846 C CA . ARG A 1 245 ? 33.238 -12.607 -55.149 1.00 83.56 245 ARG A CA 1
ATOM 1847 C C . ARG A 1 245 ? 33.787 -13.343 -56.362 1.00 83.56 245 ARG A C 1
ATOM 1849 O O . ARG A 1 245 ? 34.092 -14.531 -56.282 1.00 83.56 245 ARG A O 1
ATOM 1856 N N . ARG A 1 246 ? 33.948 -12.638 -57.484 1.00 87.56 246 ARG A N 1
ATOM 1857 C CA . ARG A 1 246 ? 34.712 -13.154 -58.626 1.00 87.56 246 ARG A CA 1
ATOM 1858 C C . ARG A 1 246 ? 36.199 -13.102 -58.299 1.00 87.56 246 ARG A C 1
ATOM 1860 O O . ARG A 1 246 ? 36.744 -12.024 -58.086 1.00 87.56 246 ARG A O 1
ATOM 1867 N N . VAL A 1 247 ? 36.842 -14.262 -58.293 1.00 84.75 247 VAL A N 1
ATOM 1868 C CA . VAL A 1 247 ? 38.276 -14.425 -58.036 1.00 84.75 247 VAL A CA 1
ATOM 1869 C C . VAL A 1 247 ? 38.928 -14.989 -59.293 1.00 84.75 247 VAL A C 1
ATOM 1871 O O . VAL A 1 247 ? 38.355 -15.849 -59.963 1.00 84.75 247 VAL A O 1
ATOM 1874 N N . ARG A 1 248 ? 40.108 -14.474 -59.646 1.00 89.38 248 ARG A N 1
ATOM 1875 C CA . ARG A 1 248 ? 40.916 -14.988 -60.756 1.00 89.38 248 ARG A CA 1
ATOM 1876 C C . ARG A 1 248 ? 41.861 -16.059 -60.225 1.00 89.38 248 ARG A C 1
ATOM 1878 O O . ARG A 1 248 ? 42.658 -15.771 -59.338 1.00 89.38 248 ARG A O 1
ATOM 1885 N N . ASP A 1 249 ? 41.797 -17.258 -60.788 1.00 83.81 249 ASP A N 1
ATOM 1886 C CA . ASP A 1 249 ? 42.756 -18.326 -60.514 1.00 83.81 249 ASP A CA 1
ATOM 1887 C C . ASP A 1 249 ? 44.156 -17.913 -61.025 1.00 83.81 249 ASP A C 1
ATOM 1889 O O . ASP A 1 249 ? 44.308 -17.662 -62.227 1.00 83.81 249 ASP A O 1
ATOM 1893 N N . PRO A 1 250 ? 45.190 -17.842 -60.160 1.00 83.25 250 PRO A N 1
ATOM 1894 C CA . PRO A 1 250 ? 46.546 -17.481 -60.571 1.00 83.25 250 PRO A CA 1
ATOM 1895 C C . PRO A 1 250 ? 47.194 -18.469 -61.551 1.00 83.25 250 PRO A C 1
ATOM 1897 O O . PRO A 1 250 ? 48.089 -18.071 -62.291 1.00 83.25 250 PRO A O 1
ATOM 1900 N N . ARG A 1 251 ? 46.774 -19.743 -61.556 1.00 85.19 251 ARG A N 1
ATOM 1901 C CA . ARG A 1 251 ? 47.368 -20.813 -62.377 1.00 85.19 251 ARG A CA 1
ATOM 1902 C C . ARG A 1 251 ? 46.709 -20.938 -63.745 1.00 85.19 251 ARG A C 1
ATOM 1904 O O . ARG A 1 251 ? 47.405 -21.120 -64.736 1.00 85.19 251 ARG A O 1
ATOM 1911 N N . THR A 1 252 ? 45.379 -20.853 -63.806 1.00 88.12 252 THR A N 1
ATOM 1912 C CA . THR A 1 252 ? 44.625 -21.021 -65.066 1.00 88.12 252 THR A CA 1
ATOM 1913 C C . THR A 1 252 ? 44.180 -19.703 -65.698 1.00 88.12 252 THR A C 1
ATOM 1915 O O . THR A 1 252 ? 43.686 -19.694 -66.825 1.00 88.12 252 THR A O 1
ATOM 1918 N N . GLY A 1 253 ? 44.300 -18.581 -64.980 1.00 86.00 253 GLY A N 1
ATOM 1919 C CA . GLY A 1 253 ? 43.866 -17.256 -65.425 1.00 86.00 253 GLY A CA 1
ATOM 1920 C C . GLY A 1 253 ? 42.346 -17.070 -65.523 1.00 86.00 253 GLY A C 1
ATOM 1921 O O . GLY A 1 253 ? 41.904 -15.955 -65.811 1.00 86.00 253 GLY A O 1
ATOM 1922 N N . ARG A 1 254 ? 41.552 -18.125 -65.283 1.00 86.38 254 ARG A N 1
ATOM 1923 C CA . ARG A 1 254 ? 40.085 -18.113 -65.351 1.00 86.38 254 ARG A CA 1
ATOM 1924 C C . ARG A 1 254 ? 39.479 -17.463 -64.109 1.00 86.38 254 ARG A C 1
ATOM 1926 O O . ARG A 1 254 ? 40.031 -17.540 -63.015 1.00 86.38 254 ARG A O 1
ATOM 1933 N N . TYR A 1 255 ? 38.313 -16.848 -64.279 1.00 86.44 255 TYR A N 1
ATOM 1934 C CA . TYR A 1 255 ? 37.528 -16.308 -63.170 1.00 86.44 255 TYR A CA 1
ATOM 1935 C C . TYR A 1 255 ? 36.513 -17.341 -62.688 1.00 86.44 255 TYR A C 1
ATOM 1937 O O . TYR A 1 255 ? 35.779 -17.906 -63.500 1.00 86.44 255 TYR A O 1
ATOM 1945 N N . TYR A 1 256 ? 36.427 -17.531 -61.376 1.00 84.31 256 TYR A N 1
ATOM 1946 C CA . TYR A 1 256 ? 35.389 -18.328 -60.727 1.00 84.31 256 TYR A CA 1
ATOM 1947 C C . TYR A 1 256 ? 34.723 -17.532 -59.600 1.00 84.31 256 TYR A C 1
ATOM 1949 O O . TYR A 1 256 ? 35.235 -16.514 -59.131 1.00 84.31 256 TYR A O 1
ATOM 1957 N N . ASN A 1 257 ? 33.546 -17.988 -59.186 1.00 89.19 257 ASN A N 1
ATOM 1958 C CA . ASN A 1 257 ? 32.782 -17.384 -58.103 1.00 89.19 257 ASN A CA 1
ATOM 1959 C C . ASN A 1 257 ? 33.165 -18.056 -56.779 1.00 89.19 257 ASN A C 1
ATOM 1961 O O . ASN A 1 257 ? 32.874 -19.233 -56.579 1.00 89.19 257 ASN A O 1
ATOM 1965 N N . GLN A 1 258 ? 33.794 -17.314 -55.869 1.00 85.38 258 GLN A N 1
ATOM 1966 C CA . GLN A 1 258 ? 34.090 -17.767 -54.514 1.00 85.38 258 GLN A CA 1
ATOM 1967 C C . GLN A 1 258 ? 33.066 -17.187 -53.538 1.00 85.38 258 GLN A C 1
ATOM 1969 O O . GLN A 1 258 ? 32.872 -15.972 -53.471 1.00 85.38 258 GLN A O 1
ATOM 1974 N N . ARG A 1 259 ? 32.423 -18.056 -52.754 1.00 85.62 259 ARG A N 1
ATOM 1975 C CA . ARG A 1 259 ? 31.566 -17.645 -51.638 1.00 85.62 259 ARG A CA 1
ATOM 1976 C C . ARG A 1 259 ? 32.457 -17.266 -50.454 1.00 85.62 259 ARG A C 1
ATOM 1978 O O . ARG A 1 259 ? 33.228 -18.094 -49.978 1.00 85.62 259 ARG A O 1
ATOM 1985 N N . VAL A 1 260 ? 32.361 -16.022 -49.997 1.00 81.38 260 VAL A N 1
ATOM 1986 C CA . VAL A 1 260 ? 33.166 -15.465 -48.901 1.00 81.38 260 VAL A CA 1
ATOM 1987 C C . VAL A 1 260 ? 32.230 -15.045 -47.775 1.00 81.38 260 VAL A C 1
ATOM 1989 O O . VAL A 1 260 ? 31.210 -14.403 -48.019 1.00 81.38 260 VAL A O 1
ATOM 1992 N N . GLN A 1 261 ? 32.562 -15.422 -46.542 1.00 80.38 261 GLN A N 1
ATOM 1993 C CA . GLN A 1 261 ? 31.835 -14.973 -45.360 1.00 80.38 261 GLN A CA 1
ATOM 1994 C C . GLN A 1 261 ? 32.181 -13.512 -45.062 1.00 80.38 261 GLN A C 1
ATOM 1996 O O . GLN A 1 261 ? 33.355 -13.153 -44.991 1.00 80.38 261 GLN A O 1
ATOM 2001 N N . VAL A 1 262 ? 31.159 -12.683 -44.866 1.00 75.12 262 VAL A N 1
ATOM 2002 C CA . VAL A 1 262 ? 31.288 -11.258 -44.563 1.00 75.12 262 VAL A CA 1
ATOM 2003 C C . VAL A 1 262 ? 30.586 -10.973 -43.242 1.00 75.12 262 VAL A C 1
ATOM 2005 O O . VAL A 1 262 ? 29.363 -11.054 -43.121 1.00 75.12 262 VAL A O 1
ATOM 2008 N N . THR A 1 263 ? 31.376 -10.632 -42.228 1.00 64.38 263 THR A N 1
ATOM 2009 C CA . THR A 1 263 ? 30.893 -10.122 -40.944 1.00 64.38 263 THR A CA 1
ATOM 2010 C C . THR A 1 263 ? 30.501 -8.655 -41.096 1.00 64.38 263 THR A C 1
ATOM 2012 O O . THR A 1 263 ? 31.297 -7.742 -40.880 1.00 64.38 263 THR A O 1
ATOM 2015 N N . ARG A 1 264 ? 29.244 -8.420 -41.485 1.00 71.44 264 ARG A N 1
ATOM 2016 C CA . ARG A 1 264 ? 28.635 -7.087 -41.452 1.00 71.44 264 ARG A CA 1
ATOM 2017 C C . ARG A 1 264 ? 28.493 -6.643 -39.994 1.00 71.44 264 ARG A C 1
ATOM 2019 O O . ARG A 1 264 ? 27.808 -7.300 -39.219 1.00 71.44 264 ARG A O 1
ATOM 2026 N N . ARG A 1 265 ? 29.098 -5.510 -39.626 1.00 68.44 265 ARG A N 1
ATOM 2027 C CA . ARG A 1 265 ? 28.754 -4.825 -38.372 1.00 68.44 265 ARG A CA 1
ATOM 2028 C C . ARG A 1 265 ? 27.371 -4.180 -38.546 1.00 68.44 265 ARG A C 1
ATOM 2030 O O . ARG A 1 265 ? 27.189 -3.491 -39.555 1.00 68.44 265 ARG A O 1
ATOM 2037 N N . PRO A 1 266 ? 26.415 -4.378 -37.623 1.00 68.94 266 PRO A N 1
ATOM 2038 C CA . PRO A 1 266 ? 25.133 -3.687 -37.680 1.00 68.94 266 PRO A CA 1
ATOM 2039 C C . PRO A 1 266 ? 25.308 -2.167 -37.706 1.00 68.94 266 PRO A C 1
ATOM 2041 O O . PRO A 1 266 ? 26.256 -1.626 -37.129 1.00 68.94 266 PRO A O 1
ATOM 2044 N N . SER A 1 267 ? 24.399 -1.460 -38.374 1.00 73.12 267 SER A N 1
ATOM 2045 C CA . SER A 1 267 ? 24.323 -0.009 -38.220 1.00 73.12 267 SER A CA 1
ATOM 2046 C C . SER A 1 267 ? 23.698 0.345 -36.869 1.00 73.12 267 SER A C 1
ATOM 2048 O O . SER A 1 267 ? 22.843 -0.379 -36.359 1.00 73.12 267 SER A O 1
ATOM 2050 N N . LYS A 1 268 ? 24.059 1.511 -36.321 1.00 72.19 268 LYS A N 1
ATOM 2051 C CA . LYS A 1 268 ? 23.484 2.028 -35.066 1.00 72.19 268 LYS A CA 1
ATOM 2052 C C . LYS A 1 268 ? 21.947 2.064 -35.095 1.00 72.19 268 LYS A C 1
ATOM 2054 O O . LYS A 1 268 ? 21.312 1.754 -34.100 1.00 72.19 268 LYS A O 1
ATOM 2059 N N . GLN A 1 269 ? 21.353 2.358 -36.257 1.00 68.25 269 GLN A N 1
ATOM 2060 C CA . GLN A 1 269 ? 19.898 2.373 -36.453 1.00 68.25 269 GLN A CA 1
ATOM 2061 C C . GLN A 1 269 ? 19.258 0.977 -36.408 1.00 68.25 269 GLN A C 1
ATOM 2063 O O . GLN A 1 269 ? 18.096 0.850 -36.035 1.00 68.25 269 GLN A O 1
ATOM 2068 N N . GLU A 1 270 ? 19.976 -0.074 -36.806 1.00 68.25 270 GLU A N 1
ATOM 2069 C CA . GLU A 1 270 ? 19.497 -1.455 -36.674 1.00 68.25 270 GLU A CA 1
ATOM 2070 C C . GLU A 1 270 ? 19.597 -1.927 -35.221 1.00 68.25 270 GLU A C 1
ATOM 2072 O O . GLU A 1 270 ? 18.652 -2.532 -34.720 1.00 68.25 270 GLU A O 1
ATOM 2077 N N . GLU A 1 271 ? 20.684 -1.577 -34.525 1.00 66.62 271 GLU A N 1
ATOM 2078 C CA . GLU A 1 271 ? 20.847 -1.830 -33.086 1.00 66.62 271 GLU A CA 1
ATOM 2079 C C . GLU A 1 271 ? 19.775 -1.093 -32.256 1.00 66.62 271 GLU A C 1
ATOM 2081 O O . GLU A 1 271 ? 19.204 -1.684 -31.345 1.00 66.62 271 GLU A O 1
ATOM 2086 N N . GLU A 1 272 ? 19.422 0.147 -32.619 1.00 69.56 272 GLU A N 1
ATOM 2087 C CA . GLU A 1 272 ? 18.347 0.945 -31.994 1.00 69.56 272 GLU A CA 1
ATOM 2088 C C . GLU A 1 272 ? 16.924 0.464 -32.348 1.00 69.56 272 GLU A C 1
ATOM 2090 O O . GLU A 1 272 ? 15.980 0.720 -31.600 1.00 69.56 272 GLU A O 1
ATOM 2095 N N . ARG A 1 273 ? 16.735 -0.274 -33.453 1.00 66.88 273 ARG A N 1
ATOM 2096 C CA . ARG A 1 273 ? 15.425 -0.847 -33.826 1.00 66.88 273 ARG A CA 1
ATOM 2097 C C . ARG A 1 273 ? 15.078 -2.128 -33.066 1.00 66.88 273 ARG A C 1
ATOM 2099 O O . ARG A 1 273 ? 13.891 -2.401 -32.885 1.00 66.88 273 ARG A O 1
ATOM 2106 N N . LEU A 1 274 ? 16.076 -2.881 -32.595 1.00 62.34 274 LEU A N 1
ATOM 2107 C CA . LEU A 1 274 ? 15.868 -4.065 -31.750 1.00 62.34 274 LEU A CA 1
ATOM 2108 C C . LEU A 1 274 ? 15.048 -3.770 -30.476 1.00 62.34 274 LEU A C 1
ATOM 2110 O O . LEU A 1 274 ? 14.005 -4.410 -30.297 1.00 62.34 274 LEU A O 1
ATOM 2114 N N . PRO A 1 275 ? 15.438 -2.811 -29.605 1.00 66.81 275 PRO A N 1
ATOM 2115 C CA . PRO A 1 275 ? 14.681 -2.519 -28.393 1.00 66.81 275 PRO A CA 1
ATOM 2116 C C . PRO A 1 275 ? 13.292 -1.956 -28.701 1.00 66.81 275 PRO A C 1
ATOM 2118 O O . PRO A 1 275 ? 12.366 -2.240 -27.954 1.00 66.81 275 PRO A O 1
ATOM 2121 N N . ALA A 1 276 ? 13.098 -1.234 -29.811 1.00 70.56 276 ALA A N 1
ATOM 2122 C CA . ALA A 1 276 ? 11.796 -0.663 -30.166 1.00 70.56 276 ALA A CA 1
ATOM 2123 C C . ALA A 1 276 ? 10.718 -1.736 -30.431 1.00 70.56 276 ALA A C 1
ATOM 2125 O O . ALA A 1 276 ? 9.591 -1.617 -29.948 1.00 70.56 276 ALA A O 1
ATOM 2126 N N . ALA A 1 277 ? 11.058 -2.812 -31.152 1.00 70.81 277 ALA A N 1
ATOM 2127 C CA . ALA A 1 277 ? 10.121 -3.906 -31.427 1.00 70.81 277 ALA A CA 1
ATOM 2128 C C . ALA A 1 277 ? 9.792 -4.726 -30.165 1.00 70.81 277 ALA A C 1
ATOM 2130 O O . ALA A 1 277 ? 8.631 -5.073 -29.932 1.00 70.81 277 ALA A O 1
ATOM 2131 N N . ALA A 1 278 ? 10.795 -4.991 -29.322 1.00 79.00 278 ALA A N 1
ATOM 2132 C CA . ALA A 1 278 ? 10.593 -5.644 -28.031 1.00 79.00 278 ALA A CA 1
ATOM 2133 C C . ALA A 1 278 ? 9.749 -4.766 -27.087 1.00 79.00 278 ALA A C 1
ATOM 2135 O O . ALA A 1 278 ? 8.763 -5.239 -26.520 1.00 79.00 278 ALA A O 1
ATOM 2136 N N . ALA A 1 279 ? 10.063 -3.471 -26.981 1.00 80.88 279 ALA A N 1
ATOM 2137 C CA . ALA A 1 279 ? 9.339 -2.511 -26.153 1.00 80.88 279 ALA A CA 1
ATOM 2138 C C . ALA A 1 279 ? 7.864 -2.379 -26.555 1.00 80.88 279 ALA A C 1
ATOM 2140 O O . ALA A 1 279 ? 7.009 -2.331 -25.675 1.00 80.88 279 ALA A O 1
ATOM 2141 N N . ALA A 1 280 ? 7.536 -2.422 -27.852 1.00 84.94 280 ALA A N 1
ATOM 2142 C CA . ALA A 1 280 ? 6.146 -2.437 -28.310 1.00 84.94 280 ALA A CA 1
ATOM 2143 C C . ALA A 1 280 ? 5.362 -3.653 -27.772 1.00 84.94 280 ALA A C 1
ATOM 2145 O O . ALA A 1 280 ? 4.222 -3.505 -27.323 1.00 84.94 280 ALA A O 1
ATOM 2146 N N . LYS A 1 281 ? 5.969 -4.851 -27.738 1.00 88.56 281 LYS A N 1
ATOM 2147 C CA . LYS A 1 281 ? 5.356 -6.029 -27.097 1.00 88.56 281 LYS A CA 1
ATOM 2148 C C . LYS A 1 281 ? 5.252 -5.870 -25.575 1.00 88.56 281 LYS A C 1
ATOM 2150 O O . LYS A 1 281 ? 4.214 -6.204 -25.008 1.00 88.56 281 LYS A O 1
ATOM 2155 N N . LEU A 1 282 ? 6.265 -5.297 -24.917 1.00 91.56 282 LEU A N 1
ATOM 2156 C CA . LEU A 1 282 ? 6.226 -5.010 -23.473 1.00 91.56 282 LEU A CA 1
ATOM 2157 C C . LEU A 1 282 ? 5.121 -4.001 -23.103 1.00 91.56 282 LEU A C 1
ATOM 2159 O O . LEU A 1 282 ? 4.412 -4.220 -22.123 1.00 91.56 282 LEU A O 1
ATOM 2163 N N . GLN A 1 283 ? 4.912 -2.949 -23.901 1.00 93.06 283 GLN A N 1
ATOM 2164 C CA . GLN A 1 283 ? 3.792 -2.008 -23.755 1.00 93.06 283 GLN A CA 1
ATOM 2165 C C . GLN A 1 283 ? 2.442 -2.723 -23.897 1.00 93.06 283 GLN A C 1
ATOM 2167 O O . GLN A 1 283 ? 1.524 -2.493 -23.111 1.00 93.06 283 GLN A O 1
ATOM 2172 N N . GLN A 1 284 ? 2.292 -3.593 -24.902 1.00 93.06 284 GLN A N 1
ATOM 2173 C CA . GLN A 1 284 ? 1.057 -4.359 -25.083 1.00 93.06 284 GLN A CA 1
ATOM 2174 C C . GLN A 1 284 ? 0.804 -5.305 -23.899 1.00 93.06 284 GLN A C 1
ATOM 2176 O O . GLN A 1 284 ? -0.326 -5.358 -23.417 1.00 93.06 284 GLN A O 1
ATOM 2181 N N . ALA A 1 285 ? 1.839 -5.983 -23.388 1.00 95.19 285 ALA A N 1
ATOM 2182 C CA . ALA A 1 285 ? 1.745 -6.811 -22.188 1.00 95.19 285 ALA A CA 1
ATOM 2183 C C . ALA A 1 285 ? 1.289 -5.966 -20.990 1.00 95.19 285 ALA A C 1
ATOM 2185 O O . ALA A 1 285 ? 0.247 -6.256 -20.403 1.00 95.19 285 ALA A O 1
ATOM 2186 N N . ALA A 1 286 ? 1.984 -4.864 -20.692 1.00 95.88 286 ALA A N 1
ATOM 2187 C CA . ALA A 1 286 ? 1.648 -3.948 -19.602 1.00 95.88 286 ALA A CA 1
ATOM 2188 C C . ALA A 1 286 ? 0.182 -3.479 -19.648 1.00 95.88 286 ALA A C 1
ATOM 2190 O O . ALA A 1 286 ? -0.495 -3.518 -18.622 1.00 95.88 286 ALA A O 1
ATOM 2191 N N . LYS A 1 287 ? -0.357 -3.138 -20.830 1.00 94.75 287 LYS A N 1
ATOM 2192 C CA . LYS A 1 287 ? -1.775 -2.748 -21.005 1.00 94.75 287 LYS A CA 1
ATOM 2193 C C . LYS A 1 287 ? -2.776 -3.819 -20.571 1.00 94.75 287 LYS A C 1
ATOM 2195 O O . LYS A 1 287 ? -3.877 -3.457 -20.150 1.00 94.75 287 LYS A O 1
ATOM 2200 N N . THR A 1 288 ? -2.425 -5.104 -20.676 1.00 94.31 288 THR A N 1
ATOM 2201 C CA . THR A 1 288 ? -3.307 -6.207 -20.260 1.00 94.31 288 THR A CA 1
ATOM 2202 C C . THR A 1 288 ? -3.396 -6.392 -18.751 1.00 94.31 288 THR A C 1
ATOM 2204 O O . THR A 1 288 ? -4.302 -7.098 -18.316 1.00 94.31 288 THR A O 1
ATOM 2207 N N . TRP A 1 289 ? -2.524 -5.773 -17.946 1.00 95.81 289 TRP A N 1
ATOM 2208 C CA . TRP A 1 289 ? -2.597 -5.926 -16.495 1.00 95.81 289 TRP A CA 1
ATOM 2209 C C . TRP A 1 289 ? -3.888 -5.299 -15.942 1.00 95.81 289 TRP A C 1
ATOM 2211 O O . TRP A 1 289 ? -4.169 -4.147 -16.267 1.00 95.81 289 TRP A O 1
ATOM 2221 N N . PRO A 1 290 ? -4.704 -6.008 -15.143 1.00 93.94 290 PRO A N 1
ATOM 2222 C CA . PRO A 1 290 ? -6.045 -5.543 -14.783 1.00 93.94 290 PRO A CA 1
ATOM 2223 C C . PRO A 1 290 ? -6.044 -4.418 -13.738 1.00 93.94 290 PRO A C 1
ATOM 2225 O O . PRO A 1 290 ? -6.809 -3.463 -13.873 1.00 93.94 290 PRO A O 1
ATOM 2228 N N . ASP A 1 291 ? -5.174 -4.469 -12.731 1.00 94.25 291 ASP A N 1
ATOM 2229 C CA . ASP A 1 291 ? -5.081 -3.408 -11.721 1.00 94.25 291 ASP A CA 1
ATOM 2230 C C . ASP A 1 291 ? -4.543 -2.093 -12.329 1.00 94.25 291 ASP A C 1
ATOM 2232 O O . ASP A 1 291 ? -3.468 -2.116 -12.928 1.00 94.25 291 ASP A O 1
ATOM 2236 N N . PRO A 1 292 ? -5.248 -0.948 -12.227 1.00 92.31 292 PRO A N 1
ATOM 2237 C CA . PRO A 1 292 ? -4.854 0.294 -12.902 1.00 92.31 292 PRO A CA 1
ATOM 2238 C C . PRO A 1 292 ? -3.531 0.883 -12.386 1.00 92.31 292 PRO A C 1
ATOM 2240 O O . PRO A 1 292 ? -2.768 1.449 -13.175 1.00 92.31 292 PRO A O 1
ATOM 2243 N N . THR A 1 293 ? -3.226 0.711 -11.101 1.00 93.62 293 THR A N 1
ATOM 2244 C CA . THR A 1 293 ? -2.023 1.255 -10.460 1.00 93.62 293 THR A CA 1
ATOM 2245 C C . THR A 1 293 ? -0.778 0.487 -10.906 1.00 93.62 293 THR A C 1
ATOM 2247 O O . THR A 1 293 ? 0.171 1.070 -11.435 1.00 93.62 293 THR A O 1
ATOM 2250 N N . LEU A 1 294 ? -0.807 -0.846 -10.807 1.00 95.75 294 LEU A N 1
ATOM 2251 C CA . LEU A 1 294 ? 0.244 -1.731 -11.312 1.00 95.75 294 LEU A CA 1
ATOM 2252 C C . LEU A 1 294 ? 0.369 -1.669 -12.837 1.00 95.75 294 LEU A C 1
ATOM 2254 O O . LEU A 1 294 ? 1.485 -1.705 -13.352 1.00 95.75 294 LEU A O 1
ATOM 2258 N N . ARG A 1 295 ? -0.739 -1.507 -13.571 1.00 95.88 295 ARG A N 1
ATOM 2259 C CA . ARG A 1 295 ? -0.721 -1.259 -15.022 1.00 95.88 295 ARG A CA 1
ATOM 2260 C C . ARG A 1 295 ? 0.034 0.029 -15.346 1.00 95.88 295 ARG A C 1
ATOM 2262 O O . ARG A 1 295 ? 0.858 0.019 -16.254 1.00 95.88 295 ARG A O 1
ATOM 2269 N N . SER A 1 296 ? -0.188 1.109 -14.594 1.00 96.56 296 SER A N 1
ATOM 2270 C CA . SER A 1 296 ? 0.535 2.380 -14.768 1.00 96.56 296 SER A CA 1
ATOM 2271 C C . SER A 1 296 ? 2.032 2.227 -14.477 1.00 96.56 296 SER A C 1
ATOM 2273 O O . SER A 1 296 ? 2.859 2.688 -15.262 1.00 96.56 296 SER A O 1
ATOM 2275 N N . PHE A 1 297 ? 2.397 1.480 -13.431 1.00 97.50 297 PHE A N 1
ATOM 2276 C CA . PHE A 1 297 ? 3.790 1.115 -13.155 1.00 97.50 297 PHE A CA 1
ATOM 2277 C C . PHE A 1 297 ? 4.435 0.303 -14.293 1.00 97.50 297 PHE A C 1
ATOM 2279 O O . PHE A 1 297 ? 5.482 0.688 -14.815 1.00 97.50 297 PHE A O 1
ATOM 2286 N N . LEU A 1 298 ? 3.797 -0.789 -14.731 1.00 96.94 298 LEU A N 1
ATOM 2287 C CA . LEU A 1 298 ? 4.286 -1.648 -15.817 1.00 96.94 298 LEU A CA 1
ATOM 2288 C C . LEU A 1 298 ? 4.395 -0.891 -17.148 1.00 96.94 298 LEU A C 1
ATOM 2290 O O . LEU A 1 298 ? 5.368 -1.077 -17.880 1.00 96.94 298 LEU A O 1
ATOM 2294 N N . MET A 1 299 ? 3.437 -0.005 -17.440 1.00 96.88 299 MET A N 1
ATOM 2295 C CA . MET A 1 299 ? 3.494 0.900 -18.588 1.00 96.88 299 MET A CA 1
ATOM 2296 C C . MET A 1 299 ? 4.710 1.818 -18.487 1.00 96.88 299 MET A C 1
ATOM 2298 O O . MET A 1 299 ? 5.510 1.850 -19.418 1.00 96.88 299 MET A O 1
ATOM 2302 N N . GLY A 1 300 ? 4.910 2.482 -17.345 1.00 96.25 300 GLY A N 1
ATOM 2303 C CA . GLY A 1 300 ? 6.067 3.345 -17.107 1.00 96.25 300 GLY A CA 1
ATOM 2304 C C . GLY A 1 300 ? 7.408 2.630 -17.289 1.00 96.25 300 GLY A C 1
ATOM 2305 O O . GLY A 1 300 ? 8.307 3.162 -17.936 1.00 96.25 300 GLY A O 1
ATOM 2306 N N . LEU A 1 301 ? 7.521 1.382 -16.821 1.00 94.62 301 LEU A N 1
ATOM 2307 C CA . LEU A 1 301 ? 8.701 0.545 -17.066 1.00 94.62 301 LEU A CA 1
ATOM 2308 C C . LEU A 1 301 ? 8.876 0.149 -18.542 1.00 94.62 301 LEU A C 1
ATOM 2310 O O . LEU A 1 301 ? 10.012 0.008 -18.998 1.00 94.62 301 LEU A O 1
ATOM 2314 N N . SER A 1 302 ? 7.788 -0.036 -19.296 1.00 93.50 302 SER A N 1
ATOM 2315 C CA . SER A 1 302 ? 7.864 -0.326 -20.736 1.00 93.50 302 SER A CA 1
ATOM 2316 C C . SER A 1 302 ? 8.307 0.900 -21.546 1.00 93.50 302 SER A C 1
ATOM 2318 O O . SER A 1 302 ? 9.170 0.774 -22.410 1.00 93.50 302 SER A O 1
ATOM 2320 N N . GLU A 1 303 ? 7.813 2.093 -21.199 1.00 93.44 303 GLU A N 1
ATOM 2321 C CA . GLU A 1 303 ? 8.220 3.368 -21.802 1.00 93.44 303 GLU A CA 1
ATOM 2322 C C . GLU A 1 303 ? 9.673 3.729 -21.448 1.00 93.44 303 GLU A C 1
ATOM 2324 O O . GLU A 1 303 ? 10.421 4.184 -22.312 1.00 93.44 303 GLU A O 1
ATOM 2329 N N . TYR A 1 304 ? 10.116 3.450 -20.214 1.00 90.94 304 TYR A N 1
ATOM 2330 C CA . TYR A 1 304 ? 11.516 3.601 -19.797 1.00 90.94 304 TYR A CA 1
ATOM 2331 C C . TYR A 1 304 ? 12.457 2.749 -20.664 1.00 90.94 304 TYR A C 1
ATOM 2333 O O . TYR A 1 304 ? 13.468 3.246 -21.155 1.00 90.94 304 TYR A O 1
ATOM 2341 N N . LYS A 1 305 ? 12.100 1.483 -20.933 1.00 86.75 305 LYS A N 1
ATOM 2342 C CA . LYS A 1 305 ? 12.862 0.607 -21.848 1.00 86.75 305 LYS A CA 1
ATOM 2343 C C . LYS A 1 305 ? 12.781 1.044 -23.314 1.00 86.75 305 LYS A C 1
ATOM 2345 O O . LYS A 1 305 ? 13.688 0.738 -24.079 1.00 86.75 305 LYS A O 1
ATOM 2350 N N . ALA A 1 306 ? 11.724 1.757 -23.702 1.00 87.56 306 ALA A N 1
ATOM 2351 C CA . ALA A 1 306 ? 11.594 2.379 -25.019 1.00 87.56 306 ALA A CA 1
ATOM 2352 C C . ALA A 1 306 ? 12.389 3.695 -25.157 1.00 87.56 306 ALA A C 1
ATOM 2354 O O . ALA A 1 306 ? 12.372 4.291 -26.229 1.00 87.56 306 ALA A O 1
ATOM 2355 N N . HIS A 1 307 ? 13.053 4.165 -24.090 1.00 89.25 307 HIS A N 1
ATOM 2356 C CA . HIS A 1 307 ? 13.665 5.498 -23.979 1.00 89.25 307 HIS A CA 1
ATOM 2357 C C . HIS A 1 307 ? 12.675 6.675 -24.124 1.00 89.25 307 HIS A C 1
ATOM 2359 O O . HIS A 1 307 ? 13.077 7.824 -24.319 1.00 89.25 307 HIS A O 1
ATOM 2365 N N . ASN A 1 308 ? 11.373 6.419 -23.961 1.00 90.81 308 ASN A N 1
ATOM 2366 C CA . ASN A 1 308 ? 10.322 7.433 -23.999 1.00 90.81 308 ASN A CA 1
ATOM 2367 C C . ASN A 1 308 ? 10.160 8.079 -22.613 1.00 90.81 308 ASN A C 1
ATOM 2369 O O . ASN A 1 308 ? 9.177 7.864 -21.902 1.00 90.81 308 ASN A O 1
ATOM 2373 N N . TRP A 1 309 ? 11.150 8.868 -22.195 1.00 93.12 309 TRP A N 1
ATOM 2374 C CA . TRP A 1 309 ? 11.242 9.352 -20.813 1.00 93.12 309 TRP A CA 1
ATOM 2375 C C . TRP A 1 309 ? 10.017 10.147 -20.334 1.00 93.12 309 TRP A C 1
ATOM 2377 O O . TRP A 1 309 ? 9.612 9.992 -19.188 1.00 93.12 309 TRP A O 1
ATOM 2387 N N . GLY A 1 310 ? 9.390 10.951 -21.200 1.00 93.56 310 GLY A N 1
ATOM 2388 C CA . GLY A 1 310 ? 8.224 11.766 -20.830 1.00 93.56 310 GLY A CA 1
ATOM 2389 C C . GLY A 1 310 ? 6.959 10.949 -20.532 1.00 93.56 310 GLY A C 1
ATOM 2390 O O . GLY A 1 310 ? 6.264 11.224 -19.555 1.00 93.56 310 GLY A O 1
ATOM 2391 N N . THR A 1 311 ? 6.665 9.912 -21.326 1.00 93.94 311 THR A N 1
ATOM 2392 C CA . THR A 1 311 ? 5.545 8.992 -21.046 1.00 93.94 311 THR A CA 1
ATOM 2393 C C . THR A 1 311 ? 5.860 8.068 -19.873 1.00 93.94 311 THR A C 1
ATOM 2395 O O . THR A 1 311 ? 4.958 7.761 -19.092 1.00 93.94 311 THR A O 1
ATOM 2398 N N . ALA A 1 312 ? 7.129 7.678 -19.702 1.00 95.69 312 ALA A N 1
ATOM 2399 C CA . ALA A 1 312 ? 7.588 6.937 -18.532 1.00 95.69 312 ALA A CA 1
ATOM 2400 C C . ALA A 1 312 ? 7.398 7.742 -17.234 1.00 95.69 312 ALA A C 1
ATOM 2402 O O . ALA A 1 312 ? 6.816 7.221 -16.282 1.00 95.69 312 ALA A O 1
ATOM 2403 N N . GLU A 1 313 ? 7.820 9.015 -17.212 1.00 95.12 313 GLU A N 1
ATOM 2404 C CA . GLU A 1 313 ? 7.647 9.912 -16.063 1.00 95.12 313 GLU A CA 1
ATOM 2405 C C . GLU A 1 313 ? 6.164 10.040 -15.709 1.00 95.12 313 GLU A C 1
ATOM 2407 O O . GLU A 1 313 ? 5.796 9.782 -14.569 1.00 95.12 313 GLU A O 1
ATOM 2412 N N . GLU A 1 314 ? 5.294 10.338 -16.679 1.00 94.81 314 GLU A N 1
ATOM 2413 C CA . GLU A 1 314 ? 3.857 10.515 -16.436 1.00 94.81 314 GLU A CA 1
ATOM 2414 C C . GLU A 1 314 ? 3.168 9.243 -15.906 1.00 94.81 314 GLU A C 1
ATOM 2416 O O . GLU A 1 314 ? 2.356 9.320 -14.982 1.00 94.81 314 GLU A O 1
ATOM 2421 N N . CYS A 1 315 ? 3.500 8.063 -16.440 1.00 96.31 315 CYS A N 1
ATOM 2422 C CA . CYS A 1 315 ? 2.924 6.799 -15.969 1.00 96.31 315 CYS A CA 1
ATOM 2423 C C . CYS A 1 315 ? 3.363 6.455 -14.534 1.00 96.31 315 CYS A C 1
ATOM 2425 O O . CYS A 1 315 ? 2.546 6.013 -13.724 1.00 96.31 315 CYS A O 1
ATOM 2427 N N . LEU A 1 316 ? 4.635 6.687 -14.197 1.00 97.19 316 LEU A N 1
ATOM 2428 C CA . LEU A 1 316 ? 5.165 6.423 -12.855 1.00 97.19 316 LEU A CA 1
ATOM 2429 C C . LEU A 1 316 ? 4.724 7.486 -11.843 1.00 97.19 316 LEU A C 1
ATOM 2431 O O . LEU A 1 316 ? 4.406 7.148 -10.707 1.00 97.19 316 LEU A O 1
ATOM 2435 N N . ARG A 1 317 ? 4.606 8.749 -12.268 1.00 94.75 317 ARG A N 1
ATOM 2436 C CA . ARG A 1 317 ? 4.042 9.852 -11.479 1.00 94.75 317 ARG A CA 1
ATOM 2437 C C . ARG A 1 317 ? 2.613 9.535 -11.030 1.00 94.75 317 ARG A C 1
ATOM 2439 O O . ARG A 1 317 ? 2.279 9.771 -9.870 1.00 94.75 317 ARG A O 1
ATOM 2446 N N . ARG A 1 318 ? 1.791 8.953 -11.915 1.00 93.69 318 ARG A N 1
ATOM 2447 C CA . ARG A 1 318 ? 0.449 8.442 -11.573 1.00 93.69 318 ARG A CA 1
ATOM 2448 C C . ARG A 1 318 ? 0.518 7.306 -10.558 1.00 93.69 318 ARG A C 1
ATOM 2450 O O . ARG A 1 318 ? -0.100 7.428 -9.512 1.00 93.69 318 ARG A O 1
ATOM 2457 N N . ALA A 1 319 ? 1.350 6.286 -10.785 1.00 95.06 319 ALA A N 1
ATOM 2458 C CA . ALA A 1 319 ? 1.515 5.185 -9.829 1.00 95.06 319 ALA A CA 1
ATOM 2459 C C . ALA A 1 319 ? 1.936 5.669 -8.420 1.00 95.06 319 ALA A C 1
ATOM 2461 O O . ALA A 1 319 ? 1.380 5.212 -7.424 1.00 95.06 319 ALA A O 1
ATOM 2462 N N . CYS A 1 320 ? 2.846 6.647 -8.323 1.00 94.06 320 CYS A N 1
ATOM 2463 C CA . CYS A 1 320 ? 3.215 7.291 -7.055 1.00 94.06 320 CYS A CA 1
ATOM 2464 C C . CYS A 1 320 ? 2.088 8.144 -6.440 1.00 94.06 320 CYS A C 1
ATOM 2466 O O . CYS A 1 320 ? 2.071 8.323 -5.228 1.00 94.06 320 CYS A O 1
ATOM 2468 N N . THR A 1 321 ? 1.165 8.680 -7.244 1.00 90.56 321 THR A N 1
ATOM 2469 C CA . THR A 1 321 ? 0.008 9.458 -6.757 1.00 90.56 321 THR A CA 1
ATOM 2470 C C . THR A 1 321 ? -1.098 8.536 -6.240 1.00 90.56 321 THR A C 1
ATOM 2472 O O . THR A 1 321 ? -1.650 8.777 -5.170 1.00 90.56 321 THR A O 1
ATOM 2475 N N . ASP A 1 322 ? -1.392 7.463 -6.977 1.00 89.75 322 ASP A N 1
ATOM 2476 C CA . ASP A 1 322 ? -2.442 6.491 -6.653 1.00 89.75 322 ASP A CA 1
ATOM 2477 C C . ASP A 1 322 ? -2.039 5.576 -5.477 1.00 89.75 322 ASP A C 1
ATOM 2479 O O . ASP A 1 322 ? -2.892 5.063 -4.757 1.00 89.75 322 ASP A O 1
ATOM 2483 N N . ALA A 1 323 ? -0.733 5.367 -5.269 1.00 91.94 323 ALA A N 1
ATOM 2484 C CA . ALA A 1 323 ? -0.180 4.509 -4.221 1.00 91.94 323 ALA A CA 1
ATOM 2485 C C . ALA A 1 323 ? 1.144 5.071 -3.644 1.00 91.94 323 ALA A C 1
ATOM 2487 O O . ALA A 1 323 ? 2.217 4.481 -3.827 1.00 91.94 323 ALA A O 1
ATOM 2488 N N . PRO A 1 324 ? 1.098 6.183 -2.883 1.00 91.44 324 PRO A N 1
ATOM 2489 C CA . PRO A 1 324 ? 2.288 6.917 -2.429 1.00 91.44 324 PRO A CA 1
ATOM 2490 C C . PRO A 1 324 ? 3.171 6.170 -1.421 1.00 91.44 324 PRO A C 1
ATOM 2492 O O . PRO A 1 324 ? 4.278 6.621 -1.126 1.00 91.44 324 PRO A O 1
ATOM 2495 N N . ARG A 1 325 ? 2.714 5.028 -0.895 1.00 92.56 325 ARG A N 1
ATOM 2496 C CA . ARG A 1 325 ? 3.441 4.203 0.085 1.00 92.56 325 ARG A CA 1
ATOM 2497 C C . ARG A 1 325 ? 4.149 2.987 -0.529 1.00 92.56 325 ARG A C 1
ATOM 2499 O O . ARG A 1 325 ? 4.650 2.151 0.206 1.00 92.56 325 ARG A O 1
ATOM 2506 N N . VAL A 1 326 ? 4.225 2.888 -1.860 1.00 95.00 326 VAL A N 1
ATOM 2507 C CA . VAL A 1 326 ? 4.925 1.793 -2.557 1.00 95.00 326 VAL A CA 1
ATOM 2508 C C . VAL A 1 326 ? 6.338 2.225 -2.959 1.00 95.00 326 VAL A C 1
ATOM 2510 O O . VAL A 1 326 ? 6.522 2.992 -3.906 1.00 95.00 326 VAL A O 1
ATOM 2513 N N . ALA A 1 327 ? 7.359 1.709 -2.268 1.00 95.19 327 ALA A N 1
ATOM 2514 C CA . ALA A 1 327 ? 8.760 2.089 -2.495 1.00 95.19 327 ALA A CA 1
ATOM 2515 C C . ALA A 1 327 ? 9.239 1.839 -3.942 1.00 95.19 327 ALA A C 1
ATOM 2517 O O . ALA A 1 327 ? 9.954 2.663 -4.514 1.00 95.19 327 ALA A O 1
ATOM 2518 N N . GLY A 1 328 ? 8.800 0.744 -4.569 1.00 95.81 328 GLY A N 1
ATOM 2519 C CA . GLY A 1 328 ? 9.157 0.377 -5.943 1.00 95.81 328 GLY A CA 1
ATOM 2520 C C . GLY A 1 328 ? 8.672 1.368 -7.008 1.00 95.81 328 GLY A C 1
ATOM 2521 O O . GLY A 1 328 ? 9.318 1.508 -8.048 1.00 95.81 328 GLY A O 1
ATOM 2522 N N . PHE A 1 329 ? 7.588 2.106 -6.748 1.00 97.12 329 PHE A N 1
ATOM 2523 C CA . PHE A 1 329 ? 7.097 3.144 -7.662 1.00 97.12 329 PHE A CA 1
ATOM 2524 C C . PHE A 1 329 ? 8.006 4.376 -7.604 1.00 97.12 329 PHE A C 1
ATOM 2526 O O . PHE A 1 329 ? 8.462 4.854 -8.644 1.00 97.12 329 PHE A O 1
ATOM 2533 N N . TRP A 1 330 ? 8.388 4.803 -6.396 1.00 96.94 330 TRP A N 1
ATOM 2534 C CA . TRP A 1 330 ? 9.370 5.871 -6.186 1.00 96.94 330 TRP A CA 1
ATOM 2535 C C . TRP A 1 330 ? 10.757 5.523 -6.740 1.00 96.94 330 TRP A C 1
ATOM 2537 O O . TRP A 1 330 ? 11.395 6.372 -7.358 1.00 96.94 330 TRP A O 1
ATOM 2547 N N . GLN A 1 331 ? 11.199 4.268 -6.607 1.00 96.25 331 GLN A N 1
ATOM 2548 C CA . GLN A 1 331 ? 12.418 3.765 -7.248 1.00 96.25 331 GLN A CA 1
ATOM 2549 C C . GLN A 1 331 ? 12.365 3.924 -8.774 1.00 96.25 331 GLN A C 1
ATOM 2551 O O . GLN A 1 331 ? 13.297 4.463 -9.368 1.00 96.25 331 GLN A O 1
ATOM 2556 N N . ALA A 1 332 ? 11.295 3.452 -9.421 1.00 95.94 332 ALA A N 1
ATOM 2557 C CA . ALA A 1 332 ? 11.154 3.549 -10.872 1.00 95.94 332 ALA A CA 1
ATOM 2558 C C . ALA A 1 332 ? 11.092 5.008 -11.343 1.00 95.94 332 ALA A C 1
ATOM 2560 O O . ALA A 1 332 ? 11.738 5.373 -12.325 1.00 95.94 332 ALA A O 1
ATOM 2561 N N . TYR A 1 333 ? 10.350 5.849 -10.621 1.00 96.88 333 TYR A N 1
ATOM 2562 C CA . TYR A 1 333 ? 10.245 7.277 -10.900 1.00 96.88 333 TYR A CA 1
ATOM 2563 C C . TYR A 1 333 ? 11.613 7.971 -10.792 1.00 96.88 333 TYR A C 1
ATOM 2565 O O . TYR A 1 333 ? 12.023 8.686 -11.706 1.00 96.88 333 TYR A O 1
ATOM 2573 N N . GLY A 1 334 ? 12.379 7.668 -9.738 1.00 96.19 334 GLY A N 1
ATOM 2574 C CA . GLY A 1 334 ? 13.758 8.127 -9.576 1.00 96.19 334 GLY A CA 1
ATOM 2575 C C . GLY A 1 334 ? 14.688 7.684 -10.712 1.00 96.19 334 GLY A C 1
ATOM 2576 O O . GLY A 1 334 ? 15.531 8.469 -11.140 1.00 96.19 334 GLY A O 1
ATOM 2577 N N . LEU A 1 335 ? 14.521 6.469 -11.252 1.00 94.62 335 LEU A N 1
ATOM 2578 C CA . LEU A 1 335 ? 15.308 5.995 -12.399 1.00 94.62 335 LEU A CA 1
ATOM 2579 C C . LEU A 1 335 ? 15.036 6.819 -13.666 1.00 94.62 335 LEU A C 1
ATOM 2581 O O . LEU A 1 335 ? 15.996 7.261 -14.291 1.00 94.62 335 LEU A O 1
ATOM 2585 N N . VAL A 1 336 ? 13.771 7.102 -14.012 1.00 95.25 336 VAL A N 1
ATOM 2586 C CA . VAL A 1 336 ? 13.445 7.995 -15.149 1.00 95.25 336 VAL A CA 1
ATOM 2587 C C . VAL A 1 336 ? 14.079 9.377 -14.957 1.00 95.25 336 VAL A C 1
ATOM 2589 O O . VAL A 1 336 ? 14.672 9.922 -15.887 1.00 95.25 336 VAL A O 1
ATOM 2592 N N . LEU A 1 337 ? 13.999 9.925 -13.742 1.00 95.25 337 LEU A N 1
ATOM 2593 C CA . LEU A 1 337 ? 14.533 11.250 -13.418 1.00 95.25 337 LEU A CA 1
ATOM 2594 C C . LEU A 1 337 ? 16.066 11.331 -13.496 1.00 95.25 337 LEU A C 1
ATOM 2596 O O . LEU A 1 337 ? 16.601 12.405 -13.770 1.00 95.25 337 LEU A O 1
ATOM 2600 N N . LEU A 1 338 ? 16.791 10.225 -13.296 1.00 93.81 338 LEU A N 1
ATOM 2601 C CA . LEU A 1 338 ? 18.236 10.183 -13.548 1.00 93.81 338 LEU A CA 1
ATOM 2602 C C . LEU A 1 338 ? 18.555 10.263 -15.046 1.00 93.81 338 LEU A C 1
ATOM 2604 O O . LEU A 1 338 ? 19.443 11.026 -15.427 1.00 93.81 338 LEU A O 1
ATOM 2608 N N . GLU A 1 339 ? 17.818 9.542 -15.896 1.00 92.50 339 GLU A N 1
ATOM 2609 C CA . GLU A 1 339 ? 18.025 9.566 -17.355 1.00 92.50 339 GLU A CA 1
ATOM 2610 C C . GLU A 1 339 ? 17.699 10.948 -17.956 1.00 92.50 339 GLU A C 1
ATOM 2612 O O . GLU A 1 339 ? 18.405 11.433 -18.844 1.00 92.50 339 GLU A O 1
ATOM 2617 N N . THR A 1 340 ? 16.696 11.653 -17.412 1.00 94.44 340 THR A N 1
ATOM 2618 C CA . THR A 1 340 ? 16.384 13.051 -17.778 1.00 94.44 340 THR A CA 1
ATOM 2619 C C . THR A 1 340 ? 17.270 14.095 -17.085 1.00 94.44 340 THR A C 1
ATOM 2621 O O . THR A 1 340 ? 17.107 15.291 -17.327 1.00 94.44 340 THR A O 1
ATOM 2624 N N . LYS A 1 341 ? 18.250 13.670 -16.269 1.00 94.56 341 LYS A N 1
ATOM 2625 C CA . LYS A 1 341 ? 19.184 14.521 -15.497 1.00 94.56 341 LYS A CA 1
ATOM 2626 C C . LYS A 1 341 ? 18.517 15.419 -14.444 1.00 94.56 341 LYS A C 1
ATOM 2628 O O . LYS A 1 341 ? 19.137 16.361 -13.950 1.00 94.56 341 LYS A O 1
ATOM 2633 N N . GLY A 1 342 ? 17.287 15.110 -14.040 1.00 94.38 342 GLY A N 1
ATOM 2634 C CA . GLY A 1 342 ? 16.574 15.737 -12.925 1.00 94.38 342 GLY A CA 1
ATOM 2635 C C . GLY A 1 342 ? 17.078 15.263 -11.557 1.00 94.38 342 GLY A C 1
ATOM 2636 O O . GLY A 1 342 ? 16.281 14.811 -10.738 1.00 94.38 342 GLY A O 1
ATOM 2637 N N . TYR A 1 343 ? 18.393 15.337 -11.312 1.00 95.19 343 TYR A N 1
ATOM 2638 C CA . TYR A 1 343 ? 19.079 14.679 -10.187 1.00 95.19 343 TYR A CA 1
ATOM 2639 C C . TYR A 1 343 ? 18.496 14.996 -8.799 1.00 95.19 343 TYR A C 1
ATOM 2641 O O . TYR A 1 343 ? 18.479 14.122 -7.935 1.00 95.19 343 TYR A O 1
ATOM 2649 N N . GLU A 1 344 ? 18.006 16.218 -8.583 1.00 93.19 344 GLU A N 1
ATOM 2650 C CA . GLU A 1 344 ? 17.376 16.635 -7.323 1.00 93.19 344 GLU A CA 1
ATOM 2651 C C . GLU A 1 344 ? 16.058 15.887 -7.070 1.00 93.19 344 GLU A C 1
ATOM 2653 O O . GLU A 1 344 ? 15.941 15.163 -6.080 1.00 93.19 344 GLU A O 1
ATOM 2658 N N . ARG A 1 345 ? 15.104 15.966 -8.013 1.00 93.50 345 ARG A N 1
ATOM 2659 C CA . ARG A 1 345 ? 13.836 15.207 -7.971 1.00 93.50 345 ARG A CA 1
ATOM 2660 C C . ARG A 1 345 ? 14.105 13.699 -7.898 1.00 93.50 345 ARG A C 1
ATOM 2662 O O . ARG A 1 345 ? 13.403 12.982 -7.187 1.00 93.50 345 ARG A O 1
ATOM 2669 N N . ALA A 1 346 ? 15.146 13.218 -8.584 1.00 95.19 346 ALA A N 1
ATOM 2670 C CA . ALA A 1 346 ? 15.559 11.820 -8.521 1.00 95.19 346 ALA A CA 1
ATOM 2671 C C . ALA A 1 346 ? 15.959 11.420 -7.091 1.00 95.19 346 ALA A C 1
ATOM 2673 O O . ALA A 1 346 ? 15.466 10.419 -6.574 1.00 95.19 346 ALA A O 1
ATOM 2674 N N . MET A 1 347 ? 16.798 12.216 -6.415 1.00 95.12 347 MET A N 1
ATOM 2675 C CA . MET A 1 347 ? 17.177 11.955 -5.021 1.00 95.12 347 MET A CA 1
ATOM 2676 C C . MET A 1 347 ? 15.998 12.044 -4.064 1.00 95.12 347 MET A C 1
ATOM 2678 O O . MET A 1 347 ? 15.877 11.169 -3.214 1.00 95.12 347 MET A O 1
ATOM 2682 N N . GLN A 1 348 ? 15.092 13.010 -4.225 1.00 93.50 348 GLN A N 1
ATOM 2683 C CA . GLN A 1 348 ? 13.861 13.063 -3.428 1.00 93.50 348 GLN A CA 1
ATOM 2684 C C . GLN A 1 348 ? 13.055 11.753 -3.554 1.00 93.50 348 GLN A C 1
ATOM 2686 O O . GLN A 1 348 ? 12.634 11.192 -2.541 1.00 93.50 348 GLN A O 1
ATOM 2691 N N . ALA A 1 349 ? 12.922 11.211 -4.771 1.00 94.50 349 ALA A N 1
ATOM 2692 C CA . ALA A 1 349 ? 12.242 9.940 -5.018 1.00 94.50 349 ALA A CA 1
ATOM 2693 C C . ALA A 1 349 ? 12.975 8.734 -4.393 1.00 94.50 349 ALA A C 1
ATOM 2695 O O . ALA A 1 349 ? 12.351 7.934 -3.695 1.00 94.50 349 ALA A O 1
ATOM 2696 N N . PHE A 1 350 ? 14.298 8.608 -4.559 1.00 95.31 350 PHE A N 1
ATOM 2697 C CA . PHE A 1 350 ? 15.056 7.507 -3.941 1.00 95.31 350 PHE A CA 1
ATOM 2698 C C . PHE A 1 350 ? 15.104 7.597 -2.409 1.00 95.31 350 PHE A C 1
ATOM 2700 O O . PHE A 1 350 ? 15.004 6.571 -1.739 1.00 95.31 350 PHE A O 1
ATOM 2707 N N . MET A 1 351 ? 15.190 8.803 -1.843 1.00 93.62 351 MET A N 1
ATOM 2708 C CA . MET A 1 351 ? 15.062 9.019 -0.400 1.00 93.62 351 MET A CA 1
ATOM 2709 C C . MET A 1 351 ? 13.676 8.606 0.105 1.00 93.62 351 MET A C 1
ATOM 2711 O O . MET A 1 351 ? 13.574 8.041 1.190 1.00 93.62 351 MET A O 1
ATOM 2715 N N . GLN A 1 352 ? 12.609 8.847 -0.664 1.00 92.69 352 GLN A N 1
ATOM 2716 C CA . GLN A 1 352 ? 11.267 8.400 -0.290 1.00 92.69 352 GLN A CA 1
ATOM 2717 C C . GLN A 1 352 ? 11.116 6.876 -0.376 1.00 92.69 352 GLN A C 1
ATOM 2719 O O . GLN A 1 352 ? 10.569 6.274 0.545 1.00 92.69 352 GLN A O 1
ATOM 2724 N N . ALA A 1 353 ? 11.663 6.230 -1.411 1.00 93.44 353 ALA A N 1
ATOM 2725 C CA . ALA A 1 353 ? 11.723 4.768 -1.477 1.00 93.44 353 ALA A CA 1
ATOM 2726 C C . ALA A 1 353 ? 12.456 4.173 -0.256 1.00 93.44 353 ALA A C 1
ATOM 2728 O O . ALA A 1 353 ? 11.986 3.201 0.336 1.00 93.44 353 ALA A O 1
ATOM 2729 N N . LEU A 1 354 ? 13.563 4.798 0.164 1.00 90.94 354 LEU A N 1
ATOM 2730 C CA . LEU A 1 354 ? 14.326 4.383 1.341 1.00 90.94 354 LEU A CA 1
ATOM 2731 C C . LEU A 1 354 ? 13.579 4.640 2.661 1.00 90.94 354 LEU A C 1
ATOM 2733 O O . LEU A 1 354 ? 13.622 3.789 3.538 1.00 90.94 354 LEU A O 1
ATOM 2737 N N . ARG A 1 355 ? 12.843 5.749 2.807 1.00 89.12 355 ARG A N 1
ATOM 2738 C CA . ARG A 1 355 ? 11.991 6.012 3.990 1.00 89.12 355 ARG A CA 1
ATOM 2739 C C . ARG A 1 355 ? 10.830 5.029 4.137 1.00 89.12 355 ARG A C 1
ATOM 2741 O O . ARG A 1 355 ? 10.414 4.755 5.257 1.00 89.12 355 ARG A O 1
ATOM 2748 N N . LEU A 1 356 ? 10.306 4.512 3.026 1.00 90.44 356 LEU A N 1
ATOM 2749 C CA . LEU A 1 356 ? 9.234 3.514 3.031 1.00 90.44 356 LEU A CA 1
ATOM 2750 C C . LEU A 1 356 ? 9.749 2.109 3.387 1.00 90.44 356 LEU A C 1
ATOM 2752 O O . LEU A 1 356 ? 9.050 1.361 4.064 1.00 90.44 356 LEU A O 1
ATOM 2756 N N . GLN A 1 357 ? 10.978 1.762 2.991 1.00 89.38 357 GLN A N 1
ATOM 2757 C CA . GLN A 1 357 ? 11.632 0.495 3.346 1.00 89.38 357 GLN A CA 1
ATOM 2758 C C . GLN A 1 357 ? 13.015 0.712 3.995 1.00 89.38 357 GLN A C 1
ATOM 2760 O O . GLN A 1 357 ? 14.033 0.288 3.441 1.00 89.38 357 GLN A O 1
ATOM 2765 N N . PRO A 1 358 ? 13.104 1.338 5.180 1.00 86.19 358 PRO A N 1
ATOM 2766 C CA . PRO A 1 358 ? 14.394 1.751 5.727 1.00 86.19 358 PRO A CA 1
ATOM 2767 C C . PRO A 1 358 ? 15.196 0.576 6.304 1.00 86.19 358 PRO A C 1
ATOM 2769 O O . PRO A 1 358 ? 16.420 0.621 6.358 1.00 86.19 358 PRO A O 1
ATOM 2772 N N . ASP A 1 359 ? 14.540 -0.534 6.644 1.00 82.94 359 ASP A N 1
ATOM 2773 C CA . ASP A 1 359 ? 15.212 -1.776 7.048 1.00 82.94 359 ASP A CA 1
ATOM 2774 C C . ASP A 1 359 ? 15.582 -2.685 5.855 1.00 82.94 359 ASP A C 1
ATOM 2776 O O . ASP A 1 359 ? 16.023 -3.822 6.042 1.00 82.94 359 ASP A O 1
ATOM 2780 N N . SER A 1 360 ? 15.419 -2.203 4.616 1.00 84.12 360 SER A N 1
ATOM 2781 C CA . SER A 1 360 ? 15.773 -2.932 3.395 1.00 84.12 360 SER A CA 1
ATOM 2782 C C . SER A 1 360 ? 17.195 -2.602 2.938 1.00 84.12 360 SER A C 1
ATOM 2784 O O . SER A 1 360 ? 17.508 -1.484 2.521 1.00 84.12 360 SER A O 1
ATOM 2786 N N . THR A 1 361 ? 18.070 -3.611 2.948 1.00 85.12 361 THR A N 1
ATOM 2787 C CA . THR A 1 361 ? 19.424 -3.502 2.379 1.00 85.12 361 THR A CA 1
ATOM 2788 C C . THR A 1 361 ? 19.401 -3.298 0.862 1.00 85.12 361 THR A C 1
ATOM 2790 O O . THR A 1 361 ? 20.306 -2.656 0.329 1.00 85.12 361 THR A O 1
ATOM 2793 N N . ASP A 1 362 ? 18.360 -3.786 0.174 1.00 85.75 362 ASP A N 1
ATOM 2794 C CA . ASP A 1 362 ? 18.125 -3.506 -1.245 1.00 85.75 362 ASP A CA 1
ATOM 2795 C C . ASP A 1 362 ? 17.796 -2.016 -1.450 1.00 85.75 362 ASP A C 1
ATOM 2797 O O . ASP A 1 362 ? 18.355 -1.393 -2.350 1.00 85.75 362 ASP A O 1
ATOM 2801 N N . ALA A 1 363 ? 16.955 -1.412 -0.598 1.00 89.12 363 ALA A N 1
ATOM 2802 C CA . ALA A 1 363 ? 16.610 0.010 -0.705 1.00 89.12 363 ALA A CA 1
ATOM 2803 C C . ALA A 1 363 ? 17.826 0.916 -0.463 1.00 89.12 363 ALA A C 1
ATOM 2805 O O . ALA A 1 363 ? 18.067 1.853 -1.227 1.00 89.12 363 ALA A O 1
ATOM 2806 N N . ALA A 1 364 ? 18.636 0.597 0.551 1.00 89.31 364 ALA A N 1
ATOM 2807 C CA . ALA A 1 364 ? 19.877 1.315 0.836 1.00 89.31 364 ALA A CA 1
ATOM 2808 C C . ALA A 1 364 ? 20.885 1.216 -0.328 1.00 89.31 364 ALA A C 1
ATOM 2810 O O . ALA A 1 364 ? 21.523 2.209 -0.683 1.00 89.31 364 ALA A O 1
ATOM 2811 N N . ALA A 1 365 ? 21.000 0.040 -0.960 1.00 87.00 365 ALA A N 1
ATOM 2812 C CA . ALA A 1 365 ? 21.860 -0.161 -2.125 1.00 87.00 365 ALA A CA 1
ATOM 2813 C C . ALA A 1 365 ? 21.357 0.606 -3.362 1.00 87.00 365 ALA A C 1
ATOM 2815 O O . ALA A 1 365 ? 22.144 1.290 -4.013 1.00 87.00 365 ALA A O 1
ATOM 2816 N N . VAL A 1 366 ? 20.049 0.557 -3.643 1.00 89.62 366 VAL A N 1
ATOM 2817 C CA . VAL A 1 366 ? 19.403 1.320 -4.727 1.00 89.62 366 VAL A CA 1
ATOM 2818 C C . VAL A 1 366 ? 19.643 2.825 -4.563 1.00 89.62 366 VAL A C 1
ATOM 2820 O O . VAL A 1 366 ? 19.985 3.495 -5.537 1.00 89.62 366 VAL A O 1
ATOM 2823 N N . PHE A 1 367 ? 19.529 3.352 -3.339 1.00 93.06 367 PHE A N 1
ATOM 2824 C CA . PHE A 1 367 ? 19.836 4.750 -3.038 1.00 93.06 367 PHE A CA 1
ATOM 2825 C C . PHE A 1 367 ? 21.325 5.089 -3.251 1.00 93.06 367 PHE A C 1
ATOM 2827 O O . PHE A 1 367 ? 21.628 6.056 -3.947 1.00 93.06 367 PHE A O 1
ATOM 2834 N N . ASP A 1 368 ? 22.265 4.296 -2.718 1.00 91.06 368 ASP A N 1
ATOM 2835 C CA . ASP A 1 368 ? 23.712 4.549 -2.872 1.00 91.06 368 ASP A CA 1
ATOM 2836 C C . ASP A 1 368 ? 24.173 4.437 -4.341 1.00 91.06 368 ASP A C 1
ATOM 2838 O O . ASP A 1 368 ? 25.025 5.209 -4.785 1.00 91.06 368 ASP A O 1
ATOM 2842 N N . ASP A 1 369 ? 23.596 3.527 -5.130 1.00 89.25 369 ASP A N 1
ATOM 2843 C CA . ASP A 1 369 ? 23.880 3.400 -6.566 1.00 89.25 369 ASP A CA 1
ATOM 2844 C C . ASP A 1 369 ? 23.278 4.538 -7.399 1.00 89.25 369 ASP A C 1
ATOM 2846 O O . ASP A 1 369 ? 23.933 5.037 -8.317 1.00 89.25 369 ASP A O 1
ATOM 2850 N N . ALA A 1 370 ? 22.075 5.008 -7.062 1.00 92.06 370 ALA A N 1
ATOM 2851 C CA . ALA A 1 370 ? 21.498 6.207 -7.663 1.00 92.06 370 ALA A CA 1
ATOM 2852 C C . ALA A 1 370 ? 22.325 7.463 -7.332 1.00 92.06 370 ALA A C 1
ATOM 2854 O O . ALA A 1 370 ? 22.618 8.265 -8.218 1.00 92.06 370 ALA A O 1
ATOM 2855 N N . TYR A 1 371 ? 22.767 7.600 -6.081 1.00 93.12 371 TYR A N 1
ATOM 2856 C CA . TYR A 1 371 ? 23.589 8.714 -5.611 1.00 93.12 371 TYR A CA 1
ATOM 2857 C C . TYR A 1 371 ? 24.945 8.786 -6.337 1.00 93.12 371 TYR A C 1
ATOM 2859 O O . TYR A 1 371 ? 25.379 9.867 -6.733 1.00 93.12 371 TYR A O 1
ATOM 2867 N N . LYS A 1 372 ? 25.607 7.643 -6.586 1.00 91.94 372 LYS A N 1
ATOM 2868 C CA . LYS A 1 372 ? 26.875 7.573 -7.352 1.00 91.94 372 LYS A CA 1
ATOM 2869 C C . LYS A 1 372 ? 26.756 8.051 -8.801 1.00 91.94 372 LYS A C 1
ATOM 2871 O O . LYS A 1 372 ? 27.765 8.449 -9.376 1.00 91.94 372 LYS A O 1
ATOM 2876 N N . LYS A 1 373 ? 25.564 7.980 -9.406 1.00 92.19 373 LYS A N 1
ATOM 2877 C CA . LYS A 1 373 ? 25.324 8.442 -10.785 1.00 92.19 373 LYS A CA 1
ATOM 2878 C C . LYS A 1 373 ? 25.255 9.970 -10.899 1.00 92.19 373 LYS A C 1
ATOM 2880 O O . LYS A 1 373 ? 25.288 10.491 -12.011 1.00 92.19 373 LYS A O 1
ATOM 2885 N N . ILE A 1 374 ? 25.163 10.691 -9.781 1.00 93.56 374 ILE A N 1
ATOM 2886 C CA . ILE A 1 374 ? 25.095 12.154 -9.769 1.00 93.56 374 ILE A CA 1
ATOM 2887 C C . ILE A 1 374 ? 26.502 12.738 -9.973 1.00 93.56 374 ILE A C 1
ATOM 2889 O O . ILE A 1 374 ? 27.439 12.328 -9.284 1.00 93.56 374 ILE A O 1
ATOM 2893 N N . PRO A 1 375 ? 26.678 13.729 -10.868 1.00 93.81 375 PRO A N 1
ATOM 2894 C CA . PRO A 1 375 ? 27.935 14.457 -11.003 1.00 93.81 375 PRO A CA 1
ATOM 2895 C C . PRO A 1 375 ? 28.426 15.023 -9.663 1.00 93.81 375 PRO A C 1
ATOM 2897 O O . PRO A 1 375 ? 27.700 15.748 -8.981 1.00 93.81 375 PRO A O 1
ATOM 2900 N N . GLY A 1 376 ? 29.683 14.747 -9.302 1.00 90.00 376 GLY A N 1
ATOM 2901 C CA . GLY A 1 376 ? 30.252 15.150 -8.006 1.00 90.00 376 GLY A CA 1
ATOM 2902 C C . GLY A 1 376 ? 30.227 16.662 -7.731 1.00 90.00 376 GLY A C 1
ATOM 2903 O O . GLY A 1 376 ? 30.186 17.067 -6.574 1.00 90.00 376 GLY A O 1
ATOM 2904 N N . SER A 1 377 ? 30.177 17.493 -8.777 1.00 91.00 377 SER A N 1
ATOM 2905 C CA . SER A 1 377 ? 30.010 18.951 -8.690 1.00 91.00 377 SER A CA 1
ATOM 2906 C C . SER A 1 377 ? 28.609 19.408 -8.262 1.00 91.00 377 SER A C 1
ATOM 2908 O O . SER A 1 377 ? 28.460 20.532 -7.791 1.00 91.00 377 SER A O 1
ATOM 2910 N N . LEU A 1 378 ? 27.583 18.564 -8.420 1.00 90.56 378 LEU A N 1
ATOM 2911 C CA . LEU A 1 378 ? 26.234 18.816 -7.902 1.00 90.56 378 LEU A CA 1
ATOM 2912 C C . LEU A 1 378 ? 26.105 18.323 -6.458 1.00 90.56 378 LEU A C 1
ATOM 2914 O O . LEU A 1 378 ? 25.493 18.983 -5.629 1.00 90.56 378 LEU A O 1
ATOM 2918 N N . VAL A 1 379 ? 26.749 17.198 -6.133 1.00 90.44 379 VAL A N 1
ATOM 2919 C CA . VAL A 1 379 ? 26.694 16.552 -4.809 1.00 90.44 379 VAL A CA 1
ATOM 2920 C C . VAL A 1 379 ? 27.181 17.454 -3.662 1.00 90.44 379 VAL A C 1
ATOM 2922 O O . VAL A 1 379 ? 26.796 17.241 -2.512 1.00 90.44 379 VAL A O 1
ATOM 2925 N N . THR A 1 380 ? 27.998 18.472 -3.941 1.00 91.12 380 THR A N 1
ATOM 2926 C CA . THR A 1 380 ? 28.459 19.465 -2.953 1.00 91.12 380 THR A CA 1
ATOM 2927 C C . THR A 1 380 ? 27.454 20.589 -2.675 1.00 91.12 380 THR A C 1
ATOM 2929 O O . THR A 1 380 ? 27.610 21.297 -1.684 1.00 91.12 380 THR A O 1
ATOM 2932 N N . GLN A 1 381 ? 26.417 20.762 -3.501 1.00 93.12 381 GLN A N 1
ATOM 2933 C CA . GLN A 1 381 ? 25.448 21.854 -3.359 1.00 93.12 381 GLN A CA 1
ATOM 2934 C C . GLN A 1 381 ? 24.554 21.677 -2.114 1.00 93.12 381 GLN A C 1
ATOM 2936 O O . GLN A 1 381 ? 24.307 20.539 -1.696 1.00 93.12 381 GLN A O 1
ATOM 2941 N N . PRO A 1 382 ? 24.021 22.764 -1.518 1.00 92.50 382 PRO A N 1
ATOM 2942 C CA . PRO A 1 382 ? 23.111 22.677 -0.369 1.00 92.50 382 PRO A CA 1
ATOM 2943 C C . PRO A 1 382 ? 21.860 21.821 -0.629 1.00 92.50 382 PRO A C 1
ATOM 2945 O O . PRO A 1 382 ? 21.437 21.078 0.248 1.00 92.50 382 PRO A O 1
ATOM 2948 N N . THR A 1 383 ? 21.332 21.828 -1.856 1.00 91.44 383 THR A N 1
ATOM 2949 C CA . THR A 1 383 ? 20.177 21.015 -2.294 1.00 91.44 383 THR A CA 1
ATOM 2950 C C . THR A 1 383 ? 20.352 19.511 -2.053 1.00 91.44 383 THR A C 1
ATOM 2952 O O . THR A 1 383 ? 19.388 18.816 -1.741 1.00 91.44 383 THR A O 1
ATOM 2955 N N . PHE A 1 384 ? 21.585 18.996 -2.120 1.00 93.81 384 PHE A N 1
ATOM 2956 C CA . PHE A 1 384 ? 21.898 17.586 -1.859 1.00 93.81 384 PHE A CA 1
ATOM 2957 C C . PHE A 1 384 ? 22.283 17.294 -0.400 1.00 93.81 384 PHE A C 1
ATOM 2959 O O . PHE A 1 384 ? 22.676 16.169 -0.088 1.00 93.81 384 PHE A O 1
ATOM 2966 N N . GLU A 1 385 ? 22.159 18.255 0.521 1.00 92.94 385 GLU A N 1
ATOM 2967 C CA . GLU A 1 385 ? 22.426 18.016 1.943 1.00 92.94 385 GLU A CA 1
ATOM 2968 C C . GLU A 1 385 ? 21.559 16.904 2.556 1.00 92.94 385 GLU A C 1
ATOM 2970 O O . GLU A 1 385 ? 22.139 16.009 3.176 1.00 92.94 385 GLU A O 1
ATOM 2975 N N . PRO A 1 386 ? 20.231 16.843 2.324 1.00 91.00 386 PRO A N 1
ATOM 2976 C CA . PRO A 1 386 ? 19.406 15.760 2.860 1.00 91.00 386 PRO A CA 1
ATOM 2977 C C . PRO A 1 386 ? 19.843 14.381 2.342 1.00 91.00 386 PRO A C 1
ATOM 2979 O O . PRO A 1 386 ? 19.811 13.396 3.079 1.00 91.00 386 PRO A O 1
ATOM 2982 N N . ALA A 1 387 ? 20.323 14.311 1.094 1.00 92.31 387 ALA A N 1
ATOM 2983 C CA . ALA A 1 387 ? 20.866 13.088 0.511 1.00 92.31 387 ALA A CA 1
ATOM 2984 C C . ALA A 1 387 ? 22.239 12.724 1.111 1.00 92.31 387 ALA A C 1
A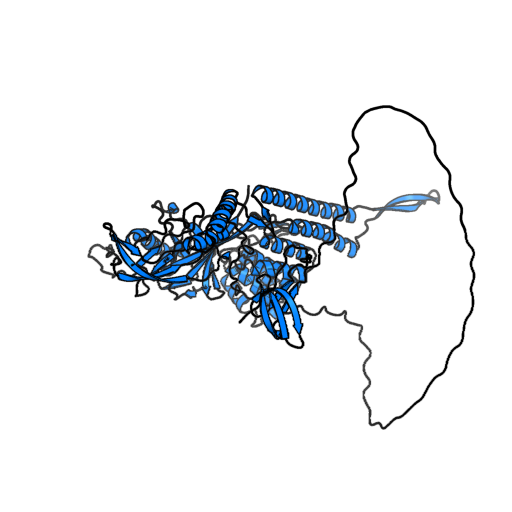TOM 2986 O O . ALA A 1 387 ? 22.493 11.547 1.365 1.00 92.31 387 ALA A O 1
ATOM 2987 N N . ARG A 1 388 ? 23.109 13.706 1.406 1.00 93.81 388 ARG A N 1
ATOM 2988 C CA . ARG A 1 388 ? 24.373 13.482 2.140 1.00 93.81 388 ARG A CA 1
ATOM 2989 C C . ARG A 1 388 ? 24.116 12.936 3.546 1.00 93.81 388 ARG A C 1
ATOM 2991 O O . ARG A 1 388 ? 24.727 11.935 3.916 1.00 93.81 388 ARG A O 1
ATOM 2998 N N . GLN A 1 389 ? 23.205 13.559 4.294 1.00 91.50 389 GLN A N 1
ATOM 2999 C CA . GLN A 1 389 ? 22.825 13.138 5.647 1.00 91.50 389 GLN A CA 1
ATOM 3000 C C . GLN A 1 389 ? 22.232 11.719 5.635 1.00 91.50 389 GLN A C 1
ATOM 3002 O O . GLN A 1 389 ? 22.698 10.848 6.368 1.00 91.50 389 GLN A O 1
ATOM 3007 N N . MET A 1 390 ? 21.283 11.438 4.734 1.00 89.56 390 MET A N 1
ATOM 3008 C CA . MET A 1 390 ? 20.713 10.094 4.583 1.00 89.56 390 MET A CA 1
ATOM 3009 C C . MET A 1 390 ? 21.780 9.060 4.194 1.00 89.56 390 MET A C 1
ATOM 3011 O O . MET A 1 390 ? 21.812 7.965 4.743 1.00 89.56 390 MET A O 1
ATOM 3015 N N . ARG A 1 391 ? 22.740 9.402 3.328 1.00 90.19 391 ARG A N 1
ATOM 3016 C CA . ARG A 1 391 ? 23.850 8.492 3.002 1.00 90.19 391 ARG A CA 1
ATOM 3017 C C . ARG A 1 391 ? 24.752 8.185 4.203 1.00 90.19 391 ARG A C 1
ATOM 3019 O O . ARG A 1 391 ? 25.256 7.070 4.299 1.00 90.19 391 ARG A O 1
ATOM 3026 N N . GLN A 1 392 ? 24.945 9.137 5.117 1.00 89.56 392 GLN A N 1
ATOM 3027 C CA . GLN A 1 392 ? 25.703 8.930 6.358 1.00 89.56 392 GLN A CA 1
ATOM 3028 C C . GLN A 1 392 ? 24.951 8.023 7.343 1.00 89.56 392 GLN A C 1
ATOM 3030 O O . GLN A 1 392 ? 25.543 7.069 7.845 1.00 89.56 392 GLN A O 1
ATOM 3035 N N . GLN A 1 393 ? 23.645 8.241 7.543 1.00 86.94 393 GLN A N 1
ATOM 3036 C CA . GLN A 1 393 ? 22.786 7.392 8.390 1.00 86.94 393 GLN A CA 1
ATOM 3037 C C . GLN A 1 393 ? 22.823 5.909 7.980 1.00 86.94 393 GLN A C 1
ATOM 3039 O O . GLN A 1 393 ? 22.711 5.022 8.827 1.00 86.94 393 GLN A O 1
ATOM 3044 N N . TYR A 1 394 ? 23.009 5.643 6.682 1.00 85.88 394 TYR A N 1
ATOM 3045 C CA . TYR A 1 394 ? 23.052 4.299 6.104 1.00 85.88 394 TYR A CA 1
ATOM 3046 C C . TYR A 1 394 ? 24.481 3.80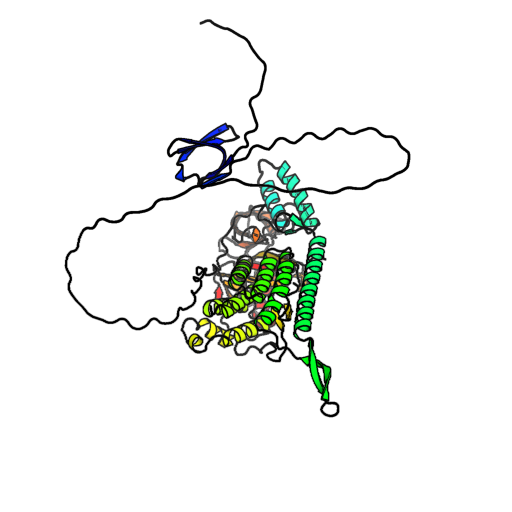2 5.796 1.00 85.88 394 TYR A C 1
ATOM 3048 O O . TYR A 1 394 ? 24.647 2.729 5.217 1.00 85.88 394 TYR A O 1
ATOM 3056 N N . ALA A 1 395 ? 25.534 4.522 6.204 1.00 81.44 395 ALA A N 1
ATOM 3057 C CA . ALA A 1 395 ? 26.922 4.175 5.869 1.00 81.44 395 ALA A CA 1
ATOM 3058 C C . ALA A 1 395 ? 27.381 2.813 6.431 1.00 81.44 395 ALA A C 1
ATOM 3060 O O . ALA A 1 395 ? 28.213 2.141 5.821 1.00 81.44 395 ALA A O 1
ATOM 3061 N N . ASN A 1 396 ? 26.815 2.401 7.571 1.00 75.81 396 ASN A N 1
ATOM 3062 C CA . ASN A 1 396 ? 27.119 1.139 8.257 1.00 75.81 396 ASN A CA 1
ATOM 3063 C C . ASN A 1 396 ? 26.201 -0.023 7.842 1.00 75.81 396 ASN A C 1
ATOM 3065 O O . ASN A 1 396 ? 26.346 -1.139 8.346 1.00 75.81 396 ASN A O 1
ATOM 3069 N N . VAL A 1 397 ? 25.241 0.220 6.945 1.00 74.19 397 VAL A N 1
ATOM 3070 C CA . VAL A 1 397 ? 24.335 -0.820 6.457 1.00 74.19 397 VAL A CA 1
ATOM 3071 C C . VAL A 1 397 ? 25.135 -1.801 5.604 1.00 74.19 397 VAL A C 1
ATOM 3073 O O . VAL A 1 397 ? 25.832 -1.364 4.682 1.00 74.19 397 VAL A O 1
ATOM 3076 N N . PRO A 1 398 ? 25.054 -3.123 5.865 1.00 68.50 398 PRO A N 1
ATOM 3077 C CA . PRO A 1 398 ? 25.669 -4.108 4.992 1.00 68.50 398 PRO A CA 1
ATOM 3078 C C . PRO A 1 398 ? 25.168 -3.874 3.574 1.00 68.50 398 PRO A C 1
ATOM 3080 O O . PRO A 1 398 ? 23.962 -3.950 3.322 1.00 68.50 398 PRO A O 1
ATOM 3083 N N . LYS A 1 399 ? 26.090 -3.568 2.655 1.00 63.53 399 LYS A N 1
ATOM 3084 C CA . LYS A 1 399 ? 25.756 -3.417 1.241 1.00 63.53 399 LYS A CA 1
ATOM 3085 C C . LYS A 1 399 ? 25.084 -4.713 0.810 1.00 63.53 399 LYS A C 1
ATOM 3087 O O . LYS A 1 399 ? 25.713 -5.773 0.840 1.00 63.53 399 LYS A O 1
ATOM 3092 N N . GLY A 1 400 ? 23.790 -4.620 0.495 1.00 57.06 400 GLY A N 1
ATOM 3093 C CA . GLY A 1 400 ? 23.005 -5.746 0.012 1.00 57.06 400 GLY A CA 1
ATOM 3094 C C . GLY A 1 400 ? 23.646 -6.341 -1.238 1.00 57.06 400 GLY A C 1
ATOM 3095 O O . GLY A 1 400 ? 24.560 -5.759 -1.824 1.00 57.06 400 GLY A O 1
ATOM 3096 N N . TYR A 1 401 ? 23.162 -7.503 -1.672 1.00 48.19 401 TYR A N 1
ATOM 3097 C CA . TYR A 1 401 ? 23.714 -8.219 -2.827 1.00 48.19 401 TYR A CA 1
ATOM 3098 C C . TYR A 1 401 ? 23.299 -7.562 -4.167 1.00 48.19 401 TYR A C 1
ATOM 3100 O O . TYR A 1 401 ? 22.771 -8.217 -5.068 1.00 48.19 401 TYR A O 1
ATOM 3108 N N . ALA A 1 402 ? 23.530 -6.252 -4.292 1.00 44.94 402 ALA A N 1
ATOM 3109 C CA . ALA A 1 402 ? 23.496 -5.491 -5.528 1.00 44.94 402 ALA A CA 1
ATOM 3110 C C . ALA A 1 402 ? 24.753 -5.850 -6.328 1.00 44.94 402 ALA A C 1
ATOM 3112 O O . ALA A 1 402 ? 25.866 -5.402 -6.045 1.00 44.94 402 ALA A O 1
ATOM 3113 N N . GLY A 1 403 ? 24.580 -6.750 -7.292 1.00 44.84 403 GLY A N 1
ATOM 3114 C CA . GLY A 1 403 ? 25.681 -7.291 -8.069 1.00 44.84 403 GLY A CA 1
ATOM 3115 C C . GLY A 1 403 ? 26.268 -6.273 -9.042 1.00 44.84 403 GLY A C 1
ATOM 3116 O O . GLY A 1 403 ? 25.934 -6.305 -10.222 1.00 44.84 403 GLY A O 1
ATOM 3117 N N . SER A 1 404 ? 27.278 -5.507 -8.621 1.00 42.22 404 SER A N 1
ATOM 3118 C CA . SER A 1 404 ? 28.232 -4.838 -9.531 1.00 42.22 404 SER A CA 1
ATOM 3119 C C . SER A 1 404 ? 29.197 -5.835 -10.212 1.00 42.22 404 SER A C 1
ATOM 3121 O O . SER A 1 404 ? 30.351 -5.537 -10.512 1.00 42.22 404 SER A O 1
ATOM 3123 N N . GLY A 1 405 ? 28.707 -7.050 -10.474 1.00 39.50 405 GLY A N 1
ATOM 3124 C CA . GLY A 1 405 ? 29.430 -8.201 -10.998 1.00 39.50 405 GLY A CA 1
ATOM 3125 C C . GLY A 1 405 ? 28.697 -8.818 -12.185 1.00 39.50 405 GLY A C 1
ATOM 3126 O O . GLY A 1 405 ? 28.199 -9.934 -12.089 1.00 39.50 405 GLY A O 1
ATOM 3127 N N . ARG A 1 406 ? 28.645 -8.087 -13.307 1.00 44.31 406 ARG A N 1
ATOM 3128 C CA . ARG A 1 406 ? 28.243 -8.560 -14.654 1.00 44.31 406 ARG A CA 1
ATOM 3129 C C . ARG A 1 406 ? 26.816 -9.116 -14.841 1.00 44.31 406 ARG A C 1
ATOM 3131 O O . ARG A 1 406 ? 26.481 -9.446 -15.974 1.00 44.31 406 ARG A O 1
ATOM 3138 N N . ASN A 1 407 ? 25.973 -9.194 -13.810 1.00 46.66 407 ASN A N 1
ATOM 3139 C CA . ASN A 1 407 ? 24.601 -9.704 -13.923 1.00 46.66 407 ASN A CA 1
ATOM 3140 C C . ASN A 1 407 ? 23.574 -8.576 -14.111 1.00 46.66 407 ASN A C 1
ATOM 3142 O O . ASN A 1 407 ? 23.401 -7.728 -13.240 1.00 46.66 407 ASN A O 1
ATOM 3146 N N . THR A 1 408 ? 22.867 -8.612 -15.239 1.00 63.00 408 THR A N 1
ATOM 3147 C CA . THR A 1 408 ? 21.853 -7.633 -15.664 1.00 63.00 408 THR A CA 1
ATOM 3148 C C . THR A 1 408 ? 20.503 -7.890 -14.988 1.00 63.00 408 THR A C 1
ATOM 3150 O O . THR A 1 408 ? 19.561 -8.364 -15.638 1.00 63.00 408 THR A O 1
ATOM 3153 N N . SER A 1 409 ? 20.415 -7.682 -13.669 1.00 74.69 409 SER A N 1
ATOM 3154 C CA . SER A 1 409 ? 19.156 -7.856 -12.939 1.00 74.69 409 SER A CA 1
ATOM 3155 C C . SER A 1 409 ? 18.844 -6.750 -11.934 1.00 74.69 409 SER A C 1
ATOM 3157 O O . SER A 1 409 ? 19.521 -6.621 -10.912 1.00 74.69 409 SER A O 1
ATOM 3159 N N . THR A 1 410 ? 17.741 -6.048 -12.171 1.00 85.56 410 THR A N 1
ATOM 3160 C CA . THR A 1 410 ? 17.140 -5.066 -11.267 1.00 85.56 410 THR A CA 1
ATOM 3161 C C . THR A 1 410 ? 16.288 -5.746 -10.186 1.00 85.56 410 THR A C 1
ATOM 3163 O O . THR A 1 410 ? 15.504 -6.656 -10.471 1.00 85.56 410 THR A O 1
ATOM 3166 N N . THR A 1 411 ? 16.401 -5.276 -8.941 1.00 89.00 411 THR A N 1
ATOM 3167 C CA . THR A 1 411 ? 15.492 -5.619 -7.834 1.00 89.00 411 THR A CA 1
ATOM 3168 C C . THR A 1 411 ? 14.527 -4.455 -7.600 1.00 89.00 411 THR A C 1
ATOM 3170 O O . THR A 1 411 ? 14.974 -3.351 -7.299 1.00 89.00 411 THR A O 1
ATOM 3173 N N . TRP A 1 412 ? 13.219 -4.692 -7.722 1.00 93.25 412 TRP A N 1
ATOM 3174 C CA . TRP A 1 412 ? 12.168 -3.709 -7.444 1.00 93.25 412 TRP A CA 1
ATOM 3175 C C . TRP A 1 412 ? 11.684 -3.802 -5.997 1.00 93.25 412 TRP A C 1
ATOM 3177 O O . TRP A 1 412 ? 11.322 -4.890 -5.542 1.00 93.25 412 TRP A O 1
ATOM 3187 N N . LEU A 1 413 ? 11.632 -2.662 -5.307 1.00 94.00 413 LEU A N 1
ATOM 3188 C CA . LEU A 1 413 ? 11.234 -2.506 -3.899 1.00 94.00 413 LEU A CA 1
ATOM 3189 C C . LEU A 1 413 ? 9.706 -2.600 -3.710 1.00 94.00 413 LEU A C 1
ATOM 3191 O O . LEU A 1 413 ? 9.053 -1.678 -3.227 1.00 94.00 413 LEU A O 1
ATOM 3195 N N . MET A 1 414 ? 9.107 -3.694 -4.170 1.00 95.38 414 MET A N 1
ATOM 3196 C CA . MET A 1 414 ? 7.664 -3.918 -4.060 1.00 95.38 414 MET A CA 1
ATOM 3197 C C . MET A 1 414 ? 7.271 -4.412 -2.656 1.00 95.38 414 MET A C 1
ATOM 3199 O O . MET A 1 414 ? 8.102 -5.048 -1.998 1.00 95.38 414 MET A O 1
ATOM 3203 N N . PRO A 1 415 ? 6.023 -4.168 -2.204 1.00 93.50 415 PRO A N 1
ATOM 3204 C CA . PRO A 1 415 ? 5.569 -4.545 -0.872 1.00 93.50 415 PRO A CA 1
ATOM 3205 C C . PRO A 1 415 ? 5.744 -6.036 -0.581 1.00 93.50 415 PRO A C 1
ATOM 3207 O O . PRO A 1 415 ? 5.431 -6.902 -1.406 1.00 93.50 415 PRO A O 1
ATOM 3210 N N . GLY A 1 416 ? 6.240 -6.340 0.617 1.00 88.19 416 GLY A N 1
ATOM 3211 C CA . GLY A 1 416 ? 6.502 -7.705 1.067 1.00 88.19 416 GLY A CA 1
ATOM 3212 C C . GLY A 1 416 ? 7.812 -8.263 0.511 1.00 88.19 416 GLY A C 1
ATOM 3213 O O . GLY A 1 416 ? 8.846 -8.180 1.169 1.00 88.19 416 GLY A O 1
ATOM 3214 N N . ARG A 1 417 ? 7.782 -8.882 -0.678 1.00 84.19 417 ARG A N 1
ATOM 3215 C CA . ARG A 1 417 ? 8.974 -9.496 -1.292 1.00 84.19 417 ARG A CA 1
ATOM 3216 C C . ARG A 1 417 ? 9.385 -8.752 -2.559 1.00 84.19 417 ARG A C 1
ATOM 3218 O O . ARG A 1 417 ? 8.672 -8.806 -3.558 1.00 84.19 417 ARG A O 1
ATOM 3225 N N . SER A 1 418 ? 10.588 -8.177 -2.542 1.00 86.62 418 SER A N 1
ATOM 3226 C CA . SER A 1 418 ? 11.207 -7.504 -3.687 1.00 86.62 418 SER A CA 1
ATOM 3227 C C . SER A 1 418 ? 11.201 -8.373 -4.955 1.00 86.62 418 SER A C 1
ATOM 3229 O O . SER A 1 418 ? 11.523 -9.567 -4.908 1.00 86.62 418 SER A O 1
ATOM 3231 N N . TRP A 1 419 ? 10.889 -7.780 -6.110 1.00 90.50 419 TRP A N 1
ATOM 3232 C CA . TRP A 1 419 ? 10.855 -8.495 -7.392 1.00 90.50 419 TRP A CA 1
ATOM 3233 C C . TRP A 1 419 ? 12.202 -8.386 -8.105 1.00 90.50 419 TRP A C 1
ATOM 3235 O O . TRP A 1 419 ? 12.576 -7.305 -8.554 1.00 90.50 419 TRP A O 1
ATOM 3245 N N . ARG A 1 420 ? 12.926 -9.499 -8.257 1.00 87.50 420 ARG A N 1
ATOM 3246 C CA . ARG A 1 420 ? 14.168 -9.547 -9.045 1.00 87.50 420 ARG A CA 1
ATOM 3247 C C . ARG A 1 420 ? 13.871 -9.928 -10.495 1.00 87.50 420 ARG A C 1
ATOM 3249 O O . ARG A 1 420 ? 13.217 -10.937 -10.742 1.00 87.50 420 ARG A O 1
ATOM 3256 N N . VAL A 1 421 ? 14.359 -9.129 -11.440 1.00 85.88 421 VAL A N 1
ATOM 3257 C CA . VAL A 1 421 ? 13.994 -9.180 -12.866 1.00 85.88 421 VAL A CA 1
ATOM 3258 C C . VAL A 1 421 ? 15.236 -8.974 -13.725 1.00 85.88 421 VAL A C 1
ATOM 3260 O O . VAL A 1 421 ? 16.116 -8.220 -13.331 1.00 85.88 421 VAL A O 1
ATOM 3263 N N . GLN A 1 422 ? 15.314 -9.601 -14.900 1.00 78.56 422 GLN A N 1
ATOM 3264 C CA . GLN A 1 422 ? 16.363 -9.305 -15.886 1.00 78.56 422 GLN A CA 1
ATOM 3265 C C . GLN A 1 422 ? 16.094 -7.974 -16.607 1.00 78.56 422 GLN A C 1
ATOM 3267 O O . GLN A 1 422 ? 14.952 -7.666 -16.951 1.00 78.56 422 GLN A O 1
ATOM 3272 N N . ASP A 1 423 ? 17.139 -7.189 -16.871 1.00 68.50 423 ASP A N 1
ATOM 3273 C CA . ASP A 1 423 ? 16.993 -5.792 -17.313 1.00 68.50 423 ASP A CA 1
ATOM 3274 C C . ASP A 1 423 ? 16.329 -5.616 -18.695 1.00 68.50 423 ASP A C 1
ATOM 3276 O O . ASP A 1 423 ? 15.813 -4.536 -18.990 1.00 68.50 423 ASP A O 1
ATOM 3280 N N . ASN A 1 424 ? 16.242 -6.660 -19.525 1.00 73.81 424 ASN A N 1
ATOM 3281 C CA . ASN A 1 424 ? 15.567 -6.621 -20.830 1.00 73.81 424 ASN A CA 1
ATOM 3282 C C . ASN A 1 424 ? 14.049 -6.913 -20.783 1.00 73.81 424 ASN A C 1
ATOM 3284 O O . ASN A 1 424 ? 13.362 -6.710 -21.779 1.00 73.81 424 ASN A O 1
ATOM 3288 N N . THR A 1 425 ? 13.484 -7.326 -19.641 1.00 86.62 425 THR A N 1
ATOM 3289 C CA . THR A 1 425 ? 12.044 -7.643 -19.502 1.00 86.62 425 THR A CA 1
ATOM 3290 C C . THR A 1 425 ? 11.360 -6.808 -18.414 1.00 86.62 425 THR A C 1
ATOM 3292 O O . THR A 1 425 ? 12.010 -6.171 -17.581 1.00 86.62 425 THR A O 1
ATOM 3295 N N . LEU A 1 426 ? 10.025 -6.769 -18.434 1.00 91.62 426 LEU A N 1
ATOM 3296 C CA . LEU A 1 426 ? 9.220 -6.276 -17.313 1.00 91.62 426 LEU A CA 1
ATOM 3297 C C . LEU A 1 426 ? 9.211 -7.291 -16.152 1.00 91.62 426 LEU A C 1
ATOM 3299 O O . LEU A 1 426 ? 9.384 -8.490 -16.406 1.00 91.62 426 LEU A O 1
ATOM 3303 N N . PRO A 1 427 ? 8.988 -6.844 -14.897 1.00 92.69 427 PRO A N 1
ATOM 3304 C CA . PRO A 1 427 ? 8.625 -7.741 -13.804 1.00 92.69 427 PRO A CA 1
ATOM 3305 C C . PRO A 1 427 ? 7.367 -8.542 -14.139 1.00 92.69 427 PRO A C 1
ATOM 3307 O O . PRO A 1 427 ? 6.436 -8.012 -14.739 1.00 92.69 427 PRO A O 1
ATOM 3310 N N . VAL A 1 428 ? 7.313 -9.784 -13.657 1.00 90.88 428 VAL A N 1
ATOM 3311 C CA . VAL A 1 428 ? 6.048 -10.490 -13.426 1.00 90.88 428 VAL A CA 1
ATOM 3312 C C . VAL A 1 428 ? 5.620 -10.169 -11.994 1.00 90.88 428 VAL A C 1
ATOM 3314 O O . VAL A 1 428 ? 6.339 -10.561 -11.071 1.00 90.88 428 VAL A O 1
ATOM 3317 N N . PRO A 1 429 ? 4.509 -9.444 -11.778 1.00 92.81 429 PRO A N 1
ATOM 3318 C CA . PRO A 1 429 ? 4.037 -9.140 -10.435 1.00 92.81 429 PRO A CA 1
ATOM 3319 C C . PRO A 1 429 ? 3.734 -10.404 -9.627 1.00 92.81 429 PRO A C 1
ATOM 3321 O O . PRO A 1 429 ? 3.069 -11.323 -10.111 1.00 92.81 429 PRO A O 1
ATOM 3324 N N . SER A 1 430 ? 4.189 -10.439 -8.372 1.00 91.19 430 SER A N 1
ATOM 3325 C CA . SER A 1 430 ? 3.893 -11.548 -7.451 1.00 91.19 430 SER A CA 1
ATOM 3326 C C . SER A 1 430 ? 2.467 -11.513 -6.889 1.00 91.19 430 SER A C 1
ATOM 3328 O O . SER A 1 430 ? 2.067 -12.451 -6.210 1.00 91.19 430 SER A O 1
ATOM 3330 N N . PHE A 1 431 ? 1.737 -10.428 -7.141 1.00 94.56 431 PHE A N 1
ATOM 3331 C CA . PHE A 1 431 ? 0.362 -10.168 -6.727 1.00 94.56 431 PHE A CA 1
ATOM 3332 C C . PHE A 1 431 ? -0.349 -9.377 -7.830 1.00 94.56 431 PHE A C 1
ATOM 3334 O O . PHE A 1 431 ? 0.300 -8.695 -8.623 1.00 94.56 431 PHE A O 1
ATOM 3341 N N . ASP A 1 432 ? -1.670 -9.489 -7.901 1.00 94.50 432 ASP A N 1
ATOM 3342 C CA . ASP A 1 432 ? -2.489 -8.963 -8.998 1.00 94.50 432 ASP A CA 1
ATOM 3343 C C . ASP A 1 432 ? -2.905 -7.508 -8.810 1.00 94.50 432 ASP A C 1
ATOM 3345 O O . ASP A 1 432 ? -3.050 -6.770 -9.787 1.00 94.50 432 ASP A O 1
ATOM 3349 N N . ARG A 1 433 ? -3.109 -7.122 -7.548 1.00 94.50 433 ARG A N 1
ATOM 3350 C CA . ARG A 1 433 ? -3.716 -5.862 -7.119 1.00 94.50 433 ARG A CA 1
ATOM 3351 C C . ARG A 1 433 ? -3.101 -5.396 -5.801 1.00 94.50 433 ARG A C 1
ATOM 3353 O O . ARG A 1 433 ? -2.648 -6.215 -5.002 1.00 94.50 433 ARG A O 1
ATOM 3360 N N . LEU A 1 434 ? -3.122 -4.087 -5.570 1.00 94.25 434 LEU A N 1
ATOM 3361 C CA . LEU A 1 434 ? -2.890 -3.488 -4.258 1.00 94.25 434 LEU A CA 1
ATOM 3362 C C . LEU A 1 434 ? -4.214 -2.959 -3.707 1.00 94.25 434 LEU A C 1
ATOM 3364 O O . LEU A 1 434 ? -4.924 -2.237 -4.403 1.00 94.25 434 LEU A O 1
ATOM 3368 N N . THR A 1 435 ? -4.534 -3.293 -2.461 1.00 93.81 435 THR A N 1
ATOM 3369 C CA . THR A 1 435 ? -5.606 -2.649 -1.695 1.00 93.81 435 THR A CA 1
ATOM 3370 C C . THR A 1 435 ? -5.034 -2.039 -0.418 1.00 93.81 435 THR A C 1
ATOM 3372 O O . THR A 1 435 ? -3.980 -2.452 0.073 1.00 93.81 435 THR A O 1
ATOM 3375 N N . PHE A 1 436 ? -5.701 -1.009 0.103 1.00 94.62 436 PHE A N 1
ATOM 3376 C CA . PHE A 1 436 ? -5.238 -0.273 1.277 1.00 94.62 436 PHE A CA 1
ATOM 3377 C C . PHE A 1 436 ? -6.315 -0.253 2.357 1.00 94.62 436 PHE A C 1
ATOM 3379 O O . PHE A 1 436 ? -7.452 0.177 2.128 1.00 94.62 436 PHE A O 1
ATOM 3386 N N . ARG A 1 437 ? -5.939 -0.726 3.545 1.00 96.75 437 ARG A N 1
ATOM 3387 C CA . ARG A 1 437 ? -6.775 -0.685 4.748 1.00 96.75 437 ARG A CA 1
ATOM 3388 C C . ARG A 1 437 ? -6.190 0.300 5.743 1.00 96.75 437 ARG A C 1
ATOM 3390 O O . ARG A 1 437 ? -4.980 0.498 5.762 1.00 96.75 437 ARG A O 1
ATOM 3397 N N . GLN A 1 438 ? -7.022 0.887 6.588 1.00 96.56 438 GLN A N 1
ATOM 3398 C CA . GLN A 1 438 ? -6.579 1.833 7.609 1.00 96.56 438 GLN A CA 1
ATOM 3399 C C . GLN A 1 438 ? -7.381 1.678 8.907 1.00 96.56 438 GLN A C 1
ATOM 3401 O O . GLN A 1 438 ? -8.492 1.147 8.903 1.00 96.56 438 GLN A O 1
ATOM 3406 N N . ALA A 1 439 ? -6.806 2.137 10.015 1.00 97.19 439 ALA A N 1
ATOM 3407 C CA . ALA A 1 439 ? -7.455 2.208 11.319 1.00 97.19 439 ALA A CA 1
ATOM 3408 C C . ALA A 1 439 ? -6.911 3.384 12.142 1.00 97.19 439 ALA A C 1
ATOM 3410 O O . ALA A 1 439 ? -5.860 3.951 11.823 1.00 97.19 439 ALA A O 1
ATOM 3411 N N . VAL A 1 440 ? -7.601 3.724 13.232 1.00 97.25 440 VAL A N 1
ATOM 3412 C CA . VAL A 1 440 ? -7.067 4.634 14.254 1.00 97.25 440 VAL A CA 1
ATOM 3413 C C . VAL A 1 440 ? -6.165 3.849 15.206 1.00 97.25 440 VAL A C 1
ATOM 3415 O O . VAL A 1 440 ? -6.588 2.859 15.800 1.00 97.25 440 VAL A O 1
ATOM 3418 N N . GLY A 1 441 ? -4.922 4.300 15.359 1.00 95.62 441 GLY A N 1
ATOM 3419 C CA . GLY A 1 441 ? -3.984 3.810 16.364 1.00 95.62 441 GLY A CA 1
ATOM 3420 C C . GLY A 1 441 ? -3.842 4.789 17.521 1.00 95.62 441 GLY A C 1
ATOM 3421 O O . GLY A 1 441 ? -3.633 5.982 17.295 1.00 95.62 441 GLY A O 1
ATOM 3422 N N . VAL A 1 442 ? -3.915 4.291 18.757 1.00 94.75 442 VAL A N 1
ATOM 3423 C CA . VAL A 1 442 ? -3.718 5.100 19.976 1.00 94.75 442 VAL A CA 1
ATOM 3424 C C . VAL A 1 442 ? -2.429 4.737 20.710 1.00 94.75 442 VAL A C 1
ATOM 3426 O O . VAL A 1 442 ? -2.154 3.547 20.884 1.00 94.75 442 VAL A O 1
ATOM 3429 N N . PRO A 1 443 ? -1.645 5.728 21.177 1.00 93.06 443 PRO A N 1
ATOM 3430 C CA . PRO A 1 443 ? -0.456 5.498 21.989 1.00 93.06 443 PRO A CA 1
ATOM 3431 C C . PRO A 1 443 ? -0.736 4.761 23.300 1.00 93.06 443 PRO A C 1
ATOM 3433 O O . PRO A 1 443 ? -1.333 5.303 24.231 1.00 93.06 443 PRO A O 1
ATOM 3436 N N . VAL A 1 444 ? -0.213 3.541 23.401 1.00 88.50 444 VAL A N 1
ATOM 3437 C CA . VAL A 1 444 ? -0.203 2.740 24.639 1.00 88.50 444 VAL A CA 1
ATOM 3438 C C . VAL A 1 444 ? 1.198 2.607 25.248 1.00 88.50 444 VAL A C 1
ATOM 3440 O O . VAL A 1 444 ? 1.348 2.152 26.379 1.00 88.50 444 VAL A O 1
ATOM 3443 N N . GLY A 1 445 ? 2.225 3.059 24.525 1.00 85.69 445 GLY A N 1
ATOM 3444 C CA . GLY A 1 445 ? 3.609 3.184 24.977 1.00 85.69 445 GLY A CA 1
ATOM 3445 C C . GLY A 1 445 ? 4.383 4.168 24.094 1.00 85.69 445 GLY A C 1
ATOM 3446 O O . GLY A 1 445 ? 3.877 4.607 23.064 1.00 85.69 445 GLY A O 1
ATOM 3447 N N . GLN A 1 446 ? 5.622 4.500 24.470 1.00 86.38 446 GLN A N 1
ATOM 3448 C CA . GLN A 1 446 ? 6.441 5.499 23.755 1.00 86.38 446 GLN A CA 1
ATOM 3449 C C . GLN A 1 446 ? 6.723 5.138 22.285 1.00 86.38 446 GLN A C 1
ATOM 3451 O O . GLN A 1 446 ? 6.842 6.032 21.458 1.00 86.38 446 GLN A O 1
ATOM 3456 N N . HIS A 1 447 ? 6.765 3.845 21.955 1.00 86.50 447 HIS A N 1
ATOM 3457 C CA . HIS A 1 447 ? 6.981 3.324 20.598 1.00 86.50 447 HIS A CA 1
ATOM 3458 C C . HIS A 1 447 ? 5.855 2.379 20.146 1.00 86.50 447 HIS A C 1
ATOM 3460 O O . HIS A 1 447 ? 6.053 1.568 19.240 1.00 86.50 447 HIS A O 1
ATOM 3466 N N . THR A 1 448 ? 4.692 2.401 20.809 1.00 88.00 448 THR A N 1
ATOM 3467 C CA . THR A 1 448 ? 3.653 1.376 20.615 1.00 88.00 448 THR A CA 1
ATOM 3468 C C . THR A 1 448 ? 2.263 1.982 20.504 1.00 88.00 448 THR A C 1
ATOM 3470 O O . THR A 1 448 ? 1.801 2.665 21.422 1.00 88.00 448 THR A O 1
ATOM 3473 N N . LEU A 1 449 ? 1.582 1.672 19.400 1.00 92.31 449 LEU A N 1
ATOM 3474 C CA . LEU A 1 449 ? 0.167 1.974 19.200 1.00 92.31 449 LEU A CA 1
ATOM 3475 C C . LEU A 1 449 ? -0.667 0.695 19.343 1.00 92.31 449 LEU A C 1
ATOM 3477 O O . LEU A 1 449 ? -0.205 -0.386 18.979 1.00 92.31 449 LEU A O 1
ATOM 3481 N N . LEU A 1 450 ? -1.900 0.820 19.830 1.00 92.06 450 LEU A N 1
ATOM 3482 C CA . LEU A 1 450 ? -2.917 -0.234 19.771 1.00 92.06 450 LEU A CA 1
ATOM 3483 C C . LEU A 1 450 ? -3.888 0.082 18.623 1.00 92.06 450 LEU A C 1
ATOM 3485 O O . LEU A 1 450 ? -4.366 1.214 18.535 1.00 92.06 450 LEU A O 1
ATOM 3489 N N . VAL A 1 451 ? -4.137 -0.893 17.744 1.00 94.31 451 VAL A N 1
ATOM 3490 C CA . VAL A 1 451 ? -4.944 -0.764 16.511 1.00 94.31 451 VAL A CA 1
ATOM 3491 C C . VAL A 1 451 ? -5.922 -1.930 16.348 1.00 94.31 451 VAL A C 1
ATOM 3493 O O . VAL A 1 451 ? -5.772 -2.963 17.000 1.00 94.31 451 VAL A O 1
ATOM 3496 N N . ASP A 1 452 ? -6.872 -1.789 15.420 1.00 94.31 452 ASP A N 1
ATOM 3497 C CA . ASP A 1 452 ? -7.666 -2.895 14.866 1.00 94.31 452 ASP A CA 1
ATOM 3498 C C . ASP A 1 452 ? -6.758 -4.010 14.302 1.00 94.31 452 ASP A C 1
ATOM 3500 O O . ASP A 1 452 ? -5.882 -3.768 13.473 1.00 94.31 452 ASP A O 1
ATOM 3504 N N . GLU A 1 453 ? -6.967 -5.256 14.724 1.00 92.06 453 GLU A N 1
ATOM 3505 C CA . GLU A 1 453 ? -6.207 -6.414 14.236 1.00 92.06 453 GLU A CA 1
ATOM 3506 C C . GLU A 1 453 ? -6.497 -6.725 12.753 1.00 92.06 453 GLU A C 1
ATOM 3508 O O . GLU A 1 453 ? -5.633 -7.239 12.038 1.00 92.06 453 GLU A O 1
ATOM 3513 N N . SER A 1 454 ? -7.688 -6.386 12.251 1.00 92.25 454 SER A N 1
ATOM 3514 C CA . SER A 1 454 ? -8.129 -6.720 10.889 1.00 92.25 454 SER A CA 1
ATOM 3515 C C . SER A 1 454 ? -7.375 -5.967 9.783 1.00 92.25 454 SER A C 1
ATOM 3517 O O . SER A 1 454 ? -7.322 -6.451 8.644 1.00 92.25 454 SER A O 1
ATOM 3519 N N . ILE A 1 455 ? -6.706 -4.849 10.104 1.00 94.19 455 ILE A N 1
ATOM 3520 C CA . ILE A 1 455 ? -5.794 -4.178 9.163 1.00 94.19 455 ILE A CA 1
ATOM 3521 C C . ILE A 1 455 ? -4.454 -4.908 9.006 1.00 94.19 455 ILE A C 1
ATOM 3523 O O . ILE A 1 455 ? -3.800 -4.736 7.984 1.00 94.19 455 ILE A O 1
ATOM 3527 N N . LEU A 1 456 ? -4.057 -5.754 9.967 1.00 91.38 456 LEU A N 1
ATOM 3528 C CA . LEU A 1 456 ? -2.810 -6.530 9.900 1.00 91.38 456 LEU A CA 1
ATOM 3529 C C . LEU A 1 456 ? -2.948 -7.794 9.040 1.00 91.38 456 LEU A C 1
ATOM 3531 O O . LEU A 1 456 ? -1.948 -8.368 8.605 1.00 91.38 456 LEU A O 1
ATOM 3535 N N . LYS A 1 457 ? -4.181 -8.259 8.811 1.00 90.38 457 LYS A N 1
ATOM 3536 C CA . LYS A 1 457 ? -4.448 -9.490 8.066 1.00 90.38 457 LYS A CA 1
ATOM 3537 C C . LYS A 1 457 ? -4.049 -9.324 6.596 1.00 90.38 457 LYS A C 1
ATOM 3539 O O . LYS A 1 457 ? -4.635 -8.508 5.886 1.00 90.38 457 LYS A O 1
ATOM 3544 N N . ASP A 1 458 ? -3.103 -10.149 6.154 1.00 91.38 458 ASP A N 1
ATOM 3545 C CA . ASP A 1 458 ? -2.520 -10.153 4.803 1.00 91.38 458 ASP A CA 1
ATOM 3546 C C . ASP A 1 458 ? -1.733 -8.866 4.450 1.00 91.38 458 ASP A C 1
ATOM 3548 O O . ASP A 1 458 ? -1.370 -8.647 3.294 1.00 91.38 458 ASP A O 1
ATOM 3552 N N . ALA A 1 459 ? -1.424 -8.022 5.444 1.00 93.56 459 ALA A N 1
ATOM 3553 C CA . ALA A 1 459 ? -0.625 -6.814 5.258 1.00 93.56 459 ALA A CA 1
ATOM 3554 C C . ALA A 1 459 ? 0.840 -7.150 4.952 1.00 93.56 459 ALA A C 1
ATOM 3556 O O . ALA A 1 459 ? 1.494 -7.884 5.695 1.00 93.56 459 ALA A O 1
ATOM 3557 N N . ALA A 1 460 ? 1.368 -6.575 3.872 1.00 93.06 460 ALA A N 1
ATOM 3558 C CA . ALA A 1 460 ? 2.775 -6.713 3.504 1.00 93.06 460 ALA A CA 1
ATOM 3559 C C . ALA A 1 460 ? 3.649 -5.604 4.104 1.00 93.06 460 ALA A C 1
ATOM 3561 O O . ALA A 1 460 ? 4.809 -5.843 4.431 1.00 93.06 460 ALA A O 1
ATOM 3562 N N . GLU A 1 461 ? 3.086 -4.404 4.251 1.00 93.25 461 GLU A N 1
ATOM 3563 C CA . GLU A 1 461 ? 3.727 -3.229 4.845 1.00 93.25 461 GLU A CA 1
ATOM 3564 C C . GLU A 1 461 ? 2.685 -2.451 5.657 1.00 93.25 461 GLU A C 1
ATOM 3566 O O . GLU A 1 461 ? 1.511 -2.402 5.278 1.00 93.25 461 GLU A O 1
ATOM 3571 N N . ILE A 1 462 ? 3.104 -1.845 6.769 1.00 94.38 462 ILE A N 1
ATOM 3572 C CA . ILE A 1 462 ? 2.248 -1.045 7.653 1.00 94.38 462 ILE A CA 1
ATOM 3573 C C . ILE A 1 462 ? 2.956 0.282 7.913 1.00 94.38 462 ILE A C 1
ATOM 3575 O O . ILE A 1 462 ? 4.159 0.309 8.170 1.00 94.38 462 ILE A O 1
ATOM 3579 N N . PHE A 1 463 ? 2.203 1.375 7.874 1.00 94.81 463 PHE A N 1
ATOM 3580 C CA . PHE A 1 463 ? 2.698 2.733 8.044 1.00 94.81 463 PHE A CA 1
ATOM 3581 C C . PHE A 1 463 ? 1.836 3.510 9.036 1.00 94.81 463 PHE A C 1
ATOM 3583 O O . PHE A 1 463 ? 0.616 3.368 9.054 1.00 94.81 463 PHE A O 1
ATOM 3590 N N . VAL A 1 464 ? 2.457 4.389 9.816 1.00 94.69 464 VAL A N 1
ATOM 3591 C CA . VAL A 1 464 ? 1.780 5.341 10.701 1.00 94.69 464 VAL A CA 1
ATOM 3592 C C . VAL A 1 464 ? 1.985 6.746 10.160 1.00 94.69 464 VAL A C 1
ATOM 3594 O O . VAL A 1 464 ? 3.118 7.182 9.949 1.00 94.69 464 VAL A O 1
ATOM 3597 N N . LYS A 1 465 ? 0.883 7.462 9.939 1.00 92.81 465 LYS A N 1
ATOM 3598 C CA . LYS A 1 465 ? 0.893 8.860 9.516 1.00 92.81 465 LYS A CA 1
ATOM 3599 C C . LYS A 1 465 ? 1.098 9.761 10.735 1.00 92.81 465 LYS A C 1
ATOM 3601 O O . LYS A 1 465 ? 0.169 9.951 11.513 1.00 92.81 465 LYS A O 1
ATOM 3606 N N . VAL A 1 466 ? 2.302 10.315 10.893 1.00 90.00 466 VAL A N 1
ATOM 3607 C CA . VAL A 1 466 ? 2.681 11.188 12.031 1.00 90.00 466 VAL A CA 1
ATOM 3608 C C . VAL A 1 466 ? 2.719 12.682 11.684 1.00 90.00 466 VAL A C 1
ATOM 3610 O O . VAL A 1 466 ? 2.897 13.519 12.562 1.00 90.00 466 VAL A O 1
ATOM 3613 N N . GLY A 1 467 ? 2.529 13.027 10.411 1.00 81.50 467 GLY A N 1
ATOM 3614 C CA . GLY A 1 467 ? 2.404 14.398 9.912 1.00 81.50 467 GLY A CA 1
ATOM 3615 C C . GLY A 1 467 ? 1.668 14.415 8.573 1.00 81.50 467 GLY A C 1
ATOM 3616 O O . GLY A 1 467 ? 1.289 13.356 8.073 1.00 81.50 467 GLY A O 1
ATOM 3617 N N . GLU A 1 468 ? 1.475 15.590 7.964 1.00 72.44 468 GLU A N 1
ATOM 3618 C CA . GLU A 1 468 ? 0.669 15.733 6.735 1.00 72.44 468 GLU A CA 1
ATOM 3619 C C . GLU A 1 468 ? 1.099 14.756 5.628 1.00 72.44 468 GLU A C 1
ATOM 3621 O O . GLU A 1 468 ? 0.251 14.082 5.040 1.00 72.44 468 GLU A O 1
ATOM 3626 N N . ASN A 1 469 ? 2.416 14.621 5.441 1.00 70.19 469 ASN A N 1
ATOM 3627 C CA . ASN A 1 469 ? 3.058 13.799 4.414 1.00 70.19 469 ASN A CA 1
ATOM 3628 C C . ASN A 1 469 ? 4.169 12.886 4.980 1.00 70.19 469 ASN A C 1
ATOM 3630 O O . ASN A 1 469 ? 5.025 12.408 4.239 1.00 70.19 469 ASN A O 1
ATOM 3634 N N . VAL A 1 470 ? 4.170 12.644 6.299 1.00 83.75 470 VAL A N 1
ATOM 3635 C CA . VAL A 1 470 ? 5.183 11.819 6.982 1.00 83.75 470 VAL A CA 1
ATOM 3636 C C . VAL A 1 470 ? 4.567 10.485 7.392 1.00 83.75 470 VAL A C 1
ATOM 3638 O O . VAL A 1 470 ? 3.755 10.423 8.318 1.00 83.75 470 VAL A O 1
ATOM 3641 N N . TYR A 1 471 ? 4.980 9.427 6.698 1.00 89.25 471 TYR A N 1
ATOM 3642 C CA . TYR A 1 471 ? 4.634 8.040 6.993 1.00 89.25 471 TYR A CA 1
ATOM 3643 C C . TYR A 1 471 ? 5.870 7.328 7.536 1.00 89.25 471 TYR A C 1
ATOM 3645 O O . TYR A 1 471 ? 6.896 7.288 6.860 1.00 89.25 471 TYR A O 1
ATOM 3653 N N . LEU A 1 472 ? 5.764 6.768 8.739 1.00 89.75 472 LEU A N 1
ATOM 3654 C CA . LEU A 1 472 ? 6.814 5.955 9.351 1.00 89.75 472 LEU A CA 1
ATOM 3655 C C . LEU A 1 472 ? 6.411 4.479 9.295 1.00 89.75 472 LEU A C 1
ATOM 3657 O O . LEU A 1 472 ? 5.244 4.177 9.559 1.00 89.75 472 LEU A O 1
ATOM 3661 N N . PRO A 1 473 ? 7.321 3.552 8.959 1.00 91.06 473 PRO A N 1
ATOM 3662 C CA . PRO A 1 473 ? 7.004 2.131 8.940 1.00 91.06 473 PRO A CA 1
ATOM 3663 C C . PRO A 1 473 ? 6.732 1.611 10.354 1.00 91.06 473 PRO A C 1
ATOM 3665 O O . PRO A 1 473 ? 7.314 2.071 11.340 1.00 91.06 473 PRO A O 1
ATOM 3668 N N . ALA A 1 474 ? 5.854 0.619 10.440 1.00 90.06 474 ALA A N 1
ATOM 3669 C CA . ALA A 1 474 ? 5.487 -0.044 11.678 1.00 90.06 474 ALA A CA 1
ATOM 3670 C C . ALA A 1 474 ? 5.482 -1.565 11.517 1.00 90.06 474 ALA A C 1
ATOM 3672 O O . ALA A 1 474 ? 5.253 -2.098 10.431 1.00 90.06 474 ALA A O 1
ATOM 3673 N N . VAL A 1 475 ? 5.702 -2.273 12.623 1.00 86.38 475 VAL A N 1
ATOM 3674 C CA . VAL A 1 475 ? 5.692 -3.739 12.667 1.00 86.38 475 VAL A CA 1
ATOM 3675 C C . VAL A 1 475 ? 4.607 -4.205 13.629 1.00 86.38 475 VAL A C 1
ATOM 3677 O O . VAL A 1 475 ? 4.623 -3.862 14.810 1.00 86.38 475 VAL A O 1
ATOM 3680 N N . GLY A 1 476 ? 3.668 -5.001 13.121 1.00 80.81 476 GLY A N 1
ATOM 3681 C CA . GLY A 1 476 ? 2.569 -5.597 13.880 1.00 80.81 476 GLY A CA 1
ATOM 3682 C C . GLY A 1 476 ? 2.524 -7.112 13.731 1.00 80.81 476 GLY A C 1
ATOM 3683 O O . GLY A 1 476 ? 3.040 -7.665 12.759 1.00 80.81 476 GLY A O 1
ATOM 3684 N N . ARG A 1 477 ? 1.878 -7.794 14.682 1.00 72.19 477 ARG A N 1
ATOM 3685 C CA . ARG A 1 477 ? 1.511 -9.213 14.562 1.00 72.19 477 ARG A CA 1
ATOM 3686 C C . ARG A 1 477 ? 0.093 -9.444 15.094 1.00 72.19 477 ARG A C 1
ATOM 3688 O O . ARG A 1 477 ? -0.266 -8.806 16.082 1.00 72.19 477 ARG A O 1
ATOM 3695 N N . PRO A 1 478 ? -0.684 -10.370 14.498 1.00 71.00 478 PRO A N 1
ATOM 3696 C CA . PRO A 1 478 ? -1.978 -10.796 15.029 1.00 71.00 478 PRO A CA 1
ATOM 3697 C C . PRO A 1 478 ? -1.893 -11.238 16.496 1.00 71.00 478 PRO A C 1
ATOM 3699 O O . PRO A 1 478 ? -0.925 -11.893 16.895 1.00 71.00 478 PRO A O 1
ATOM 3702 N N . SER A 1 479 ? -2.923 -10.926 17.281 1.00 65.94 479 SER A N 1
ATOM 3703 C CA . SER A 1 479 ? -3.029 -11.210 18.719 1.00 65.94 479 SER A CA 1
ATOM 3704 C C . SER A 1 479 ? -2.979 -12.709 19.030 1.00 65.94 479 SER A C 1
ATOM 3706 O O . SER A 1 479 ? -2.407 -13.133 20.035 1.00 65.94 479 SER A O 1
ATOM 3708 N N . THR A 1 480 ? -3.482 -13.530 18.107 1.00 59.88 480 THR A N 1
ATOM 3709 C CA . THR A 1 480 ? -3.440 -15.000 18.166 1.00 59.88 480 THR A CA 1
ATOM 3710 C C . THR A 1 480 ? -2.018 -15.567 18.228 1.00 59.88 480 THR A C 1
ATOM 3712 O O . THR A 1 480 ? -1.821 -16.647 18.782 1.00 59.88 480 THR A O 1
ATOM 3715 N N . SER A 1 481 ? -1.007 -14.812 17.773 1.00 54.78 481 SER A N 1
ATOM 3716 C CA . SER A 1 481 ? 0.420 -15.166 17.902 1.00 54.78 481 SER A CA 1
ATOM 3717 C C . SER A 1 481 ? 0.893 -15.282 19.359 1.00 54.78 481 SER A C 1
ATOM 3719 O O . SER A 1 481 ? 1.991 -15.778 19.604 1.00 54.78 481 SER A O 1
ATOM 3721 N N . TYR A 1 482 ? 0.093 -14.798 20.315 1.00 56.25 482 TYR A N 1
ATOM 3722 C CA . TYR A 1 482 ? 0.421 -14.713 21.739 1.00 56.25 482 TYR A CA 1
ATOM 3723 C C . TYR A 1 482 ? -0.440 -15.642 22.617 1.00 56.25 482 TYR A C 1
ATOM 3725 O O . TYR A 1 482 ? -0.368 -15.571 23.840 1.00 56.25 482 TYR A O 1
ATOM 3733 N N . GLY A 1 483 ? -1.239 -16.532 22.011 1.00 53.78 483 GLY A N 1
ATOM 3734 C CA . GLY A 1 483 ? -1.968 -17.600 22.715 1.00 53.78 483 GLY A CA 1
ATOM 3735 C C . GLY A 1 483 ? -3.208 -17.166 23.511 1.00 53.78 483 GLY A C 1
ATOM 3736 O O . GLY A 1 483 ? -3.802 -17.993 24.200 1.00 53.78 483 GLY A O 1
ATOM 3737 N N . GLY A 1 484 ? -3.608 -15.894 23.427 1.00 61.41 484 GLY A N 1
ATOM 3738 C CA . GLY A 1 484 ? -4.810 -15.355 24.072 1.00 61.41 484 GLY A CA 1
ATOM 3739 C C . GLY A 1 484 ? -6.052 -15.342 23.171 1.00 61.41 484 GLY A C 1
ATOM 3740 O O . GLY A 1 484 ? -5.979 -15.547 21.958 1.00 61.41 484 GLY A O 1
ATOM 3741 N N . LYS A 1 485 ? -7.214 -15.042 23.766 1.00 68.50 485 LYS A N 1
ATOM 3742 C CA . LYS A 1 485 ? -8.450 -14.735 23.029 1.00 68.50 485 LYS A CA 1
ATOM 3743 C C . LYS A 1 485 ? -8.275 -13.395 22.300 1.00 68.50 485 LYS A C 1
ATOM 3745 O O . LYS A 1 485 ? -8.043 -12.381 22.953 1.00 68.50 485 LYS A O 1
ATOM 3750 N N . SER A 1 486 ? -8.419 -13.379 20.972 1.00 79.44 486 SER A N 1
ATOM 3751 C CA . SER A 1 486 ? -8.425 -12.124 20.206 1.00 79.44 486 SER A CA 1
ATOM 3752 C C . SER A 1 486 ? -9.606 -11.243 20.627 1.00 79.44 486 SER A C 1
ATOM 3754 O O . SER A 1 486 ? -10.740 -11.716 20.743 1.00 79.44 486 SER A O 1
ATOM 3756 N N . LEU A 1 487 ? -9.324 -9.954 20.827 1.00 84.62 487 LEU A N 1
ATOM 3757 C CA . LEU A 1 487 ? -10.318 -8.889 20.999 1.00 84.62 487 LEU A CA 1
ATOM 3758 C C . LEU A 1 487 ? -10.536 -8.092 19.698 1.00 84.62 487 LEU A C 1
ATOM 3760 O O . LEU A 1 487 ? -11.160 -7.037 19.721 1.00 84.62 487 LEU A O 1
ATOM 3764 N N . GLY A 1 488 ? -9.988 -8.557 18.568 1.00 88.12 488 GLY A N 1
ATOM 3765 C CA . GLY A 1 488 ? -9.926 -7.784 17.325 1.00 88.12 488 GLY A CA 1
ATOM 3766 C C . GLY A 1 488 ? -8.970 -6.588 17.395 1.00 88.12 488 GLY A C 1
ATOM 3767 O O . GLY A 1 488 ? -9.103 -5.659 16.605 1.00 88.12 488 GLY A O 1
ATOM 3768 N N . LEU A 1 489 ? -8.018 -6.597 18.334 1.00 90.50 489 LEU A N 1
ATOM 3769 C CA . LEU A 1 489 ? -7.031 -5.538 18.550 1.00 90.50 489 LEU A CA 1
ATOM 3770 C C . LEU A 1 489 ? -5.619 -6.126 18.605 1.00 90.50 489 LEU A C 1
ATOM 3772 O O . LEU A 1 489 ? -5.428 -7.248 19.074 1.00 90.50 489 LEU A O 1
ATOM 3776 N N . ALA A 1 490 ? -4.624 -5.362 18.159 1.00 88.62 490 ALA A N 1
ATOM 3777 C CA . ALA A 1 490 ? -3.225 -5.777 18.167 1.00 88.62 490 ALA A CA 1
ATOM 3778 C C . ALA A 1 490 ? -2.271 -4.591 18.413 1.00 88.62 490 ALA A C 1
ATOM 3780 O O . ALA A 1 490 ? -2.520 -3.490 17.916 1.00 88.62 490 ALA A O 1
ATOM 3781 N N . PRO A 1 491 ? -1.169 -4.783 19.163 1.00 87.75 491 PRO A N 1
ATOM 3782 C CA . PRO A 1 491 ? -0.132 -3.770 19.297 1.00 87.75 491 PRO A CA 1
ATOM 3783 C C . PRO A 1 491 ? 0.751 -3.721 18.040 1.00 87.75 491 PRO A C 1
ATOM 3785 O O . PRO A 1 491 ? 1.137 -4.759 17.494 1.00 87.75 491 PRO A O 1
ATOM 3788 N N . ILE A 1 492 ? 1.131 -2.514 17.622 1.00 88.94 492 ILE A N 1
ATOM 3789 C CA . ILE A 1 492 ? 2.147 -2.271 16.589 1.00 88.94 492 ILE A CA 1
ATOM 3790 C C . ILE A 1 492 ? 3.297 -1.437 17.151 1.00 88.94 492 ILE A C 1
ATOM 3792 O O . ILE A 1 492 ? 3.082 -0.505 17.928 1.00 88.94 492 ILE A O 1
ATOM 3796 N N . ALA A 1 493 ? 4.522 -1.764 16.746 1.00 87.44 493 ALA A N 1
ATOM 3797 C CA . ALA A 1 493 ? 5.731 -1.041 17.117 1.00 87.44 493 ALA A CA 1
ATOM 3798 C C . ALA A 1 493 ? 6.135 -0.044 16.022 1.00 87.44 493 ALA A C 1
ATOM 3800 O O . ALA A 1 493 ? 6.139 -0.394 14.841 1.00 87.44 493 ALA A O 1
ATOM 3801 N N . VAL A 1 494 ? 6.517 1.171 16.422 1.00 88.19 494 VAL A N 1
ATOM 3802 C CA . VAL A 1 494 ? 7.005 2.245 15.540 1.00 88.19 494 VAL A CA 1
ATOM 3803 C C . VAL A 1 494 ? 8.330 2.752 16.104 1.00 88.19 494 VAL A C 1
ATOM 3805 O O . VAL A 1 494 ? 8.358 3.499 17.079 1.00 88.19 494 VAL A O 1
ATOM 3808 N N . GLN A 1 495 ? 9.444 2.311 15.520 1.00 81.56 495 GLN A N 1
ATOM 3809 C CA . GLN A 1 495 ? 10.782 2.608 16.046 1.00 81.56 495 GLN A CA 1
ATOM 3810 C C . GLN A 1 495 ? 11.156 4.093 15.909 1.00 81.56 495 GLN A C 1
ATOM 3812 O O . GLN A 1 495 ? 11.816 4.653 16.779 1.00 81.56 495 GLN A O 1
ATOM 3817 N N . GLU A 1 496 ? 10.718 4.735 14.827 1.00 83.94 496 GLU A N 1
ATOM 3818 C CA . GLU A 1 496 ? 11.123 6.097 14.450 1.00 83.94 496 GLU A CA 1
ATOM 3819 C C . GLU A 1 496 ? 10.187 7.189 14.997 1.00 83.94 496 GLU A C 1
ATOM 3821 O O . GLU A 1 496 ? 10.293 8.343 14.594 1.00 83.94 496 GLU A O 1
ATOM 3826 N N . ALA A 1 497 ? 9.282 6.852 15.922 1.00 87.75 497 ALA A N 1
ATOM 3827 C CA . ALA A 1 497 ? 8.353 7.789 16.553 1.00 87.75 497 ALA A CA 1
ATOM 3828 C C . ALA A 1 497 ? 8.436 7.718 18.083 1.00 87.75 497 ALA A C 1
ATOM 3830 O O . ALA A 1 497 ? 8.494 6.625 18.639 1.00 87.75 497 ALA A O 1
ATOM 3831 N N . LEU A 1 498 ? 8.386 8.871 18.754 1.00 89.75 498 LEU A N 1
ATOM 3832 C CA . LEU A 1 498 ? 8.182 8.995 20.199 1.00 89.75 498 LEU A CA 1
ATOM 3833 C C . LEU A 1 498 ? 6.777 9.531 20.474 1.00 89.75 498 LEU A C 1
ATOM 3835 O O . LEU A 1 498 ? 6.512 10.723 20.304 1.00 89.75 498 LEU A O 1
ATOM 3839 N N . PHE A 1 499 ? 5.887 8.650 20.918 1.00 90.62 499 PHE A N 1
ATOM 3840 C CA . PHE A 1 499 ? 4.513 8.984 21.276 1.00 90.62 499 PHE A CA 1
ATOM 3841 C C . PHE A 1 499 ? 4.367 9.367 22.750 1.00 90.62 499 PHE A C 1
ATOM 3843 O O . PHE A 1 499 ? 5.081 8.862 23.620 1.00 90.62 499 PHE A O 1
ATOM 3850 N N . LYS A 1 500 ? 3.357 10.191 23.046 1.00 90.56 500 LYS A N 1
ATOM 3851 C CA . LYS A 1 500 ? 2.843 10.381 24.408 1.00 90.56 500 LYS A CA 1
ATOM 3852 C C . LYS A 1 500 ? 1.702 9.378 24.654 1.00 90.56 500 LYS A C 1
ATOM 3854 O O . LYS A 1 500 ? 0.681 9.502 23.981 1.00 90.56 500 LYS A O 1
ATOM 3859 N N . PRO A 1 501 ? 1.834 8.406 25.580 1.00 89.31 501 PRO A N 1
ATOM 3860 C CA . PRO A 1 501 ? 0.753 7.472 25.897 1.00 89.31 501 PRO A CA 1
ATOM 3861 C C . PRO A 1 501 ? -0.527 8.192 26.339 1.00 89.31 501 PRO A C 1
ATOM 3863 O O . PRO A 1 501 ? -0.459 9.177 27.074 1.00 89.31 501 PRO A O 1
ATOM 3866 N N . VAL A 1 502 ? -1.683 7.672 25.919 1.00 89.69 502 VAL A N 1
ATOM 3867 C CA . VAL A 1 502 ? -3.018 8.150 26.336 1.00 89.69 502 VAL A CA 1
ATOM 3868 C C . VAL A 1 502 ? -3.704 7.202 27.326 1.00 89.69 502 VAL A C 1
ATOM 3870 O O . VAL A 1 502 ? -4.860 7.393 27.681 1.00 89.69 502 VAL A O 1
ATOM 3873 N N . VAL A 1 503 ? -3.007 6.166 27.790 1.00 84.94 503 VAL A N 1
ATOM 3874 C CA . VAL A 1 503 ? -3.493 5.254 28.839 1.00 84.94 503 VAL A CA 1
ATOM 3875 C C . VAL A 1 503 ? -3.514 6.001 30.184 1.00 84.94 503 VAL A C 1
ATOM 3877 O O . VAL A 1 503 ? -2.589 6.776 30.430 1.00 84.94 503 VAL A O 1
ATOM 3880 N N . PRO A 1 504 ? -4.517 5.789 31.060 1.00 75.50 504 PRO A N 1
ATOM 3881 C CA . PRO A 1 504 ? -4.515 6.354 32.409 1.00 75.50 504 PRO A CA 1
ATOM 3882 C C . PRO A 1 504 ? -3.220 6.044 33.172 1.00 75.50 504 PRO A C 1
ATOM 3884 O O . PRO A 1 504 ? -2.718 4.919 33.111 1.00 75.50 504 PRO A O 1
ATOM 3887 N N . ASP A 1 505 ? -2.700 7.031 33.905 1.00 60.88 505 ASP A N 1
ATOM 3888 C CA . ASP A 1 505 ? -1.494 6.868 34.720 1.00 60.88 505 ASP A CA 1
ATOM 3889 C C . ASP A 1 505 ? -1.708 5.783 35.787 1.00 60.88 505 ASP A C 1
ATOM 3891 O O . ASP A 1 505 ? -2.565 5.916 36.663 1.00 60.88 505 ASP A O 1
ATOM 3895 N N . GLU A 1 506 ? -0.900 4.721 35.750 1.00 52.72 506 GLU A N 1
ATOM 3896 C CA . GLU A 1 506 ? -0.791 3.794 36.877 1.00 52.72 506 GLU A CA 1
ATOM 3897 C C . GLU A 1 506 ? 0.045 4.454 37.983 1.00 52.72 506 GLU A C 1
ATOM 3899 O O . GLU A 1 506 ? 1.235 4.715 37.770 1.00 52.72 506 GLU A O 1
ATOM 3904 N N . PRO A 1 507 ? -0.521 4.727 39.175 1.00 40.81 507 PRO A N 1
ATOM 3905 C CA . PRO A 1 507 ? 0.266 5.262 40.274 1.00 40.81 507 PRO A CA 1
ATOM 3906 C C . PRO A 1 507 ? 1.311 4.231 40.718 1.00 40.81 507 PRO A C 1
ATOM 3908 O O . PRO A 1 507 ? 0.984 3.084 41.029 1.00 40.81 507 PRO A O 1
ATOM 3911 N N . GLN A 1 508 ? 2.575 4.657 40.793 1.00 40.41 508 GLN A N 1
ATOM 3912 C CA . GLN A 1 508 ? 3.711 3.847 41.251 1.00 40.41 508 GLN A CA 1
ATOM 3913 C C . GLN A 1 508 ? 3.655 3.578 42.770 1.00 40.41 508 GLN A C 1
ATOM 3915 O O . GLN A 1 508 ? 4.495 4.040 43.541 1.00 40.41 508 GLN A O 1
ATOM 3920 N N . ALA A 1 509 ? 2.662 2.814 43.224 1.00 35.00 509 ALA A N 1
ATOM 3921 C CA . ALA A 1 509 ? 2.569 2.346 44.601 1.00 35.00 509 ALA A CA 1
ATOM 3922 C C . ALA A 1 509 ? 3.452 1.100 44.798 1.00 35.00 509 ALA A C 1
ATOM 3924 O O . ALA A 1 509 ? 3.006 -0.040 44.641 1.00 35.00 509 ALA A O 1
ATOM 3925 N N . ALA A 1 510 ? 4.725 1.316 45.139 1.00 38.47 510 ALA A N 1
ATOM 3926 C CA . ALA A 1 510 ? 5.660 0.242 45.462 1.00 38.47 510 ALA A CA 1
ATOM 3927 C C . ALA A 1 510 ? 5.256 -0.477 46.766 1.00 38.47 510 ALA A C 1
ATOM 3929 O O . ALA A 1 510 ? 5.512 0.001 47.871 1.00 38.47 510 ALA A O 1
ATOM 3930 N N . GLY A 1 511 ? 4.622 -1.646 46.638 1.00 39.41 511 GLY A N 1
ATOM 3931 C CA . GLY A 1 511 ? 4.375 -2.563 47.753 1.00 39.41 511 GLY A CA 1
ATOM 3932 C C . GLY A 1 511 ? 5.618 -3.386 48.108 1.00 39.41 511 GLY A C 1
ATOM 3933 O O . GLY A 1 511 ? 6.414 -3.727 47.234 1.00 39.41 511 GLY A O 1
ATOM 3934 N N . TYR A 1 512 ? 5.753 -3.767 49.383 1.00 48.16 512 TYR A N 1
ATOM 3935 C CA . TYR A 1 512 ? 6.967 -4.354 49.991 1.00 48.16 512 TYR A CA 1
ATOM 3936 C C . TYR A 1 512 ? 7.427 -5.728 49.433 1.00 48.16 512 TYR A C 1
ATOM 3938 O O . TYR A 1 512 ? 8.396 -6.291 49.926 1.00 48.16 512 TYR A O 1
ATOM 3946 N N . TYR A 1 513 ? 6.763 -6.260 48.397 1.00 49.81 513 TYR A N 1
ATOM 3947 C CA . TYR A 1 513 ? 7.196 -7.430 47.614 1.00 49.81 513 TYR A CA 1
ATOM 3948 C C . TYR A 1 513 ? 6.983 -7.250 46.092 1.00 49.81 513 TYR A C 1
ATOM 3950 O O . TYR A 1 513 ? 6.552 -8.160 45.389 1.00 49.81 513 TYR A O 1
ATOM 3958 N N . GLY A 1 514 ? 7.309 -6.069 45.560 1.00 48.97 514 GLY A N 1
ATOM 3959 C CA . GLY A 1 514 ? 7.949 -5.952 44.239 1.00 48.97 514 GLY A CA 1
ATOM 3960 C C . GLY A 1 514 ? 7.138 -6.226 42.963 1.00 48.97 514 GLY A C 1
ATOM 3961 O O . GLY A 1 514 ? 7.726 -6.152 41.887 1.00 48.97 514 GLY A O 1
ATOM 3962 N N . GLN A 1 515 ? 5.829 -6.493 43.024 1.00 41.88 515 GLN A N 1
ATOM 3963 C CA . GLN A 1 515 ? 4.956 -6.421 41.842 1.00 41.88 515 GLN A CA 1
ATOM 3964 C C . GLN A 1 515 ? 3.880 -5.341 42.020 1.00 41.88 515 GLN A C 1
ATOM 3966 O O . GLN A 1 515 ? 3.206 -5.332 43.056 1.00 41.88 515 GLN A O 1
ATOM 3971 N N . PRO A 1 516 ? 3.696 -4.431 41.042 1.00 39.69 516 PRO A N 1
ATOM 3972 C CA . PRO A 1 516 ? 2.607 -3.469 41.088 1.00 39.69 516 PRO A CA 1
ATOM 3973 C C . PRO A 1 516 ? 1.278 -4.222 40.988 1.00 39.69 516 PRO A C 1
ATOM 3975 O O . PRO A 1 516 ? 1.056 -4.985 40.050 1.00 39.69 516 PRO A O 1
ATOM 3978 N N . LYS A 1 517 ? 0.375 -4.006 41.949 1.00 37.69 517 LYS A N 1
ATOM 3979 C CA . LYS A 1 517 ? -1.031 -4.378 41.763 1.00 37.69 517 LYS A CA 1
ATOM 3980 C C . LYS A 1 517 ? -1.660 -3.312 40.864 1.00 37.69 517 LYS A C 1
ATOM 3982 O O . LYS A 1 517 ? -1.760 -2.176 41.331 1.00 37.69 517 LYS A O 1
ATOM 3987 N N . PRO A 1 518 ? -2.091 -3.629 39.629 1.00 42.56 518 PRO A N 1
ATOM 3988 C CA . PRO A 1 518 ? -2.807 -2.662 38.813 1.00 42.56 518 PRO A CA 1
ATOM 3989 C C . PRO A 1 518 ? -4.099 -2.291 39.540 1.00 42.56 518 PRO A C 1
ATOM 3991 O O . PRO A 1 518 ? -4.953 -3.140 39.811 1.00 42.56 518 PRO A O 1
ATOM 3994 N N . GLN A 1 519 ? -4.225 -1.019 39.903 1.00 40.91 519 GLN A N 1
ATOM 3995 C CA . GLN A 1 519 ? -5.480 -0.489 40.410 1.00 40.91 519 GLN A CA 1
ATOM 3996 C C . GLN A 1 519 ? -6.443 -0.444 39.220 1.00 40.91 519 GLN A C 1
ATOM 3998 O O . GLN A 1 519 ? -6.077 0.071 38.164 1.00 40.91 519 GLN A O 1
ATOM 4003 N N . ALA A 1 520 ? -7.627 -1.050 39.353 1.00 49.47 520 ALA A N 1
ATOM 4004 C CA . ALA A 1 520 ? -8.558 -1.180 38.235 1.00 49.47 520 ALA A CA 1
ATOM 4005 C C . ALA A 1 520 ? -8.819 0.195 37.602 1.00 49.47 520 ALA A C 1
ATOM 4007 O O . ALA A 1 520 ? -9.179 1.141 38.309 1.00 49.47 520 ALA A O 1
ATOM 4008 N N . ALA A 1 521 ? -8.609 0.299 36.283 1.00 55.97 521 ALA A N 1
ATOM 4009 C CA . ALA A 1 521 ? -8.890 1.519 35.536 1.00 55.97 521 ALA A CA 1
ATOM 4010 C C . ALA A 1 521 ? -10.323 1.964 35.849 1.00 55.97 521 ALA A C 1
ATOM 4012 O O . ALA A 1 521 ? -11.233 1.134 35.845 1.00 55.97 521 ALA A O 1
ATOM 4013 N N . LYS A 1 522 ? -10.507 3.249 36.174 1.00 64.56 522 LYS A N 1
ATOM 4014 C CA . LYS A 1 522 ? -11.786 3.769 36.666 1.00 64.56 522 LYS A CA 1
ATOM 4015 C C . LYS A 1 522 ? -12.875 3.509 35.622 1.00 64.56 522 LYS A C 1
ATOM 4017 O O . LYS A 1 522 ? -12.902 4.178 34.593 1.00 64.56 522 LYS A O 1
ATOM 4022 N N . GLU A 1 523 ? -13.732 2.524 35.885 1.00 73.88 523 GLU A N 1
ATOM 4023 C CA . GLU A 1 523 ? -14.736 2.090 34.916 1.00 73.88 523 GLU A CA 1
ATOM 4024 C C . GLU A 1 523 ? -15.716 3.225 34.594 1.00 73.88 523 GLU A C 1
ATOM 4026 O O . GLU A 1 523 ? -16.038 4.074 35.434 1.00 73.88 523 GLU A O 1
ATOM 4031 N N . LEU A 1 524 ? -16.166 3.243 33.341 1.00 84.44 524 LEU A N 1
ATOM 4032 C CA . LEU A 1 524 ? -17.112 4.225 32.837 1.00 84.44 524 LEU A CA 1
ATOM 4033 C C . LEU A 1 524 ? -18.470 4.061 33.535 1.00 84.44 524 LEU A C 1
ATOM 4035 O O . LEU A 1 524 ? -19.078 2.993 33.504 1.00 84.44 524 LEU A O 1
ATOM 4039 N N . VAL A 1 525 ? -18.958 5.143 34.140 1.00 87.81 525 VAL A N 1
ATOM 4040 C CA . VAL A 1 525 ? -20.258 5.191 34.826 1.00 87.81 525 VAL A CA 1
ATOM 4041 C C . VAL A 1 525 ? -21.340 5.763 33.914 1.00 87.81 525 VAL A C 1
ATOM 4043 O O . VAL A 1 525 ? -21.045 6.556 33.020 1.00 87.81 525 VAL A O 1
ATOM 4046 N N . LYS A 1 526 ? -22.609 5.413 34.162 1.00 91.81 526 LYS A N 1
ATOM 4047 C CA . LYS A 1 526 ? -23.756 5.997 33.447 1.00 91.81 526 LYS A CA 1
ATOM 4048 C C . LYS A 1 526 ? -23.705 7.531 33.489 1.00 91.81 526 LYS A C 1
ATOM 4050 O O . LYS A 1 526 ? -23.530 8.120 34.552 1.00 91.81 526 LYS A O 1
ATOM 4055 N N . GLY A 1 527 ? -23.881 8.158 32.327 1.00 90.75 527 GLY A N 1
ATOM 4056 C CA . GLY A 1 527 ? -23.811 9.606 32.135 1.00 90.75 527 GLY A CA 1
ATOM 4057 C C . GLY A 1 527 ? -22.402 10.182 31.949 1.00 90.75 527 GLY A C 1
ATOM 4058 O O . GLY A 1 527 ? -22.299 11.377 31.694 1.00 90.75 527 GLY A O 1
ATOM 4059 N N . ALA A 1 528 ? -21.329 9.384 32.042 1.00 91.88 528 ALA A N 1
ATOM 4060 C CA . ALA A 1 528 ? -19.979 9.856 31.722 1.00 91.88 528 ALA A CA 1
ATOM 4061 C C . ALA A 1 528 ? -19.861 10.220 30.233 1.00 91.88 528 ALA A C 1
ATOM 4063 O O . ALA A 1 528 ? -20.371 9.483 29.381 1.00 91.88 528 ALA A O 1
ATOM 4064 N N . GLY A 1 529 ? -19.186 11.334 29.934 1.00 94.00 529 GLY A N 1
ATOM 4065 C CA . GLY A 1 529 ? -18.895 11.761 28.571 1.00 94.00 529 GLY A CA 1
ATOM 4066 C C . GLY A 1 529 ? -17.784 10.921 27.947 1.00 94.00 529 GLY A C 1
ATOM 4067 O O . GLY A 1 529 ? -16.854 10.473 28.622 1.00 94.00 529 GLY A O 1
ATOM 4068 N N . VAL A 1 530 ? -17.911 10.662 26.645 1.00 95.56 530 VAL A N 1
ATOM 4069 C CA . VAL A 1 530 ? -16.921 9.916 25.861 1.00 95.56 530 VAL A CA 1
ATOM 4070 C C . VAL A 1 530 ? -16.748 10.508 24.466 1.00 95.56 530 VAL A C 1
ATOM 4072 O O . VAL A 1 530 ? -17.689 11.046 23.878 1.00 95.56 530 VAL A O 1
ATOM 4075 N N . THR A 1 531 ? -15.552 10.357 23.901 1.00 96.62 531 THR A N 1
ATOM 4076 C CA . THR A 1 531 ? -15.263 10.666 22.494 1.00 96.62 531 THR A CA 1
ATOM 4077 C C . THR A 1 531 ? -14.758 9.416 21.781 1.00 96.62 531 THR A C 1
ATOM 4079 O O . THR A 1 531 ? -13.755 8.830 22.179 1.00 96.62 531 THR A O 1
ATOM 4082 N N . VAL A 1 532 ? -15.444 9.009 20.714 1.00 96.81 532 VAL A N 1
ATOM 4083 C CA . VAL A 1 532 ? -15.017 7.925 19.818 1.00 96.81 532 VAL A CA 1
ATOM 4084 C C . VAL A 1 532 ? -14.245 8.532 18.652 1.00 96.81 532 VAL A C 1
ATOM 4086 O O . VAL A 1 532 ? -14.732 9.472 18.022 1.00 96.81 532 VAL A O 1
ATOM 4089 N N . LEU A 1 533 ? -13.070 7.986 18.340 1.00 97.06 533 LEU A N 1
ATOM 4090 C CA . LEU A 1 533 ? -12.275 8.391 17.176 1.00 97.06 533 LEU A CA 1
ATOM 4091 C C . LEU A 1 533 ? -12.406 7.320 16.091 1.00 97.06 533 LEU A C 1
ATOM 4093 O O . LEU A 1 533 ? -11.696 6.318 16.123 1.00 97.06 533 LEU A O 1
ATOM 4097 N N . ALA A 1 534 ? -13.343 7.501 15.163 1.00 96.19 534 ALA A N 1
ATOM 4098 C CA . ALA A 1 534 ? -13.652 6.499 14.147 1.00 96.19 534 ALA A CA 1
ATOM 4099 C C . ALA A 1 534 ? -12.940 6.775 12.815 1.00 96.19 534 ALA A C 1
ATOM 4101 O O . ALA A 1 534 ? -12.815 7.924 12.400 1.00 96.19 534 ALA A O 1
ATOM 4102 N N . ALA A 1 535 ? -12.510 5.731 12.106 1.00 95.69 535 ALA A N 1
ATOM 4103 C CA . ALA A 1 535 ? -11.987 5.843 10.742 1.00 95.69 535 ALA A CA 1
ATOM 4104 C C . ALA A 1 535 ? -12.558 4.738 9.848 1.00 95.69 535 ALA A C 1
ATOM 4106 O O . ALA A 1 535 ? -12.799 3.618 10.303 1.00 95.69 535 ALA A O 1
ATOM 4107 N N . ASN A 1 536 ? -12.761 5.040 8.562 1.00 96.25 536 ASN A N 1
ATOM 4108 C CA . ASN A 1 536 ? -13.161 4.029 7.584 1.00 96.25 536 ASN A CA 1
ATOM 4109 C C . ASN A 1 536 ? -12.072 2.960 7.458 1.00 96.25 536 ASN A C 1
ATOM 4111 O O . ASN A 1 536 ? -10.904 3.301 7.336 1.00 96.25 536 ASN A O 1
ATOM 4115 N N . PHE A 1 537 ? -12.448 1.690 7.391 1.00 96.38 537 PHE A N 1
ATOM 4116 C CA . PHE A 1 537 ? -11.532 0.557 7.258 1.00 96.38 537 PHE A CA 1
ATOM 4117 C C . PHE A 1 537 ? -10.816 0.497 5.902 1.00 96.38 537 PHE A C 1
ATOM 4119 O O . PHE A 1 537 ? -9.675 0.049 5.823 1.00 96.38 537 PHE A O 1
ATOM 4126 N N . LEU A 1 538 ? -11.476 0.951 4.833 1.00 95.62 538 LEU A N 1
ATOM 4127 C CA . LEU A 1 538 ? -10.928 1.015 3.477 1.00 95.62 538 LEU A CA 1
ATOM 4128 C C . LEU A 1 538 ? -10.552 2.461 3.146 1.00 95.62 538 LEU A C 1
ATOM 4130 O O . LEU A 1 538 ? -11.393 3.354 3.255 1.00 95.62 538 LEU A O 1
ATOM 4134 N N . GLU A 1 539 ? -9.316 2.693 2.697 1.00 92.50 539 GLU A N 1
ATOM 4135 C CA . GLU A 1 539 ? -8.806 4.050 2.431 1.00 92.50 539 GLU A CA 1
ATOM 4136 C C . GLU A 1 539 ? -9.598 4.773 1.330 1.00 92.50 539 GLU A C 1
ATOM 4138 O O . GLU A 1 539 ? -9.823 5.979 1.419 1.00 92.50 539 GLU A O 1
ATOM 4143 N N . ILE A 1 540 ? -10.118 4.031 0.343 1.00 91.56 540 ILE A N 1
ATOM 4144 C CA . ILE A 1 540 ? -10.953 4.574 -0.742 1.00 91.56 540 ILE A CA 1
ATOM 4145 C C . ILE A 1 540 ? -12.267 5.206 -0.247 1.00 91.56 540 ILE A C 1
ATOM 4147 O O . ILE A 1 540 ? -12.845 6.043 -0.934 1.00 91.56 540 ILE A O 1
ATOM 4151 N N . MET A 1 541 ? -12.728 4.863 0.962 1.00 92.38 541 MET A N 1
ATOM 4152 C CA . MET A 1 541 ? -13.882 5.509 1.603 1.00 92.38 541 MET A CA 1
ATOM 4153 C C . MET A 1 541 ? -13.518 6.830 2.316 1.00 92.38 541 MET A C 1
ATOM 4155 O O . MET A 1 541 ? -14.397 7.493 2.865 1.00 92.38 541 MET A O 1
ATOM 4159 N N . GLY A 1 542 ? -12.238 7.222 2.304 1.00 90.50 542 GLY A N 1
ATOM 4160 C CA . GLY A 1 542 ? -11.696 8.451 2.884 1.00 90.50 542 GLY A CA 1
ATOM 4161 C C . GLY A 1 542 ? -10.945 8.227 4.203 1.00 90.50 542 GLY A C 1
ATOM 4162 O O . GLY A 1 542 ? -11.382 7.462 5.062 1.00 90.50 542 GLY A O 1
ATOM 4163 N N . SER A 1 543 ? -9.823 8.931 4.384 1.00 88.25 543 SER A N 1
ATOM 4164 C CA . SER A 1 543 ? -8.893 8.795 5.529 1.00 88.25 543 SER A CA 1
ATOM 4165 C C . SER A 1 543 ? -9.099 9.787 6.677 1.00 88.25 543 SER A C 1
ATOM 4167 O O . SER A 1 543 ? -8.211 9.949 7.513 1.00 88.25 543 SER A O 1
ATOM 4169 N N . GLN A 1 544 ? -10.229 10.494 6.711 1.00 88.44 544 GLN A N 1
ATOM 4170 C CA . GLN A 1 544 ? -10.524 11.436 7.792 1.00 88.44 544 GLN A CA 1
ATOM 4171 C C . GLN A 1 544 ? -10.964 10.691 9.057 1.00 88.44 544 GLN A C 1
ATOM 4173 O O . GLN A 1 544 ? -11.762 9.755 8.978 1.00 88.44 544 GLN A O 1
ATOM 4178 N N . VAL A 1 545 ? -10.471 11.131 10.218 1.00 93.38 545 VAL A N 1
ATOM 4179 C CA . VAL A 1 545 ? -10.955 10.660 11.522 1.00 93.38 545 VAL A CA 1
ATOM 4180 C C . VAL A 1 545 ? -12.257 11.389 11.845 1.00 93.38 545 VAL A C 1
ATOM 4182 O O . VAL A 1 545 ? -12.313 12.617 11.862 1.00 93.38 545 VAL A O 1
ATOM 4185 N N . ARG A 1 546 ? -13.316 10.625 12.101 1.00 93.81 546 ARG A N 1
ATOM 4186 C CA . ARG A 1 546 ? -14.613 11.105 12.569 1.00 93.81 546 ARG A CA 1
ATOM 4187 C C . ARG A 1 546 ? -14.612 11.096 14.096 1.00 93.81 546 ARG A C 1
ATOM 4189 O O . ARG A 1 546 ? -14.763 10.042 14.711 1.00 93.81 546 ARG A O 1
ATOM 4196 N N . GLU A 1 547 ? -14.462 12.269 14.703 1.00 95.56 547 GLU A N 1
ATOM 4197 C CA . GLU A 1 547 ? -14.653 12.435 16.146 1.00 95.56 547 GLU A CA 1
ATOM 4198 C C . GLU A 1 547 ? -16.152 12.454 16.479 1.00 95.56 547 GLU A C 1
ATOM 4200 O O . GLU A 1 547 ? -16.914 13.258 15.937 1.00 95.56 547 GLU A O 1
ATOM 4205 N N . VAL A 1 548 ? -16.590 11.566 17.372 1.00 94.69 548 VAL A N 1
ATOM 4206 C CA . VAL A 1 548 ? -17.996 11.442 17.782 1.00 94.69 548 VAL A CA 1
ATOM 4207 C C . VAL A 1 548 ? -18.091 11.578 19.291 1.00 94.69 548 VAL A C 1
ATOM 4209 O O . VAL A 1 548 ? -17.630 10.706 20.027 1.00 94.69 548 VAL A O 1
ATOM 4212 N N . ARG A 1 549 ? -18.716 12.657 19.762 1.00 95.88 549 ARG A N 1
ATOM 4213 C CA . ARG A 1 549 ? -19.020 12.832 21.186 1.00 95.88 549 ARG A CA 1
ATOM 4214 C C . ARG A 1 549 ? -20.296 12.082 21.546 1.00 95.88 549 ARG A C 1
ATOM 4216 O O . ARG A 1 549 ? -21.285 12.158 20.820 1.00 95.88 549 ARG A O 1
ATOM 4223 N N . GLY A 1 550 ? -20.264 11.392 22.675 1.00 94.75 550 GLY A N 1
ATOM 4224 C CA . GLY A 1 550 ? -21.377 10.633 23.224 1.00 94.75 550 GLY A CA 1
ATOM 4225 C C . GLY A 1 550 ? -21.288 10.525 24.740 1.00 94.75 550 GLY A C 1
ATOM 4226 O O . GLY A 1 550 ? -20.513 11.229 25.388 1.00 94.75 550 GLY A O 1
ATOM 4227 N N . TYR A 1 551 ? -22.087 9.628 25.298 1.00 94.75 551 TYR A N 1
ATOM 4228 C CA . TYR A 1 551 ? -22.111 9.309 26.716 1.00 94.75 551 TYR A CA 1
ATOM 4229 C C . TYR A 1 551 ? -22.455 7.834 26.952 1.00 94.75 551 TYR A C 1
ATOM 4231 O O . TYR A 1 551 ? -22.954 7.124 26.071 1.00 94.75 551 TYR A O 1
ATOM 4239 N N . VAL A 1 552 ? -22.206 7.379 28.177 1.00 95.25 552 VAL A N 1
ATOM 4240 C CA . VAL A 1 552 ? -22.617 6.059 28.670 1.00 95.25 552 VAL A CA 1
ATOM 4241 C C . VAL A 1 552 ? -24.110 6.080 29.001 1.00 95.25 552 VAL A C 1
ATOM 4243 O O . VAL A 1 552 ? -24.525 6.720 29.968 1.00 95.25 552 VAL A O 1
ATOM 4246 N N . ASP A 1 553 ? -24.929 5.386 28.217 1.00 93.44 553 ASP A N 1
ATOM 4247 C CA . ASP A 1 553 ? -26.382 5.338 28.408 1.00 93.44 553 ASP A CA 1
ATOM 4248 C C . ASP A 1 553 ? -26.783 4.391 29.552 1.00 93.44 553 ASP A C 1
ATOM 4250 O O . ASP A 1 553 ? -27.616 4.714 30.407 1.00 93.44 553 ASP A O 1
ATOM 4254 N N . SER A 1 554 ? -26.136 3.231 29.625 1.00 92.56 554 SER A N 1
ATOM 4255 C CA . SER A 1 554 ? -26.305 2.260 30.706 1.00 92.56 554 SER A CA 1
ATOM 4256 C C . SER A 1 554 ? -25.013 1.488 30.959 1.00 92.56 554 SER A C 1
ATOM 4258 O O . SER A 1 554 ? -24.074 1.548 30.170 1.00 92.56 554 SER A O 1
ATOM 4260 N N . VAL A 1 555 ? -24.960 0.783 32.086 1.00 90.75 555 VAL A N 1
ATOM 4261 C CA . VAL A 1 555 ? -23.904 -0.178 32.411 1.00 90.75 555 VAL A CA 1
ATOM 4262 C C . VAL A 1 555 ? -24.608 -1.473 32.792 1.00 90.75 555 VAL A C 1
ATOM 4264 O O . VAL A 1 555 ? -25.561 -1.437 33.573 1.00 90.75 555 VAL A O 1
ATOM 4267 N N . ASP A 1 556 ? -24.198 -2.591 32.198 1.00 88.00 556 ASP A N 1
ATOM 4268 C CA . ASP A 1 556 ? -24.826 -3.886 32.453 1.00 88.00 556 ASP A CA 1
ATOM 4269 C C . ASP A 1 556 ? -24.395 -4.504 33.798 1.00 88.00 556 ASP A C 1
ATOM 4271 O O . ASP A 1 556 ? -23.521 -3.995 34.503 1.00 88.00 556 ASP A O 1
ATOM 4275 N N . ALA A 1 557 ? -25.005 -5.635 34.166 1.00 84.31 557 ALA A N 1
ATOM 4276 C CA . ALA A 1 557 ? -24.700 -6.341 35.414 1.00 84.31 557 ALA A CA 1
ATOM 4277 C C . ALA A 1 557 ? -23.257 -6.889 35.494 1.00 84.31 557 ALA A C 1
ATOM 4279 O O . ALA A 1 557 ? -22.821 -7.299 36.568 1.00 84.31 557 ALA A O 1
ATOM 4280 N N . SER A 1 558 ? -22.517 -6.901 34.380 1.00 79.75 558 SER A N 1
ATOM 4281 C CA . SER A 1 558 ? -21.100 -7.265 34.313 1.00 79.75 558 SER A CA 1
ATOM 4282 C C . SER A 1 558 ? -20.166 -6.046 34.295 1.00 79.75 558 SER A C 1
ATOM 4284 O O . SER A 1 558 ? -18.949 -6.205 34.199 1.00 79.75 558 SER A O 1
ATOM 4286 N N . GLY A 1 559 ? -20.693 -4.822 34.378 1.00 80.75 559 GLY A N 1
ATOM 4287 C CA . GLY A 1 559 ? -19.905 -3.591 34.324 1.00 80.75 559 GLY A CA 1
ATOM 4288 C C . GLY A 1 559 ? -19.497 -3.159 32.909 1.00 80.75 559 GLY A C 1
ATOM 4289 O O . GLY A 1 559 ? -18.606 -2.326 32.778 1.00 80.75 559 GLY A O 1
ATOM 4290 N N . VAL A 1 560 ? -20.088 -3.716 31.843 1.00 85.88 560 VAL A N 1
ATOM 4291 C CA . VAL A 1 560 ? -19.826 -3.235 30.473 1.00 85.88 560 VAL A CA 1
ATOM 4292 C C . VAL A 1 560 ? -20.741 -2.039 30.175 1.00 85.88 560 VAL A C 1
ATOM 4294 O O . VAL A 1 560 ? -21.964 -2.168 30.289 1.00 85.88 560 VAL A O 1
ATOM 4297 N N . PRO A 1 561 ? -20.197 -0.866 29.799 1.00 89.00 561 PRO A N 1
ATOM 4298 C CA . PRO A 1 561 ? -21.000 0.289 29.418 1.00 89.00 561 PRO A CA 1
ATOM 4299 C C . PRO A 1 561 ? -21.583 0.127 28.007 1.00 89.00 561 PRO A C 1
ATOM 4301 O O . PRO A 1 561 ? -20.874 -0.194 27.051 1.00 89.00 561 PRO A O 1
ATOM 4304 N N . ALA A 1 562 ? -22.868 0.437 27.859 1.00 91.50 562 ALA A N 1
ATOM 4305 C CA . ALA A 1 562 ? -23.492 0.692 26.568 1.00 91.50 562 ALA A CA 1
ATOM 4306 C C . ALA A 1 562 ? -23.390 2.192 26.256 1.00 91.50 562 ALA A C 1
ATOM 4308 O O . ALA A 1 562 ? -23.854 3.034 27.029 1.00 91.50 562 ALA A O 1
ATOM 4309 N N . LEU A 1 563 ? -22.773 2.533 25.124 1.00 93.56 563 LEU A N 1
ATOM 4310 C CA . LEU A 1 563 ? -22.629 3.917 24.670 1.00 93.56 563 LEU A CA 1
ATOM 4311 C C . LEU A 1 563 ? -23.809 4.309 23.774 1.00 93.56 563 LEU A C 1
ATOM 4313 O O . LEU A 1 563 ? -24.277 3.501 22.972 1.00 93.56 563 LEU A O 1
ATOM 4317 N N . ASN A 1 564 ? -24.248 5.568 23.847 1.00 93.44 564 ASN A N 1
ATOM 4318 C CA . ASN A 1 564 ? -25.264 6.102 22.927 1.00 93.44 564 ASN A CA 1
ATOM 4319 C C . ASN A 1 564 ? -24.715 6.382 21.506 1.00 93.44 564 ASN A C 1
ATOM 4321 O O . ASN A 1 564 ? -25.465 6.770 20.611 1.00 93.44 564 ASN A O 1
ATOM 4325 N N . VAL A 1 565 ? -23.406 6.209 21.308 1.00 91.88 565 VAL A N 1
ATOM 4326 C CA . VAL A 1 565 ? -22.677 6.383 20.047 1.00 91.88 565 VAL A CA 1
ATOM 4327 C C . VAL A 1 565 ? -22.148 5.045 19.551 1.00 91.88 565 VAL A C 1
ATOM 4329 O O . VAL A 1 565 ? -21.759 4.183 20.336 1.00 91.88 565 VAL A O 1
ATOM 4332 N N . ASN A 1 566 ? -22.123 4.870 18.231 1.00 90.06 566 ASN A N 1
ATOM 4333 C CA . ASN A 1 566 ? -21.699 3.627 17.598 1.00 90.06 566 ASN A CA 1
ATOM 4334 C C . ASN A 1 566 ? -20.906 3.907 16.311 1.00 90.06 566 ASN A C 1
ATOM 4336 O O . ASN A 1 566 ? -20.970 4.996 15.726 1.00 90.06 566 ASN A O 1
ATOM 4340 N N . LEU A 1 567 ? -20.170 2.893 15.870 1.00 94.25 567 LEU A N 1
ATOM 4341 C CA . LEU A 1 567 ? -19.473 2.882 14.597 1.00 94.25 567 LEU A CA 1
ATOM 4342 C C . LEU A 1 567 ? -20.447 2.655 13.438 1.00 94.25 567 LEU A C 1
ATOM 4344 O O . LEU A 1 567 ? -21.455 1.951 13.555 1.00 94.25 567 LEU A O 1
ATOM 4348 N N . MET A 1 568 ? -20.132 3.248 12.296 1.00 94.56 568 MET A N 1
ATOM 4349 C CA . MET A 1 568 ? -20.810 2.989 11.035 1.00 94.56 568 MET A CA 1
ATOM 4350 C C . MET A 1 568 ? -20.296 1.680 10.410 1.00 94.56 568 MET A C 1
ATOM 4352 O O . MET A 1 568 ? -19.137 1.315 10.615 1.00 94.56 568 MET A O 1
ATOM 4356 N N . PRO A 1 569 ? -21.111 0.984 9.595 1.00 95.69 569 PRO A N 1
ATOM 4357 C CA . PRO A 1 569 ? -20.635 -0.108 8.748 1.00 95.69 569 PRO A CA 1
ATOM 4358 C C . PRO A 1 569 ? -19.385 0.308 7.959 1.00 95.69 569 PRO A C 1
ATOM 4360 O O . PRO A 1 569 ? -19.361 1.377 7.346 1.00 95.69 569 PRO A O 1
ATOM 4363 N N . GLY A 1 570 ? -18.331 -0.501 7.986 1.00 95.19 570 GLY A N 1
ATOM 4364 C CA . GLY A 1 570 ? -17.051 -0.198 7.345 1.00 95.19 570 GLY A CA 1
ATOM 4365 C C . GLY A 1 570 ? -16.141 0.765 8.111 1.00 95.19 570 GLY A C 1
ATOM 4366 O O . GLY A 1 570 ? -15.198 1.269 7.511 1.00 95.19 570 GLY A O 1
ATOM 4367 N N . GLU A 1 571 ? -16.392 1.058 9.390 1.00 96.50 571 GLU A N 1
ATOM 4368 C CA . GLU A 1 571 ? -15.403 1.693 10.280 1.00 96.50 571 GLU A CA 1
ATOM 4369 C C . GLU A 1 571 ? -14.595 0.635 11.057 1.00 96.50 571 GLU A C 1
ATOM 4371 O O . GLU A 1 571 ? -15.130 -0.401 11.466 1.00 96.50 571 GLU A O 1
ATOM 4376 N N . SER A 1 572 ? -13.296 0.890 11.238 1.00 96.25 572 SER A N 1
ATOM 4377 C CA . SER A 1 572 ? -12.370 0.027 11.987 1.00 96.25 572 SER A CA 1
ATOM 4378 C C . SER A 1 572 ? -12.652 0.044 13.491 1.00 96.25 572 SER A C 1
ATOM 4380 O O . SER A 1 572 ? -13.295 0.964 14.000 1.00 96.25 572 SER A O 1
ATOM 4382 N N . ALA A 1 573 ? -12.112 -0.921 14.237 1.00 95.88 573 ALA A N 1
ATOM 4383 C CA . ALA A 1 573 ? -12.100 -0.873 15.695 1.00 95.88 573 ALA A CA 1
ATOM 4384 C C . ALA A 1 573 ? -11.474 0.451 16.157 1.00 95.88 573 ALA A C 1
ATOM 4386 O O . ALA A 1 573 ? -10.425 0.865 15.658 1.00 95.88 573 ALA A O 1
ATOM 4387 N N . SER A 1 574 ? -12.175 1.145 17.047 1.00 96.06 574 SER A N 1
ATOM 4388 C CA . SER A 1 574 ? -11.960 2.569 17.304 1.00 96.06 574 SER A CA 1
ATOM 4389 C C . SER A 1 574 ? -11.807 2.828 18.800 1.00 96.06 574 SER A C 1
ATOM 4391 O O . SER A 1 574 ? -12.601 2.295 19.581 1.00 96.06 574 SER A O 1
ATOM 4393 N N . PRO A 1 575 ? -10.823 3.633 19.228 1.00 96.31 575 PRO A N 1
ATOM 4394 C CA . PRO A 1 575 ? -10.636 3.964 20.632 1.00 96.31 575 PRO A CA 1
ATOM 4395 C C . PRO A 1 575 ? -11.795 4.822 21.151 1.00 96.31 575 PRO A C 1
ATOM 4397 O O . PRO A 1 575 ? -12.371 5.644 20.429 1.00 96.31 575 PRO A O 1
ATOM 4400 N N . VAL A 1 576 ? -12.086 4.655 22.436 1.00 95.81 576 VAL A N 1
ATOM 4401 C CA . VAL A 1 576 ? -13.007 5.493 23.203 1.00 95.81 576 VAL A CA 1
ATOM 4402 C C . VAL A 1 576 ? -12.190 6.232 24.253 1.00 95.81 576 VAL A C 1
ATOM 4404 O O . VAL A 1 576 ? -11.534 5.604 25.085 1.00 95.81 576 VAL A O 1
ATOM 4407 N N . LEU A 1 577 ? -12.215 7.560 24.199 1.00 94.44 577 LEU A N 1
ATOM 4408 C CA . LEU A 1 577 ? -11.556 8.441 25.158 1.00 94.44 577 LEU A CA 1
ATOM 4409 C C . LEU A 1 577 ? -12.571 8.997 26.164 1.00 94.44 577 LEU A C 1
ATOM 4411 O O . LEU A 1 577 ? -13.723 9.239 25.800 1.00 94.44 577 LEU A O 1
ATOM 4415 N N . ASP A 1 578 ? -12.144 9.213 27.407 1.00 91.88 578 ASP A N 1
ATOM 4416 C CA . ASP A 1 578 ? -12.917 9.931 28.426 1.00 91.88 578 ASP A CA 1
ATOM 4417 C C . ASP A 1 578 ? -12.849 11.463 28.242 1.00 91.88 578 ASP A C 1
ATOM 4419 O O . ASP A 1 578 ? -12.151 11.982 27.365 1.00 91.88 578 ASP A O 1
ATOM 4423 N N . ASP A 1 579 ? -13.542 12.205 29.110 1.00 88.12 579 ASP A N 1
ATOM 4424 C CA . ASP A 1 579 ? -13.541 13.677 29.134 1.00 88.12 579 ASP A CA 1
ATOM 4425 C C . ASP A 1 579 ? -12.149 14.315 29.369 1.00 88.12 579 ASP A C 1
ATOM 4427 O O . ASP A 1 579 ? -11.982 15.522 29.187 1.00 88.12 579 ASP A O 1
ATOM 4431 N N . LYS A 1 580 ? -11.133 13.535 29.768 1.00 87.12 580 LYS A N 1
ATOM 4432 C CA . LYS A 1 580 ? -9.735 13.978 29.925 1.00 87.12 580 LYS A CA 1
ATOM 4433 C C . LYS A 1 580 ? -8.861 13.632 28.715 1.00 87.12 580 LYS A C 1
ATOM 4435 O O . LYS A 1 580 ? -7.675 13.965 28.713 1.00 87.12 580 LYS A O 1
ATOM 4440 N N . GLY A 1 581 ? -9.411 12.949 27.711 1.00 88.75 581 GLY A N 1
ATOM 4441 C CA . GLY A 1 581 ? -8.661 12.412 26.578 1.00 88.75 581 GLY A CA 1
ATOM 4442 C C . GLY A 1 581 ? -7.848 11.154 26.909 1.00 88.75 581 GLY A C 1
ATOM 4443 O O . GLY A 1 581 ? -6.955 10.804 26.136 1.00 88.75 581 GLY A O 1
ATOM 4444 N N . GLN A 1 582 ? -8.121 10.485 28.036 1.00 90.94 582 GLN A N 1
ATOM 4445 C CA . GLN A 1 582 ? -7.501 9.209 28.397 1.00 90.94 582 GLN A CA 1
ATOM 4446 C C . GLN A 1 582 ? -8.294 8.035 27.808 1.00 90.94 582 GLN A C 1
ATOM 4448 O O . GLN A 1 582 ? -9.514 8.090 27.674 1.00 90.94 582 GLN A O 1
ATOM 4453 N N . LEU A 1 583 ? -7.603 6.952 27.455 1.00 92.44 583 LEU A N 1
ATOM 4454 C CA . LEU A 1 583 ? -8.204 5.748 26.888 1.00 92.44 583 LEU A CA 1
ATOM 4455 C C . LEU A 1 583 ? -9.109 5.054 27.918 1.00 92.44 583 LEU A C 1
ATOM 4457 O O . LEU A 1 583 ? -8.635 4.568 28.946 1.00 92.44 583 LEU A O 1
ATOM 4461 N N . ALA A 1 584 ? -10.401 4.978 27.602 1.00 92.06 584 ALA A N 1
ATOM 4462 C CA . ALA A 1 584 ? -11.445 4.374 28.427 1.00 92.06 584 ALA A CA 1
ATOM 4463 C C . ALA A 1 584 ? -11.942 3.017 27.892 1.00 92.06 584 ALA A C 1
ATOM 4465 O O . ALA A 1 584 ? -12.634 2.286 28.601 1.00 92.06 584 ALA A O 1
ATOM 4466 N N . GLY A 1 585 ? -11.585 2.662 26.655 1.00 92.38 585 GLY A N 1
ATOM 4467 C CA . GLY A 1 585 ? -11.902 1.382 26.021 1.00 92.38 585 GLY A CA 1
ATOM 4468 C C . GLY A 1 585 ? -11.834 1.470 24.498 1.00 92.38 585 GLY A C 1
ATOM 4469 O O . GLY A 1 585 ? -11.243 2.398 23.946 1.00 92.38 585 GLY A O 1
ATOM 4470 N N . PHE A 1 586 ? -12.458 0.514 23.815 1.00 94.56 586 PHE A N 1
ATOM 4471 C CA . PHE A 1 586 ? -12.613 0.497 22.355 1.00 94.56 586 PHE A CA 1
ATOM 4472 C C . PHE A 1 586 ? -14.049 0.134 21.961 1.00 94.56 586 PHE A C 1
ATOM 4474 O O . PHE A 1 586 ? -14.736 -0.569 22.693 1.00 94.56 586 PHE A O 1
ATOM 4481 N N . LEU A 1 587 ? -14.484 0.547 20.772 1.00 95.19 587 LEU A N 1
ATOM 4482 C CA . LEU A 1 587 ? -15.587 -0.093 20.055 1.00 95.19 587 LEU A CA 1
ATOM 4483 C C . LEU A 1 587 ? -15.007 -1.082 19.038 1.00 95.19 587 LEU A C 1
ATOM 4485 O O . LEU A 1 587 ? -14.101 -0.733 18.278 1.00 95.19 587 LEU A O 1
ATOM 4489 N N . ALA A 1 588 ? -15.525 -2.310 19.022 1.00 93.94 588 ALA A N 1
ATOM 4490 C CA . ALA A 1 588 ? -15.136 -3.336 18.060 1.00 93.94 588 ALA A CA 1
ATOM 4491 C C . ALA A 1 588 ? -15.488 -2.911 16.624 1.00 93.94 588 ALA A C 1
ATOM 4493 O O . ALA A 1 588 ? -16.561 -2.361 16.380 1.00 93.94 588 ALA A O 1
ATOM 4494 N N . GLY A 1 589 ? -14.602 -3.187 15.665 1.00 94.38 589 GLY A N 1
ATOM 4495 C CA . GLY A 1 589 ? -14.772 -2.758 14.276 1.00 94.38 589 GLY A CA 1
ATOM 4496 C C . GLY A 1 589 ? -16.009 -3.347 13.596 1.00 94.38 589 GLY A C 1
ATOM 4497 O O . GLY A 1 589 ? -16.426 -4.473 13.877 1.00 94.38 589 GLY A O 1
ATOM 4498 N N . ARG A 1 590 ? -16.576 -2.591 12.652 1.00 95.31 590 ARG A N 1
ATOM 4499 C CA . ARG A 1 590 ? -17.698 -3.009 11.794 1.00 95.31 590 ARG A CA 1
ATOM 4500 C C . ARG A 1 590 ? -17.217 -3.326 10.380 1.00 95.31 590 ARG A C 1
ATOM 4502 O O . ARG A 1 590 ? -17.766 -2.856 9.386 1.00 95.31 590 ARG A O 1
ATOM 4509 N N . THR A 1 591 ? -16.146 -4.110 10.306 1.00 94.69 591 THR A N 1
ATOM 4510 C CA . THR A 1 591 ? -15.344 -4.344 9.098 1.00 94.69 591 THR A CA 1
ATOM 4511 C C . THR A 1 591 ? -15.716 -5.619 8.335 1.00 94.69 591 THR A C 1
ATOM 4513 O O . THR A 1 591 ? -15.080 -5.932 7.329 1.00 94.69 591 THR A O 1
ATOM 4516 N N . ASN A 1 592 ? -16.749 -6.359 8.760 1.00 94.19 592 ASN A N 1
ATOM 4517 C CA . ASN A 1 592 ? -17.140 -7.618 8.126 1.00 94.19 592 ASN A CA 1
ATOM 4518 C C . ASN A 1 592 ? -18.431 -7.491 7.300 1.00 94.19 592 ASN A C 1
ATOM 4520 O O . ASN A 1 592 ? -19.534 -7.500 7.842 1.00 94.19 592 ASN A O 1
ATOM 4524 N N . VAL A 1 593 ? -18.283 -7.471 5.973 1.00 95.00 593 VAL A N 1
ATOM 4525 C CA . VAL A 1 593 ? -19.390 -7.399 5.003 1.00 95.00 593 VAL A CA 1
ATOM 4526 C C . VAL A 1 593 ? -20.414 -8.536 5.106 1.00 95.00 593 VAL A C 1
ATOM 4528 O O . VAL A 1 593 ? -21.539 -8.352 4.656 1.00 95.00 593 VAL A O 1
ATOM 4531 N N . THR A 1 594 ? -20.069 -9.697 5.679 1.00 92.81 594 THR A N 1
ATOM 4532 C CA . THR A 1 594 ? -21.007 -10.833 5.793 1.00 92.81 594 THR A CA 1
ATOM 4533 C C . THR A 1 594 ? -21.943 -10.741 6.999 1.00 92.81 594 THR A C 1
ATOM 4535 O O . THR A 1 594 ? -22.854 -11.558 7.124 1.00 92.81 594 THR A O 1
ATOM 4538 N N . LEU A 1 595 ? -21.732 -9.764 7.886 1.00 92.25 595 LEU A N 1
ATOM 4539 C CA . LEU A 1 595 ? -22.546 -9.541 9.078 1.00 92.25 595 LEU A CA 1
ATOM 4540 C C . LEU A 1 595 ? -23.446 -8.316 8.909 1.00 92.25 595 LEU A C 1
ATOM 4542 O O . LEU A 1 595 ? -23.092 -7.337 8.248 1.00 92.25 595 LEU A O 1
ATOM 4546 N N . GLU A 1 596 ? -24.602 -8.348 9.569 1.00 87.25 596 GLU A N 1
ATOM 4547 C CA . GLU A 1 596 ? -25.506 -7.203 9.616 1.00 87.25 596 GLU A CA 1
ATOM 4548 C C . GLU A 1 596 ? -24.786 -5.965 10.182 1.00 87.25 596 GLU A C 1
ATOM 4550 O O . GLU A 1 596 ? -24.053 -6.044 11.171 1.00 87.25 596 GLU A O 1
ATOM 4555 N N . ASN A 1 597 ? -24.962 -4.819 9.515 1.00 88.62 597 ASN A N 1
ATOM 4556 C CA . ASN A 1 597 ? -24.303 -3.545 9.829 1.00 88.62 597 ASN A CA 1
ATOM 4557 C C . ASN A 1 597 ? -22.760 -3.618 9.945 1.00 88.62 597 ASN A C 1
ATOM 4559 O O . ASN A 1 597 ? -22.147 -2.764 10.585 1.00 88.62 597 ASN A O 1
ATOM 4563 N N . GLY A 1 598 ? -22.116 -4.614 9.325 1.00 88.62 598 GLY A N 1
ATOM 4564 C CA . GLY A 1 598 ? -20.665 -4.813 9.376 1.00 88.62 598 GLY A CA 1
ATOM 4565 C C . GLY A 1 598 ? -20.157 -5.575 10.609 1.00 88.62 598 GLY A C 1
ATOM 4566 O O . GLY A 1 598 ? -18.952 -5.810 10.722 1.00 88.62 598 GLY A O 1
ATOM 4567 N N . GLY A 1 599 ? -21.042 -5.954 11.539 1.00 89.25 599 GLY A N 1
ATOM 4568 C CA . GLY A 1 599 ? -20.702 -6.621 12.799 1.00 89.25 599 GLY A CA 1
ATOM 4569 C C . GLY A 1 599 ? -21.280 -5.933 14.047 1.00 89.25 599 GLY A C 1
ATOM 4570 O O . GLY A 1 599 ? -21.844 -4.837 13.970 1.00 89.25 599 GLY A O 1
ATOM 4571 N N . PRO A 1 600 ? -21.139 -6.556 15.234 1.00 78.56 600 PRO A N 1
ATOM 4572 C CA . PRO A 1 600 ? -21.851 -6.131 16.440 1.00 78.56 600 PRO A CA 1
ATOM 4573 C C . PRO A 1 600 ? -21.500 -4.706 16.898 1.00 78.56 600 PRO A C 1
ATOM 4575 O O . PRO A 1 600 ? -22.396 -3.964 17.299 1.00 78.56 600 PRO A O 1
ATOM 4578 N N . GLY A 1 601 ? -20.236 -4.280 16.786 1.00 83.31 601 GLY A N 1
ATOM 4579 C CA . GLY A 1 601 ? -19.802 -2.954 17.252 1.00 83.31 601 GLY A CA 1
ATOM 4580 C C . GLY A 1 601 ? -19.734 -2.813 18.779 1.00 83.31 601 GLY A C 1
ATOM 4581 O O . GLY A 1 601 ? -19.895 -1.713 19.296 1.00 83.31 601 GLY A O 1
ATOM 4582 N N . GLY A 1 602 ? -19.579 -3.924 19.510 1.00 89.88 602 GLY A N 1
ATOM 4583 C CA . GLY A 1 602 ? -19.619 -3.946 20.977 1.00 89.88 602 GLY A CA 1
ATOM 4584 C C . GLY A 1 602 ? -18.448 -3.215 21.642 1.00 89.88 602 GLY A C 1
ATOM 4585 O O . GLY A 1 602 ? -17.359 -3.125 21.075 1.00 89.88 602 GLY A O 1
ATOM 4586 N N . PHE A 1 603 ? -18.673 -2.716 22.858 1.00 92.75 603 PHE A N 1
ATOM 4587 C CA . PHE A 1 603 ? -17.645 -2.051 23.657 1.00 92.75 603 PHE A CA 1
ATOM 4588 C C . PHE A 1 603 ? -16.690 -3.057 24.316 1.00 92.75 603 PHE A C 1
ATOM 4590 O O . PHE A 1 603 ? -17.117 -4.069 24.870 1.00 92.75 603 PHE A O 1
ATOM 4597 N N . ILE A 1 604 ? -15.395 -2.747 24.271 1.00 91.44 604 ILE A N 1
ATOM 4598 C CA . ILE A 1 604 ? -14.291 -3.516 24.846 1.00 91.44 604 ILE A CA 1
ATOM 4599 C C . ILE A 1 604 ? -13.717 -2.695 26.018 1.00 91.44 604 ILE A C 1
ATOM 4601 O O . ILE A 1 604 ? -13.074 -1.666 25.777 1.00 91.44 604 ILE A O 1
ATOM 4605 N N . PRO A 1 605 ? -13.950 -3.099 27.281 1.00 89.12 605 PRO A N 1
ATOM 4606 C CA . PRO A 1 605 ? -13.520 -2.348 28.460 1.00 89.12 605 PRO A CA 1
ATOM 4607 C C . PRO A 1 605 ? -12.017 -2.486 28.745 1.00 89.12 605 PRO A C 1
ATOM 4609 O O . PRO A 1 605 ? -11.399 -3.510 28.455 1.00 89.12 605 PRO A O 1
ATOM 4612 N N . MET A 1 606 ? -11.431 -1.484 29.413 1.00 86.06 606 MET A N 1
ATOM 4613 C CA . MET A 1 606 ? -9.994 -1.450 29.758 1.00 86.06 606 MET A CA 1
ATOM 4614 C C . MET A 1 606 ? -9.487 -2.689 30.509 1.00 86.06 606 MET A C 1
ATOM 4616 O O . MET A 1 606 ? -8.337 -3.084 30.327 1.00 86.06 606 MET A O 1
ATOM 4620 N N . ARG A 1 607 ? -10.332 -3.328 31.328 1.00 82.44 607 ARG A N 1
ATOM 4621 C CA . ARG A 1 607 ? -9.982 -4.562 32.052 1.00 82.44 607 ARG A CA 1
ATOM 4622 C C . ARG A 1 607 ? -9.618 -5.719 31.111 1.00 82.44 607 ARG A C 1
ATOM 4624 O O . ARG A 1 607 ? -8.668 -6.445 31.398 1.00 82.44 607 ARG A O 1
ATOM 4631 N N . ASP A 1 608 ? -10.283 -5.824 29.961 1.00 83.06 608 ASP A N 1
ATOM 4632 C CA . ASP A 1 608 ? -10.023 -6.864 28.957 1.00 83.06 608 ASP A CA 1
ATOM 4633 C C . ASP A 1 608 ? -8.751 -6.537 28.148 1.00 83.06 608 ASP A C 1
ATOM 4635 O O . ASP A 1 608 ? -8.011 -7.432 27.738 1.00 83.06 608 ASP A O 1
ATOM 4639 N N . LEU A 1 609 ? -8.437 -5.244 27.996 1.00 81.81 609 LEU A N 1
ATOM 4640 C CA . LEU A 1 609 ? -7.223 -4.751 27.332 1.00 81.81 609 LEU A CA 1
ATOM 4641 C C . LEU A 1 609 ? -5.947 -4.920 28.175 1.00 81.81 609 LEU A C 1
ATOM 4643 O O . LEU A 1 609 ? -4.850 -4.787 27.637 1.00 81.81 609 LEU A O 1
ATOM 4647 N N . SER A 1 610 ? -6.060 -5.224 29.472 1.00 75.19 610 SER A N 1
ATOM 4648 C CA . SER A 1 610 ? -4.932 -5.307 30.418 1.00 75.19 610 SER A CA 1
ATOM 4649 C C . SER A 1 610 ? -3.746 -6.133 29.899 1.00 75.19 610 SER A C 1
ATOM 4651 O O . SER A 1 610 ? -2.616 -5.648 29.889 1.00 75.19 610 SER A O 1
ATOM 4653 N N . SER A 1 611 ? -4.000 -7.337 29.379 1.00 71.62 611 SER A N 1
ATOM 4654 C CA . SER A 1 611 ? -2.967 -8.214 28.803 1.00 71.62 611 SER A CA 1
ATOM 4655 C C . SER A 1 611 ? -2.255 -7.609 27.581 1.00 71.62 611 SER A C 1
ATOM 4657 O O . SER A 1 611 ? -1.038 -7.746 27.447 1.00 71.62 611 SER A O 1
ATOM 4659 N N . PHE A 1 612 ? -2.984 -6.880 26.730 1.00 72.81 612 PHE A N 1
ATOM 4660 C CA . PHE A 1 612 ? -2.446 -6.185 25.558 1.00 72.81 612 PHE A CA 1
ATOM 4661 C C . PHE A 1 612 ? -1.595 -4.973 25.955 1.00 72.81 612 PHE A C 1
ATOM 4663 O O . PHE A 1 612 ? -0.547 -4.732 25.354 1.00 72.81 612 PHE A O 1
ATOM 4670 N N . LEU A 1 613 ? -2.011 -4.231 26.986 1.00 76.88 613 LEU A N 1
ATOM 4671 C CA . LEU A 1 613 ? -1.265 -3.092 27.531 1.00 76.88 613 LEU A CA 1
ATOM 4672 C C . LEU A 1 613 ? 0.038 -3.552 28.201 1.00 76.88 613 LEU A C 1
ATOM 4674 O O . LEU A 1 613 ? 1.104 -3.001 27.929 1.00 76.88 613 LEU A O 1
ATOM 4678 N N . ASP A 1 614 ? -0.016 -4.616 29.001 1.00 72.50 614 ASP A N 1
ATOM 4679 C CA . ASP A 1 614 ? 1.164 -5.248 29.594 1.00 72.50 614 ASP A CA 1
ATOM 4680 C C . ASP A 1 614 ? 2.140 -5.760 28.533 1.00 72.50 614 ASP A C 1
ATOM 4682 O O . ASP A 1 614 ? 3.354 -5.559 28.635 1.00 72.50 614 ASP A O 1
ATOM 4686 N N . GLN A 1 615 ? 1.620 -6.395 27.484 1.00 68.69 615 GLN A N 1
ATOM 4687 C CA . GLN A 1 615 ? 2.423 -6.845 26.357 1.00 68.69 615 GLN A CA 1
ATOM 4688 C C . GLN A 1 615 ? 3.070 -5.669 25.613 1.00 68.69 615 GLN A C 1
ATOM 4690 O O . GLN A 1 615 ? 4.261 -5.739 25.299 1.00 68.69 615 GLN A O 1
ATOM 4695 N N . ALA A 1 616 ? 2.329 -4.589 25.356 1.00 68.38 616 ALA A N 1
ATOM 4696 C CA . ALA A 1 616 ? 2.850 -3.374 24.734 1.00 68.38 616 ALA A CA 1
ATOM 4697 C C . ALA A 1 616 ? 4.000 -2.768 25.558 1.00 68.38 616 ALA A C 1
ATOM 4699 O O . ALA A 1 616 ? 5.070 -2.495 25.014 1.00 68.38 616 ALA A O 1
ATOM 4700 N N . ARG A 1 617 ? 3.830 -2.664 26.884 1.00 69.62 617 ARG A N 1
ATOM 4701 C CA . ARG A 1 617 ? 4.864 -2.189 27.823 1.00 69.62 617 ARG A CA 1
ATOM 4702 C C . ARG A 1 617 ? 6.115 -3.070 27.809 1.00 69.62 617 ARG A C 1
ATOM 4704 O O . ARG A 1 617 ? 7.220 -2.552 27.677 1.00 69.62 617 ARG A O 1
ATOM 4711 N N . ARG A 1 618 ? 5.961 -4.398 27.892 1.00 65.88 618 ARG A N 1
ATOM 4712 C CA . ARG A 1 618 ? 7.092 -5.352 27.845 1.00 65.88 618 ARG A CA 1
ATOM 4713 C C . ARG A 1 618 ? 7.818 -5.317 26.495 1.00 65.88 618 ARG A C 1
ATOM 4715 O O . ARG A 1 618 ? 9.037 -5.452 26.448 1.00 65.88 618 ARG A O 1
ATOM 4722 N N . SER A 1 619 ? 7.083 -5.097 25.404 1.00 57.50 619 SER A N 1
ATOM 4723 C CA . SER A 1 619 ? 7.636 -5.021 24.045 1.00 57.50 619 SER A CA 1
ATOM 4724 C C . SER A 1 619 ? 8.388 -3.711 23.777 1.00 57.50 619 SER A C 1
ATOM 4726 O O . SER A 1 619 ? 9.321 -3.707 22.974 1.00 57.50 619 SER A O 1
ATOM 4728 N N . ALA A 1 620 ? 8.045 -2.618 24.470 1.00 52.50 620 ALA A N 1
ATOM 4729 C CA . ALA A 1 620 ? 8.669 -1.303 24.294 1.00 52.50 620 ALA A CA 1
ATOM 4730 C C . ALA A 1 620 ? 10.180 -1.275 24.610 1.00 52.50 620 ALA A C 1
ATOM 4732 O O . ALA A 1 620 ? 10.902 -0.455 24.052 1.00 52.50 620 ALA A O 1
ATOM 4733 N N . GLY A 1 621 ? 10.685 -2.197 25.441 1.00 46.06 621 GLY A N 1
ATOM 4734 C CA . GLY A 1 621 ? 12.127 -2.370 25.682 1.00 46.06 621 GLY A CA 1
ATOM 4735 C C . GLY A 1 621 ? 12.859 -3.221 24.631 1.00 46.06 621 GLY A C 1
ATOM 4736 O O . GLY A 1 621 ? 14.079 -3.350 24.689 1.00 46.06 621 GLY A O 1
ATOM 4737 N N . SER A 1 622 ? 12.140 -3.826 23.677 1.00 46.66 622 SER A N 1
ATOM 4738 C CA . SER A 1 622 ? 12.661 -4.832 22.735 1.00 46.66 622 SER A CA 1
ATOM 4739 C C . SER A 1 622 ? 12.512 -4.421 21.260 1.00 46.66 622 SER A C 1
ATOM 4741 O O . SER A 1 622 ? 12.481 -5.257 20.358 1.00 46.66 622 SER A O 1
ATOM 4743 N N . VAL A 1 623 ? 12.463 -3.114 20.981 1.00 45.78 623 VAL A N 1
ATOM 4744 C CA . VAL A 1 623 ? 12.314 -2.560 19.616 1.00 45.78 623 VAL A CA 1
ATOM 4745 C C . VAL A 1 623 ? 13.479 -2.962 18.681 1.00 45.78 623 VAL A C 1
ATOM 4747 O O . VAL A 1 623 ? 13.314 -3.021 17.468 1.00 45.78 623 VAL A O 1
ATOM 4750 N N . SER A 1 624 ? 14.622 -3.373 19.244 1.00 43.44 624 SER A N 1
ATOM 4751 C CA . SER A 1 624 ? 15.784 -3.948 18.536 1.00 43.44 624 SER A CA 1
ATOM 4752 C C . SER A 1 624 ? 15.497 -5.238 17.733 1.00 43.44 624 SER A C 1
ATOM 4754 O O . SER A 1 624 ? 16.308 -5.643 16.906 1.00 43.44 624 SER A O 1
ATOM 4756 N N . VAL A 1 625 ? 14.369 -5.924 17.961 1.00 45.38 625 VAL A N 1
ATOM 4757 C CA . VAL A 1 625 ? 14.146 -7.294 17.449 1.00 45.38 625 VAL A CA 1
ATOM 4758 C C . VAL A 1 625 ? 13.844 -7.376 15.941 1.00 45.38 625 VAL A C 1
ATOM 4760 O O . VAL A 1 625 ? 14.026 -8.445 15.354 1.00 45.38 625 VAL A O 1
ATOM 4763 N N . TYR A 1 626 ? 13.401 -6.291 15.292 1.00 49.75 626 TYR A N 1
ATOM 4764 C CA . TYR A 1 626 ? 12.857 -6.370 13.924 1.00 49.75 626 TYR A CA 1
ATOM 4765 C C . TYR A 1 626 ? 13.706 -5.725 12.828 1.00 49.75 626 TYR A C 1
ATOM 4767 O O . TYR A 1 626 ? 13.748 -6.269 11.720 1.00 49.75 626 TYR A O 1
ATOM 4775 N N . SER A 1 627 ? 14.439 -4.649 13.120 1.00 53.31 627 SER A N 1
ATOM 4776 C CA . SER A 1 627 ? 15.364 -4.097 12.133 1.00 53.31 627 SER A CA 1
ATOM 4777 C C . SER A 1 627 ? 16.624 -4.960 12.030 1.00 53.31 627 SER A C 1
ATOM 4779 O O . SER A 1 627 ? 17.442 -5.040 12.947 1.00 53.31 627 SER A O 1
ATOM 4781 N N . ARG A 1 628 ? 16.823 -5.581 10.863 1.00 57.19 628 ARG A N 1
ATOM 4782 C CA . ARG A 1 628 ? 18.084 -6.263 10.510 1.00 57.19 628 ARG A CA 1
ATOM 4783 C C . ARG A 1 628 ? 19.216 -5.280 10.193 1.00 57.19 628 ARG A C 1
ATOM 4785 O O . ARG A 1 628 ? 20.337 -5.707 9.918 1.00 57.19 628 ARG A O 1
ATOM 4792 N N . VAL A 1 629 ? 18.922 -3.982 10.187 1.00 65.69 629 VAL A N 1
ATOM 4793 C CA . VAL A 1 629 ? 19.774 -2.926 9.653 1.00 65.69 629 VAL A CA 1
ATOM 4794 C C . VAL A 1 629 ? 20.008 -1.894 10.751 1.00 65.69 629 VAL A C 1
ATOM 4796 O O . VAL A 1 629 ? 19.137 -1.099 11.076 1.00 65.69 629 VAL A O 1
ATOM 4799 N N . LYS A 1 630 ? 21.206 -1.883 11.344 1.00 66.62 630 LYS A N 1
ATOM 4800 C CA . LYS A 1 630 ? 21.548 -0.874 12.356 1.00 66.62 630 LYS A CA 1
ATOM 4801 C C . LYS A 1 630 ? 21.665 0.501 11.692 1.00 66.62 630 LYS A C 1
ATOM 4803 O O . LYS A 1 630 ? 22.611 0.738 10.943 1.00 66.62 630 LYS A O 1
ATOM 4808 N N . ARG A 1 631 ? 20.701 1.377 11.977 1.00 72.12 631 ARG A N 1
ATOM 4809 C CA . ARG A 1 631 ? 20.611 2.762 11.493 1.00 72.12 631 ARG A CA 1
ATOM 4810 C C . ARG A 1 631 ? 20.723 3.722 12.668 1.00 72.12 631 ARG A C 1
ATOM 4812 O O . ARG A 1 631 ? 20.214 3.425 13.746 1.00 72.12 631 ARG A O 1
ATOM 4819 N N . ASP A 1 632 ? 21.358 4.864 12.439 1.00 69.06 632 ASP A N 1
ATOM 4820 C CA . ASP A 1 632 ? 21.443 5.950 13.416 1.00 69.06 632 ASP A CA 1
ATOM 4821 C C . ASP A 1 632 ? 20.417 7.031 13.045 1.00 69.06 632 ASP A C 1
ATOM 4823 O O . ASP A 1 632 ? 20.691 7.943 12.263 1.00 69.06 632 ASP A O 1
ATOM 4827 N N . VAL A 1 633 ? 19.175 6.837 13.500 1.00 70.25 633 VAL A N 1
ATOM 4828 C CA . VAL A 1 633 ? 18.034 7.718 13.211 1.00 70.25 633 VAL A CA 1
ATOM 4829 C C . VAL A 1 633 ? 17.382 8.114 14.537 1.00 70.25 633 VAL A C 1
ATOM 4831 O O . VAL A 1 633 ? 16.832 7.240 15.214 1.00 70.25 633 VAL A O 1
ATOM 4834 N N . PRO A 1 634 ? 17.417 9.400 14.934 1.00 75.38 634 PRO A N 1
ATOM 4835 C CA . PRO A 1 634 ? 16.701 9.857 16.116 1.00 75.38 634 PRO A CA 1
ATOM 4836 C C . PRO A 1 634 ? 15.185 9.792 15.859 1.00 75.38 634 PRO A C 1
ATOM 4838 O O . PRO A 1 634 ? 14.733 10.199 14.785 1.00 75.38 634 PRO A O 1
ATOM 4841 N N . PRO A 1 635 ? 14.379 9.300 16.815 1.00 81.38 635 PRO A N 1
ATOM 4842 C CA . PRO A 1 635 ? 12.938 9.189 16.631 1.00 81.38 635 PRO A CA 1
ATOM 4843 C C . PRO A 1 635 ? 12.258 10.566 16.622 1.00 81.38 635 PRO A C 1
ATOM 4845 O O . PRO A 1 635 ? 12.623 11.478 17.365 1.00 81.38 635 PRO A O 1
ATOM 4848 N N . VAL A 1 636 ? 11.224 10.699 15.795 1.00 86.00 636 VAL A N 1
ATOM 4849 C CA . VAL A 1 636 ? 10.430 11.918 15.628 1.00 86.00 636 VAL A CA 1
ATOM 4850 C C . VAL A 1 636 ? 9.418 12.042 16.768 1.00 86.00 636 VAL A C 1
ATOM 4852 O O . VAL A 1 636 ? 8.657 11.113 17.036 1.00 86.00 636 VAL A O 1
ATOM 4855 N N . ALA A 1 637 ? 9.368 13.197 17.431 1.00 88.62 637 ALA A N 1
ATOM 4856 C CA . ALA A 1 637 ? 8.356 13.467 18.450 1.00 88.62 637 ALA A CA 1
ATOM 4857 C C . ALA A 1 637 ? 6.952 13.538 17.822 1.00 88.62 637 ALA A C 1
ATOM 4859 O O . ALA A 1 637 ? 6.702 14.340 16.924 1.00 88.62 637 ALA A O 1
ATOM 4860 N N . ALA A 1 638 ? 6.031 12.717 18.323 1.00 88.69 638 ALA A N 1
ATOM 4861 C CA . ALA A 1 638 ? 4.673 12.561 17.816 1.00 88.69 638 ALA A CA 1
ATOM 4862 C C . ALA A 1 638 ? 3.663 12.771 18.970 1.00 88.69 638 ALA A C 1
ATOM 4864 O O . ALA A 1 638 ? 3.221 11.808 19.599 1.00 88.69 638 ALA A O 1
ATOM 4865 N N . PRO A 1 639 ? 3.314 14.031 19.305 1.00 86.38 639 PRO A N 1
ATOM 4866 C CA . PRO A 1 639 ? 2.568 14.368 20.523 1.00 86.38 639 PRO A CA 1
ATOM 4867 C C . PRO A 1 639 ? 1.040 14.205 20.420 1.00 86.38 639 PRO A C 1
ATOM 4869 O O . PRO A 1 639 ? 0.342 14.505 21.389 1.00 86.38 639 PRO A O 1
ATOM 4872 N N . ALA A 1 640 ? 0.506 13.784 19.268 1.00 88.62 640 ALA A N 1
ATOM 4873 C CA . ALA A 1 640 ? -0.934 13.609 19.073 1.00 88.62 640 ALA A CA 1
ATOM 4874 C C . ALA A 1 640 ? -1.497 12.428 19.888 1.00 88.62 640 ALA A C 1
ATOM 4876 O O . ALA A 1 640 ? -0.799 11.461 20.189 1.00 88.62 640 ALA A O 1
ATOM 4877 N N . THR A 1 641 ? -2.787 12.504 20.225 1.00 89.38 641 THR A N 1
ATOM 4878 C CA . THR A 1 641 ? -3.502 11.473 21.002 1.00 89.38 641 THR A CA 1
ATOM 4879 C C . THR A 1 641 ? -3.853 10.229 20.187 1.00 89.38 641 THR A C 1
ATOM 4881 O O . THR A 1 641 ? -4.177 9.190 20.758 1.00 89.38 641 THR A O 1
ATOM 4884 N N . HIS A 1 642 ? -3.810 10.329 18.860 1.00 94.38 642 HIS A N 1
ATOM 4885 C CA . HIS A 1 642 ? -4.169 9.273 17.926 1.00 94.38 642 HIS A CA 1
ATOM 4886 C C . HIS A 1 642 ? -3.482 9.494 16.574 1.00 94.38 642 HIS A C 1
ATOM 4888 O O . HIS A 1 642 ? -3.076 10.611 16.247 1.00 94.38 642 HIS A O 1
ATOM 4894 N N . PHE A 1 643 ? -3.373 8.429 15.782 1.00 95.31 643 PHE A N 1
ATOM 4895 C CA . PHE A 1 643 ? -2.724 8.434 14.472 1.00 95.31 643 PHE A CA 1
ATOM 4896 C C . PHE A 1 643 ? -3.505 7.574 13.479 1.00 95.31 643 PHE A C 1
ATOM 4898 O O . PHE A 1 643 ? -4.078 6.552 13.858 1.00 95.31 643 PHE A O 1
ATOM 4905 N N . ILE A 1 644 ? -3.487 7.945 12.197 1.00 95.38 644 ILE A N 1
ATOM 4906 C CA . ILE A 1 644 ? -3.947 7.050 11.129 1.00 95.38 644 ILE A CA 1
ATOM 4907 C C . ILE A 1 644 ? -2.850 6.025 10.849 1.00 95.38 644 ILE A C 1
ATOM 4909 O O . ILE A 1 644 ? -1.709 6.377 10.536 1.00 95.38 644 ILE A O 1
ATOM 4913 N N . VAL A 1 645 ? -3.216 4.752 10.941 1.00 96.38 645 VAL A N 1
ATOM 4914 C CA . VAL A 1 645 ? -2.377 3.610 10.581 1.00 96.38 645 VAL A CA 1
ATOM 4915 C C . VAL A 1 645 ? -2.910 3.033 9.280 1.00 96.38 645 VAL A C 1
ATOM 4917 O O . VAL A 1 645 ? -4.106 2.782 9.182 1.00 96.38 645 VAL A O 1
ATOM 4920 N N . VAL A 1 646 ? -2.044 2.823 8.289 1.00 95.50 646 VAL A N 1
ATOM 4921 C CA . VAL A 1 646 ? -2.403 2.313 6.957 1.00 95.50 646 VAL A CA 1
ATOM 4922 C C . VAL A 1 646 ? -1.600 1.053 6.651 1.00 95.50 646 VAL A C 1
ATOM 4924 O O . VAL A 1 646 ? -0.390 1.022 6.861 1.00 95.50 646 VAL A O 1
ATOM 4927 N N . ALA A 1 647 ? -2.260 0.028 6.126 1.00 96.12 647 ALA A N 1
ATOM 4928 C CA . ALA A 1 647 ? -1.668 -1.227 5.691 1.00 96.12 647 ALA A CA 1
ATOM 4929 C C . ALA A 1 647 ? -1.780 -1.384 4.167 1.00 96.12 647 ALA A C 1
ATOM 4931 O O . ALA A 1 647 ? -2.859 -1.214 3.592 1.00 96.12 647 ALA A O 1
ATOM 4932 N N . THR A 1 648 ? -0.666 -1.738 3.524 1.00 95.94 648 THR A N 1
ATOM 4933 C CA . THR A 1 648 ? -0.589 -2.076 2.096 1.00 95.94 648 THR A CA 1
ATOM 4934 C C . THR A 1 648 ? -0.790 -3.578 1.921 1.00 95.94 648 THR A C 1
ATOM 4936 O O . THR A 1 648 ? -0.045 -4.378 2.497 1.00 95.94 648 THR A O 1
ATOM 4939 N N . ILE A 1 649 ? -1.781 -3.968 1.117 1.00 95.44 649 ILE A N 1
ATOM 4940 C CA . ILE A 1 649 ? -2.239 -5.357 1.003 1.00 95.44 649 ILE A CA 1
ATOM 4941 C C . ILE A 1 649 ? -2.137 -5.832 -0.451 1.00 95.44 649 ILE A C 1
ATOM 4943 O O . ILE A 1 649 ? -2.914 -5.394 -1.302 1.00 95.44 649 ILE A O 1
ATOM 4947 N N . PRO A 1 650 ? -1.172 -6.712 -0.766 1.00 95.19 650 PRO A N 1
ATOM 4948 C CA . PRO A 1 650 ? -1.068 -7.339 -2.074 1.00 95.19 650 PRO A CA 1
ATOM 4949 C C . PRO A 1 650 ? -2.060 -8.501 -2.205 1.00 95.19 650 PRO A C 1
ATOM 4951 O O . PRO A 1 650 ? -1.910 -9.545 -1.570 1.00 95.19 650 PRO A O 1
ATOM 4954 N N . GLU A 1 651 ? -3.059 -8.353 -3.070 1.00 94.44 651 GLU A N 1
ATOM 4955 C CA . GLU A 1 651 ? -4.045 -9.403 -3.344 1.00 94.44 651 GLU A CA 1
ATOM 4956 C C . GLU A 1 651 ? -3.563 -10.318 -4.477 1.00 94.44 651 GLU A C 1
ATOM 4958 O O . GLU A 1 651 ? -3.074 -9.848 -5.505 1.00 94.44 651 GLU A O 1
ATOM 4963 N N . THR A 1 652 ? -3.698 -11.636 -4.300 1.00 93.62 652 THR A N 1
ATOM 4964 C CA . THR A 1 652 ? -3.328 -12.637 -5.315 1.00 93.62 652 THR A CA 1
ATOM 4965 C C . THR A 1 652 ? -4.480 -13.603 -5.556 1.00 93.62 652 THR A C 1
ATOM 4967 O O . THR A 1 652 ? -4.894 -14.315 -4.640 1.00 93.62 652 THR A O 1
ATOM 4970 N N . PHE A 1 653 ? -4.958 -13.659 -6.795 1.00 93.06 653 PHE A N 1
ATOM 4971 C CA . PHE A 1 653 ? -6.047 -14.531 -7.227 1.00 93.06 653 PHE A CA 1
ATOM 4972 C C . PHE A 1 653 ? -5.513 -15.869 -7.759 1.00 93.06 653 PHE A C 1
ATOM 4974 O O . PHE A 1 653 ? -4.437 -15.928 -8.370 1.00 93.06 653 PHE A O 1
ATOM 4981 N N . LYS A 1 654 ? -6.265 -16.942 -7.493 1.00 87.62 654 LYS A N 1
ATOM 4982 C CA . LYS A 1 654 ? -5.945 -18.338 -7.826 1.00 87.62 654 LYS A CA 1
ATOM 4983 C C . LYS A 1 654 ? -7.013 -18.942 -8.729 1.00 87.62 654 LYS A C 1
ATOM 4985 O O . LYS A 1 654 ? -8.181 -18.519 -8.588 1.00 87.62 654 LYS A O 1
#